Protein AF-0000000085251222 (afdb_homodimer)

Nearest PDB structures (foldseek):
  2it2-assembly1_B  TM=8.410E-01  e=2.986E-10  Pyrococcus horikoshii
  2it3-assembly1_B  TM=8.241E-01  e=2.903E-09  Pyrococcus horikoshii
  2qg3-assembly1_A  TM=7.752E-01  e=3.363E-08  Archaeoglobus fulgidus DSM 4304
  2dvk-assembly1_A-2  TM=7.769E-01  e=1.080E-07  Aeropyrum pernix
  1tlj-assembly1_B  TM=7.924E-01  e=8.812E-07  Saccharolobus solfataricus

Structure (mmCIF, N/CA/C/O backbone):
data_AF-0000000085251222-model_v1
#
loop_
_entity.id
_entity.type
_entity.pdbx_description
1 polymer 'tRNA(Phe) 7-'
#
loop_
_atom_site.group_PDB
_atom_site.id
_atom_site.type_symbol
_atom_site.label_atom_id
_atom_site.label_alt_id
_atom_site.label_comp_id
_atom_site.label_asym_id
_atom_site.label_entity_id
_atom_site.label_seq_id
_atom_site.pdbx_PDB_ins_code
_atom_site.Cartn_x
_atom_site.Cartn_y
_atom_site.Cartn_z
_atom_site.occupancy
_atom_site.B_iso_or_equiv
_atom_site.auth_seq_id
_atom_site.auth_comp_id
_atom_site.auth_asym_id
_atom_site.auth_atom_id
_atom_site.pdbx_PDB_model_num
ATOM 1 N N . MET A 1 1 ? -3.721 101.625 4.102 1 29.08 1 MET A N 1
ATOM 2 C CA . MET A 1 1 ? -3.684 100.5 5.043 1 29.08 1 MET A CA 1
ATOM 3 C C . MET A 1 1 ? -4.078 99.188 4.359 1 29.08 1 MET A C 1
ATOM 5 O O . MET A 1 1 ? -5.223 99.062 3.922 1 29.08 1 MET A O 1
ATOM 9 N N . LYS A 1 2 ? -3.152 98.562 3.652 1 39.41 2 LYS A N 1
ATOM 10 C CA . LYS A 1 2 ? -3.266 97.375 2.779 1 39.41 2 LYS A CA 1
ATOM 11 C C . LYS A 1 2 ? -3.721 96.125 3.559 1 39.41 2 LYS A C 1
ATOM 13 O O . LYS A 1 2 ? -3.23 95.875 4.66 1 39.41 2 LYS A O 1
ATOM 18 N N . PRO A 1 3 ? -4.887 95.625 3.318 1 38.91 3 PRO A N 1
ATOM 19 C CA . PRO A 1 3 ? -5.449 94.5 4.113 1 38.91 3 PRO A CA 1
ATOM 20 C C . PRO A 1 3 ? -4.543 93.312 4.148 1 38.91 3 PRO A C 1
ATOM 22 O O . PRO A 1 3 ? -3.766 93.062 3.219 1 38.91 3 PRO A O 1
ATOM 25 N N . ALA A 1 4 ? -4.18 92.688 5.332 1 38.66 4 ALA A N 1
ATOM 26 C CA . ALA A 1 4 ? -3.334 91.562 5.762 1 38.66 4 ALA A CA 1
ATOM 27 C C . ALA A 1 4 ? -3.836 90.25 5.188 1 38.66 4 ALA A C 1
ATOM 29 O O . ALA A 1 4 ? -5.016 89.938 5.32 1 38.66 4 ALA A O 1
ATOM 30 N N . ARG A 1 5 ? -3.266 89.75 4.09 1 36.66 5 ARG A N 1
ATOM 31 C CA . ARG A 1 5 ? -3.596 88.5 3.43 1 36.66 5 ARG A CA 1
ATOM 32 C C . ARG A 1 5 ? -3.521 87.375 4.41 1 36.66 5 ARG A C 1
ATOM 34 O O . ARG A 1 5 ? -2.508 87.188 5.082 1 36.66 5 ARG A O 1
ATOM 41 N N . LYS A 1 6 ? -4.734 86.75 4.789 1 39.03 6 LYS A N 1
ATOM 42 C CA . LYS A 1 6 ? -4.895 85.625 5.68 1 39.03 6 LYS A CA 1
ATOM 43 C C . LYS A 1 6 ? -4.094 84.438 5.184 1 39.03 6 LYS A C 1
ATOM 45 O O . LYS A 1 6 ? -4.168 84.062 4.008 1 39.03 6 LYS A O 1
ATOM 50 N N . LYS A 1 7 ? -3.006 84.062 5.852 1 39.53 7 LYS A N 1
ATOM 51 C CA . LYS A 1 7 ? -2.141 82.875 5.578 1 39.53 7 LYS A CA 1
ATOM 52 C C . LYS A 1 7 ? -2.941 81.562 5.547 1 39.53 7 LYS A C 1
ATOM 54 O O . LYS A 1 7 ? -3.795 81.375 6.406 1 39.53 7 LYS A O 1
ATOM 59 N N . PRO A 1 8 ? -3.035 80.812 4.449 1 36.66 8 PRO A N 1
ATOM 60 C CA . PRO A 1 8 ? -3.807 79.562 4.324 1 36.66 8 PRO A CA 1
ATOM 61 C C . PRO A 1 8 ? -3.422 78.562 5.375 1 36.66 8 PRO A C 1
ATOM 63 O O . PRO A 1 8 ? -2.281 78.5 5.84 1 36.66 8 PRO A O 1
ATOM 66 N N . SER A 1 9 ? -4.363 78.062 6.199 1 34.41 9 SER A N 1
ATOM 67 C CA . SER A 1 9 ? -4.258 77 7.227 1 34.41 9 SER A CA 1
ATOM 68 C C . SER A 1 9 ? -3.646 75.75 6.668 1 34.41 9 SER A C 1
ATOM 70 O O . SER A 1 9 ? -3.992 75.312 5.566 1 34.41 9 SER A O 1
ATOM 72 N N . ARG A 1 10 ? -2.406 75.312 7.031 1 35.03 10 ARG A N 1
ATOM 73 C CA . ARG A 1 10 ? -1.672 74.062 6.723 1 35.03 10 ARG A CA 1
ATOM 74 C C . ARG A 1 10 ? -2.52 72.875 7 1 35.03 10 ARG A C 1
ATOM 76 O O . ARG A 1 10 ? -2.992 72.625 8.125 1 35.03 10 ARG A O 1
ATOM 83 N N . THR A 1 11 ? -3.271 72.312 6.051 1 37.25 11 THR A N 1
ATOM 84 C CA . THR A 1 11 ? -3.971 71.062 6.102 1 37.25 11 THR A CA 1
ATOM 85 C C . THR A 1 11 ? -3.072 69.938 6.688 1 37.25 11 THR A C 1
ATOM 87 O O . THR A 1 11 ? -1.914 69.812 6.289 1 37.25 11 THR A O 1
ATOM 90 N N . GLY A 1 12 ? -3.227 69.562 7.934 1 36.31 12 GLY A N 1
ATOM 91 C CA . GLY A 1 12 ? -2.57 68.438 8.672 1 36.31 12 GLY A CA 1
ATOM 92 C C . GLY A 1 12 ? -2.396 67.188 7.863 1 36.31 12 GLY A C 1
ATOM 93 O O . GLY A 1 12 ? -3.301 66.812 7.125 1 36.31 12 GLY A O 1
ATOM 94 N N . GLU A 1 13 ? -1.178 66.812 7.449 1 40.38 13 GLU A N 1
ATOM 95 C CA . GLU A 1 13 ? -0.817 65.625 6.777 1 40.38 13 GLU A CA 1
ATOM 96 C C . GLU A 1 13 ? -1.423 64.375 7.492 1 40.38 13 GLU A C 1
ATOM 98 O O . GLU A 1 13 ? -1.372 64.312 8.719 1 40.38 13 GLU A O 1
ATOM 103 N N . PRO A 1 14 ? -2.4 63.688 6.832 1 41.91 14 PRO A N 1
ATOM 104 C CA . PRO A 1 14 ? -2.973 62.5 7.484 1 41.91 14 PRO A CA 1
ATOM 105 C C . PRO A 1 14 ? -1.909 61.594 8.07 1 41.91 14 PRO A C 1
ATOM 107 O O . PRO A 1 14 ? -0.798 61.5 7.539 1 41.91 14 PRO A O 1
ATOM 110 N N . LYS A 1 15 ? -1.839 61.344 9.344 1 45.12 15 LYS A N 1
ATOM 111 C CA . LYS A 1 15 ? -0.999 60.344 10.023 1 45.12 15 LYS A CA 1
ATOM 112 C C . LYS A 1 15 ? -1.014 59 9.297 1 45.12 15 LYS A C 1
ATOM 114 O O . LYS A 1 15 ? -2.074 58.531 8.891 1 45.12 15 LYS A O 1
ATOM 119 N N . PRO A 1 16 ? 0.099 58.531 8.789 1 37 16 PRO A N 1
ATOM 120 C CA . PRO A 1 16 ? 0.116 57.219 8.133 1 37 16 PRO A CA 1
ATOM 121 C C . PRO A 1 16 ? -0.512 56.125 8.992 1 37 16 PRO A C 1
ATOM 123 O O . PRO A 1 16 ? -0.384 56.156 10.219 1 37 16 PRO A O 1
ATOM 126 N N . ARG A 1 17 ? -1.635 55.531 8.594 1 42.12 17 ARG A N 1
ATOM 127 C CA . ARG A 1 17 ? -2.213 54.375 9.266 1 42.12 17 ARG A CA 1
ATOM 128 C C . ARG A 1 17 ? -1.138 53.344 9.602 1 42.12 17 ARG A C 1
ATOM 130 O O . ARG A 1 17 ? -0.255 53.062 8.789 1 42.12 17 ARG A O 1
ATOM 137 N N . PRO A 1 18 ? -0.899 53.125 10.844 1 39.09 18 PRO A N 1
ATOM 138 C CA . PRO A 1 18 ? 0.104 52.094 11.18 1 39.09 18 PRO A CA 1
ATOM 139 C C . PRO A 1 18 ? -0.098 50.812 10.406 1 39.09 18 PRO A C 1
ATOM 141 O O . PRO A 1 18 ? -1.236 50.406 10.148 1 39.09 18 PRO A O 1
ATOM 144 N N . PHE A 1 19 ? 0.845 50.312 9.586 1 39.44 19 PHE A N 1
ATOM 145 C CA . PHE A 1 19 ? 0.854 49 8.945 1 39.44 19 PHE A CA 1
ATOM 146 C C . PHE A 1 19 ? 0.448 47.906 9.93 1 39.44 19 PHE A C 1
ATOM 148 O O . PHE A 1 19 ? 0.905 47.906 11.078 1 39.44 19 PHE A O 1
ATOM 155 N N . PRO A 1 20 ? -0.737 47.312 9.664 1 42.31 20 PRO A N 1
ATOM 156 C CA . PRO A 1 20 ? -1.08 46.25 10.617 1 42.31 20 PRO A CA 1
ATOM 157 C C . PRO A 1 20 ? 0.119 45.375 10.984 1 42.31 20 PRO A C 1
ATOM 159 O O . PRO A 1 20 ? 0.931 45.031 10.125 1 42.31 20 PRO A O 1
ATOM 162 N N . GLN A 1 21 ? 0.501 45.312 12.117 1 42.56 21 GLN A N 1
ATOM 163 C CA . GLN A 1 21 ? 1.598 44.469 12.617 1 42.56 21 GLN A CA 1
ATOM 164 C C . GLN A 1 21 ? 1.381 43 12.273 1 42.56 21 GLN A C 1
ATOM 166 O O . GLN A 1 21 ? 0.241 42.562 12.156 1 42.56 21 GLN A O 1
ATOM 171 N N . PRO A 1 22 ? 2.354 42.25 11.789 1 47.94 22 PRO A N 1
ATOM 172 C CA . PRO A 1 22 ? 2.26 40.844 11.422 1 47.94 22 PRO A CA 1
ATOM 173 C C . PRO A 1 22 ? 1.354 40.062 12.359 1 47.94 22 PRO A C 1
ATOM 175 O O . PRO A 1 22 ? 0.707 39.094 11.938 1 47.94 22 PRO A O 1
ATOM 178 N N . ASP A 1 23 ? 1.214 40.5 13.586 1 48.25 23 ASP A N 1
ATOM 179 C CA . ASP A 1 23 ? 0.356 39.844 14.578 1 48.25 23 ASP A CA 1
ATOM 180 C C . ASP A 1 23 ? -1.12 40.094 14.258 1 48.25 23 ASP A C 1
ATOM 182 O O . ASP A 1 23 ? -1.95 39.188 14.469 1 48.25 23 ASP A O 1
ATOM 186 N N . ASP A 1 24 ? -1.399 41.188 13.836 1 52.59 24 ASP A N 1
ATOM 187 C CA . ASP A 1 24 ? -2.766 41.562 13.461 1 52.59 24 ASP A CA 1
ATOM 188 C C . ASP A 1 24 ? -3.229 40.75 12.25 1 52.59 24 ASP A C 1
ATOM 190 O O . ASP A 1 24 ? -4.395 40.375 12.164 1 52.59 24 ASP A O 1
ATOM 194 N N . VAL A 1 25 ? -2.254 40.438 11.43 1 53.72 25 VAL A N 1
ATOM 195 C CA . VAL A 1 25 ? -2.553 39.688 10.227 1 53.72 25 VAL A CA 1
ATOM 196 C C . VAL A 1 25 ? -2.832 38.219 10.602 1 53.72 25 VAL A C 1
ATOM 198 O O . VAL A 1 25 ? -3.76 37.594 10.07 1 53.72 25 VAL A O 1
ATOM 201 N N . SER A 1 26 ? -2.072 37.781 11.633 1 62.62 26 SER A N 1
ATOM 202 C CA . SER A 1 26 ? -2.279 36.375 12.039 1 62.62 26 SER A CA 1
ATOM 203 C C . SER A 1 26 ? -3.633 36.219 12.719 1 62.62 26 SER A C 1
ATOM 205 O O . SER A 1 26 ? -4.34 35.219 12.461 1 62.62 26 SER A O 1
ATOM 207 N N . ALA A 1 27 ? -3.971 37.219 13.531 1 64.94 27 ALA A N 1
ATOM 208 C CA . ALA A 1 27 ? -5.258 37.156 14.219 1 64.94 27 ALA A CA 1
ATOM 209 C C . ALA A 1 27 ? -6.414 37.312 13.242 1 64.94 27 ALA A C 1
ATOM 211 O O . ALA A 1 27 ? -7.434 36.625 13.344 1 64.94 27 ALA A O 1
ATOM 212 N N . GLN A 1 28 ? -6.23 38.219 12.383 1 68.12 28 GLN A N 1
ATOM 213 C CA . GLN A 1 28 ? -7.258 38.438 11.359 1 68.12 28 GLN A CA 1
ATOM 214 C C . GLN A 1 28 ? -7.391 37.219 10.453 1 68.12 28 GLN A C 1
ATOM 216 O O . GLN A 1 28 ? -8.5 36.844 10.078 1 68.12 28 GLN A O 1
ATOM 221 N N . GLN A 1 29 ? -6.27 36.562 10.156 1 72.19 29 GLN A N 1
ATOM 222 C CA . GLN A 1 29 ? -6.281 35.375 9.328 1 72.19 29 GLN A CA 1
ATOM 223 C C . GLN A 1 29 ? -6.977 34.219 10.039 1 72.19 29 GLN A C 1
ATOM 225 O O . GLN A 1 29 ? -7.742 33.469 9.422 1 72.19 29 GLN A O 1
ATOM 230 N N . GLN A 1 30 ? -6.762 34.219 11.336 1 75.94 30 GLN A N 1
ATOM 231 C CA . GLN A 1 30 ? -7.406 33.156 12.102 1 75.94 30 GLN A CA 1
ATOM 232 C C . GLN A 1 30 ? -8.914 33.375 12.203 1 75.94 30 GLN A C 1
ATOM 234 O O . GLN A 1 30 ? -9.695 32.438 12.117 1 75.94 30 GLN A O 1
ATOM 239 N N . LYS A 1 31 ? -9.258 34.625 12.414 1 77.5 31 LYS A N 1
ATOM 240 C CA . LYS A 1 31 ? -10.68 34.938 12.484 1 77.5 31 LYS A CA 1
ATOM 241 C C . LYS A 1 31 ? -11.383 34.594 11.18 1 77.5 31 LYS A C 1
ATOM 243 O O . LYS A 1 31 ? -12.5 34.062 11.188 1 77.5 31 LYS A O 1
ATOM 248 N N . GLN A 1 32 ? -10.758 34.906 10.125 1 79.56 32 GLN A N 1
ATOM 249 C CA . GLN A 1 32 ? -11.312 34.562 8.82 1 79.56 32 GLN A CA 1
ATOM 250 C C . GLN A 1 32 ? -11.383 33.031 8.633 1 79.56 32 GLN A C 1
ATOM 252 O O . GLN A 1 32 ? -12.375 32.531 8.117 1 79.56 32 GLN A O 1
ATOM 257 N N . ARG A 1 33 ? -10.398 32.375 9.086 1 79.06 33 ARG A N 1
ATOM 258 C CA . ARG A 1 33 ? -10.375 30.906 9 1 79.06 33 ARG A CA 1
ATOM 259 C C . ARG A 1 33 ? -11.484 30.297 9.844 1 79.06 33 ARG A C 1
ATOM 261 O O . ARG A 1 33 ? -12.109 29.312 9.438 1 79.06 33 ARG A O 1
ATOM 268 N N . ASP A 1 34 ? -11.719 30.922 10.922 1 84.81 34 ASP A N 1
ATOM 269 C CA . ASP A 1 34 ? -12.758 30.422 11.82 1 84.81 34 ASP A CA 1
ATOM 270 C C . ASP A 1 34 ? -14.133 30.516 11.172 1 84.81 34 ASP A C 1
ATOM 272 O O . ASP A 1 34 ? -14.93 29.578 11.25 1 84.81 34 ASP A O 1
ATOM 276 N N . LYS A 1 35 ? -14.359 31.594 10.609 1 85.06 35 LYS A N 1
ATOM 277 C CA . LYS A 1 35 ? -15.648 31.797 9.961 1 85.06 35 LYS A CA 1
ATOM 278 C C . LYS A 1 35 ? -15.844 30.844 8.789 1 85.06 35 LYS A C 1
ATOM 280 O O . LYS A 1 35 ? -16.906 30.25 8.633 1 85.06 35 LYS A O 1
ATOM 285 N N . GLU A 1 36 ? -14.82 30.641 8.023 1 86.12 36 GLU A N 1
ATOM 286 C CA . GLU A 1 36 ? -14.875 29.734 6.879 1 86.12 36 GLU A CA 1
ATOM 287 C C . GLU A 1 36 ? -15.07 28.281 7.316 1 86.12 36 GLU A C 1
ATOM 289 O O . GLU A 1 36 ? -15.836 27.547 6.703 1 86.12 36 GLU A O 1
ATOM 294 N N . PHE A 1 37 ? -14.398 27.984 8.344 1 91.62 37 PHE A N 1
ATOM 295 C CA . PHE A 1 37 ? -14.531 26.625 8.875 1 91.62 37 PHE A CA 1
ATOM 296 C C . PHE A 1 37 ? -15.961 26.375 9.336 1 91.62 37 PHE A C 1
ATOM 298 O O . PHE A 1 37 ? -16.531 25.312 9.031 1 91.62 37 PHE A O 1
ATOM 305 N N . ALA A 1 38 ? -16.469 27.312 10.07 1 89.81 38 ALA A N 1
ATOM 306 C CA . ALA A 1 38 ? -17.812 27.141 10.602 1 89.81 38 ALA A CA 1
ATOM 307 C C . ALA A 1 38 ? -18.828 26.984 9.469 1 89.81 38 ALA A C 1
ATOM 309 O O . ALA A 1 38 ? -19.734 26.141 9.547 1 89.81 38 ALA A O 1
ATOM 310 N N . THR A 1 39 ? -18.688 27.734 8.445 1 89.06 39 THR A N 1
ATOM 311 C CA . THR A 1 39 ? -19.578 27.656 7.297 1 89.06 39 THR A CA 1
ATOM 312 C C . THR A 1 39 ? -19.438 26.328 6.582 1 89.06 39 THR A C 1
ATOM 314 O O . THR A 1 39 ? -20.438 25.688 6.246 1 89.06 39 THR A O 1
ATOM 317 N N . HIS A 1 40 ? -18.281 25.984 6.398 1 88.5 40 HIS A N 1
ATOM 318 C CA . HIS A 1 40 ? -18.016 24.719 5.723 1 88.5 40 HIS A CA 1
ATOM 319 C C . HIS A 1 40 ? -18.562 23.531 6.523 1 88.5 40 HIS A C 1
ATOM 321 O O . HIS A 1 40 ? -19.156 22.609 5.957 1 88.5 40 HIS A O 1
ATOM 327 N N . LYS A 1 41 ? -18.297 23.578 7.758 1 91.81 41 LYS A N 1
ATOM 328 C CA . LYS A 1 41 ? -18.766 22.516 8.641 1 91.81 41 LYS A CA 1
ATOM 329 C C . LYS A 1 41 ? -20.297 22.359 8.555 1 91.81 41 LYS A C 1
ATOM 331 O O . LYS A 1 41 ? -20.797 21.25 8.43 1 91.81 41 LYS A O 1
ATOM 336 N N . THR A 1 42 ? -20.969 23.438 8.609 1 89.38 42 THR A N 1
ATOM 337 C CA . THR A 1 42 ? -22.438 23.422 8.523 1 89.38 42 THR A CA 1
ATOM 338 C C . THR A 1 42 ? -22.891 22.797 7.203 1 89.38 42 THR A C 1
ATOM 340 O O . THR A 1 42 ? -23.812 22 7.176 1 89.38 42 THR A O 1
ATOM 343 N N . HIS A 1 43 ? -22.219 23.109 6.191 1 88.25 43 HIS A N 1
ATOM 344 C CA . HIS A 1 43 ? -22.547 22.609 4.867 1 88.25 43 HIS A CA 1
ATOM 345 C C . HIS A 1 43 ? -22.328 21.094 4.781 1 88.25 43 HIS A C 1
ATOM 347 O O . HIS A 1 43 ? -23.172 20.359 4.273 1 88.25 43 HIS A O 1
ATOM 353 N N . ILE A 1 44 ? -21.219 20.656 5.301 1 85.81 44 ILE A N 1
ATOM 354 C CA . ILE A 1 44 ? -20.875 19.25 5.242 1 85.81 44 ILE A CA 1
ATOM 355 C C . ILE A 1 44 ? -21.844 18.438 6.09 1 85.81 44 ILE A C 1
ATOM 357 O O . ILE A 1 44 ? -22.328 17.391 5.652 1 85.81 44 ILE A O 1
ATOM 361 N N . LEU A 1 45 ? -22.125 18.953 7.199 1 86.19 45 LEU A N 1
ATOM 362 C CA . LEU A 1 45 ? -23.016 18.234 8.102 1 86.19 45 LEU A CA 1
ATOM 363 C C . LEU A 1 45 ? -24.422 18.141 7.523 1 86.19 45 LEU A C 1
ATOM 365 O O . LEU A 1 45 ? -25.109 17.125 7.695 1 86.19 45 LEU A O 1
ATOM 369 N N . ALA A 1 46 ? -24.812 19.125 6.793 1 82.25 46 ALA A N 1
ATOM 370 C CA . ALA A 1 46 ? -26.109 19.094 6.133 1 82.25 46 ALA A CA 1
ATOM 371 C C . ALA A 1 46 ? -26.156 18.031 5.043 1 82.25 46 ALA A C 1
ATOM 373 O O . ALA A 1 46 ? -27.172 17.344 4.879 1 82.25 46 ALA A O 1
ATOM 374 N N . ASN A 1 47 ? -25.062 17.828 4.43 1 78.75 47 ASN A N 1
ATOM 375 C CA . ASN A 1 47 ? -24.984 16.859 3.342 1 78.75 47 ASN A CA 1
ATOM 376 C C . ASN A 1 47 ? -24.875 15.43 3.871 1 78.75 47 ASN A C 1
ATOM 378 O O . ASN A 1 47 ? -25.406 14.5 3.262 1 78.75 47 ASN A O 1
ATOM 382 N N . LEU A 1 48 ? -24.094 15.305 4.91 1 73.75 48 LEU A N 1
ATOM 383 C CA . LEU A 1 48 ? -23.953 13.984 5.512 1 73.75 48 LEU A CA 1
ATOM 384 C C . LEU A 1 48 ? -25.297 13.461 6.004 1 73.75 48 LEU A C 1
ATOM 386 O O . LEU A 1 48 ? -25.562 12.258 5.949 1 73.75 48 LEU A O 1
ATOM 390 N N . GLN A 1 49 ? -26.078 14.352 6.457 1 65.12 49 GLN A N 1
ATOM 391 C CA . GLN A 1 49 ? -27.406 13.969 6.934 1 65.12 49 GLN A CA 1
ATOM 392 C C . GLN A 1 49 ? -28.312 13.555 5.777 1 65.12 49 GLN A C 1
ATOM 394 O O . GLN A 1 49 ? -29.188 12.703 5.934 1 65.12 49 GLN A O 1
ATOM 399 N N . THR A 1 50 ? -28.016 14.195 4.652 1 57.31 50 THR A N 1
ATOM 400 C CA . THR A 1 50 ? -28.891 13.875 3.521 1 57.31 50 THR A CA 1
ATOM 401 C C . THR A 1 50 ? -28.297 12.719 2.709 1 57.31 50 THR A C 1
ATOM 403 O O . THR A 1 50 ? -28.828 12.383 1.646 1 57.31 50 THR A O 1
ATOM 406 N N . ASN A 1 51 ? -27.469 11.766 3.354 1 51.12 51 ASN A N 1
ATOM 407 C CA . ASN A 1 51 ? -26.828 10.602 2.736 1 51.12 51 ASN A CA 1
ATOM 408 C C . ASN A 1 51 ? -26.047 10.992 1.48 1 51.12 51 ASN A C 1
ATOM 410 O O . ASN A 1 51 ? -25.641 10.125 0.708 1 51.12 51 ASN A O 1
ATOM 414 N N . ALA A 1 52 ? -26.047 12.297 1.075 1 41.84 52 ALA A N 1
ATOM 415 C CA . ALA A 1 52 ? -25.578 12.734 -0.236 1 41.84 52 ALA A CA 1
ATOM 416 C C . ALA A 1 52 ? -24.047 12.812 -0.272 1 41.84 52 ALA A C 1
ATOM 418 O O . ALA A 1 52 ? -23.453 12.969 -1.342 1 41.84 52 ALA A O 1
ATOM 419 N N . CYS A 1 53 ? -23.328 12.969 0.748 1 41.09 53 CYS A N 1
ATOM 420 C CA . CYS A 1 53 ? -22 13.547 0.649 1 41.09 53 CYS A CA 1
ATOM 421 C C . CYS A 1 53 ? -20.938 12.461 0.542 1 41.09 53 CYS A C 1
ATOM 423 O O . CYS A 1 53 ? -19.75 12.758 0.473 1 41.09 53 CYS A O 1
A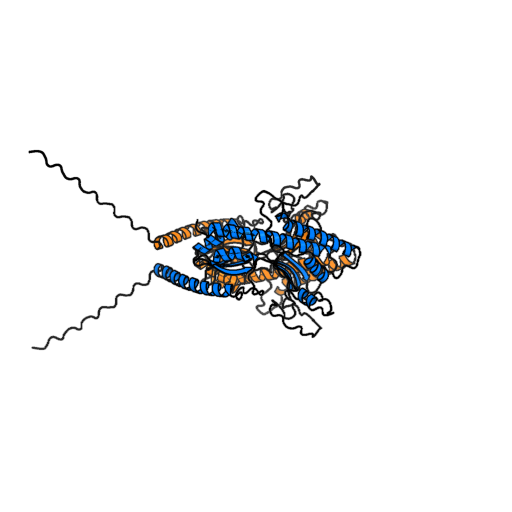TOM 425 N N . ASP A 1 54 ? -21.109 11.203 1.084 1 44 54 ASP A N 1
ATOM 426 C CA . ASP A 1 54 ? -19.797 10.555 1.027 1 44 54 ASP A CA 1
ATOM 427 C C . ASP A 1 54 ? -19.312 10.43 -0.414 1 44 54 ASP A C 1
ATOM 429 O O . ASP A 1 54 ? -20.016 9.867 -1.264 1 44 54 ASP A O 1
ATOM 433 N N . LEU A 1 55 ? -18.719 11.344 -0.89 1 42.12 55 LEU A N 1
ATOM 434 C CA . LEU A 1 55 ? -18.078 11.352 -2.203 1 42.12 55 LEU A CA 1
ATOM 435 C C . LEU A 1 55 ? -17.547 9.969 -2.555 1 42.12 55 LEU A C 1
ATOM 437 O O . LEU A 1 55 ? -16.719 9.828 -3.459 1 42.12 55 LEU A O 1
ATOM 441 N N . SER A 1 56 ? -17.812 8.969 -1.597 1 45.22 56 SER A N 1
ATOM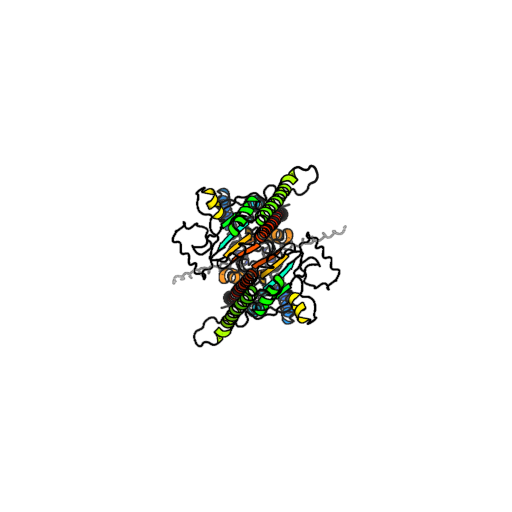 442 C CA . SER A 1 56 ? -17.5 7.613 -2.027 1 45.22 56 SER A CA 1
ATOM 443 C C . SER A 1 56 ? -18.531 7.09 -3.01 1 45.22 56 SER A C 1
ATOM 445 O O . SER A 1 56 ? -19.672 7.566 -3.031 1 45.22 56 SER A O 1
ATOM 447 N N . PRO A 1 57 ? -18.141 6.52 -4.027 1 43.38 57 PRO A N 1
ATOM 448 C CA . PRO A 1 57 ? -19.125 5.965 -4.969 1 43.38 57 PRO A CA 1
ATOM 449 C C . PRO A 1 57 ? -20.375 5.445 -4.273 1 43.38 57 PRO A C 1
ATOM 451 O O . PRO A 1 57 ? -21.453 5.406 -4.879 1 43.38 57 PRO A O 1
ATOM 454 N N . LYS A 1 58 ? -20.344 4.871 -3.119 1 47.03 58 LYS A N 1
ATOM 455 C CA . LYS A 1 58 ? -21.547 4.254 -2.588 1 47.03 58 LYS A CA 1
ATOM 456 C C . LYS A 1 58 ? -22.469 5.293 -1.944 1 47.03 58 LYS A C 1
ATOM 458 O O . LYS A 1 58 ? -23.641 5.031 -1.715 1 47.03 58 LYS A O 1
ATOM 463 N N . GLY A 1 59 ? -22.422 6.383 -2.094 1 50.06 59 GLY A N 1
ATOM 464 C CA . GLY A 1 59 ? -23.297 7.41 -1.545 1 50.06 59 GLY A CA 1
ATOM 465 C C . GLY A 1 59 ? -23.625 7.191 -0.08 1 50.06 59 GLY A C 1
ATOM 466 O O . GLY A 1 59 ? -24.281 8.023 0.547 1 50.06 59 GLY A O 1
ATOM 467 N N . SER A 1 60 ? -23.469 5.938 0.444 1 57.41 60 SER A N 1
ATOM 468 C CA . SER A 1 60 ? -23.922 5.695 1.809 1 57.41 60 SER A CA 1
ATOM 469 C C . SER A 1 60 ? -22.75 5.711 2.791 1 57.41 60 SER A C 1
ATOM 471 O O . SER A 1 60 ? -21.625 5.371 2.43 1 57.41 60 SER A O 1
ATOM 473 N N . VAL A 1 61 ? -22.984 6.371 3.926 1 61.16 61 VAL A N 1
ATOM 474 C CA . VAL A 1 61 ? -22 6.453 5.004 1 61.16 61 VAL A CA 1
ATOM 475 C C . VAL A 1 61 ? -21.609 5.047 5.453 1 61.16 61 VAL A C 1
ATOM 477 O O . VAL A 1 61 ? -22.469 4.191 5.672 1 61.16 61 VAL A O 1
ATOM 480 N N . ASP A 1 62 ? -20.297 4.785 5.473 1 77.12 62 ASP A N 1
ATOM 481 C CA . ASP A 1 62 ? -19.75 3.533 5.98 1 77.12 62 ASP A CA 1
ATOM 482 C C . ASP A 1 62 ? -20.047 3.363 7.469 1 77.12 62 ASP A C 1
ATOM 484 O O . ASP A 1 62 ? -19.531 4.109 8.305 1 77.12 62 ASP A O 1
ATOM 488 N N . VAL A 1 63 ? -20.953 2.492 7.812 1 79.75 63 VAL A N 1
ATOM 489 C CA . VAL A 1 63 ? -21.516 2.297 9.141 1 79.75 63 VAL A CA 1
ATOM 490 C C . VAL A 1 63 ? -20.391 2.105 10.156 1 79.75 63 VAL A C 1
ATOM 492 O O . VAL A 1 63 ? -20.484 2.555 11.305 1 79.75 63 VAL A O 1
ATOM 495 N N . LYS A 1 64 ? -19.328 1.562 9.844 1 86.38 64 LYS A N 1
ATOM 496 C CA . LYS A 1 64 ? -18.234 1.271 10.766 1 86.38 64 LYS A CA 1
ATOM 497 C C . LYS A 1 64 ? -17.484 2.543 11.148 1 86.38 64 LYS A C 1
ATOM 499 O O . LYS A 1 64 ? -16.781 2.578 12.164 1 86.38 64 LYS A O 1
ATOM 504 N N . CYS A 1 65 ? -17.672 3.537 10.344 1 89.12 65 CYS A N 1
ATOM 505 C CA . CYS A 1 65 ? -16.984 4.793 10.625 1 89.12 65 CYS A CA 1
ATOM 506 C C . CYS A 1 65 ? -17.875 5.723 11.453 1 89.12 65 CYS A C 1
ATOM 508 O O . CYS A 1 65 ? -17.391 6.738 11.969 1 89.12 65 CYS A O 1
ATOM 510 N N . THR A 1 66 ? -19.094 5.379 11.633 1 89.12 66 THR A N 1
ATOM 511 C CA . THR A 1 66 ? -20.078 6.285 12.211 1 89.12 66 THR A CA 1
ATOM 512 C C . THR A 1 66 ? -19.672 6.695 13.625 1 89.12 66 THR A C 1
ATOM 514 O O . THR A 1 66 ? -19.75 7.875 13.977 1 89.12 66 THR A O 1
ATOM 517 N N . PRO A 1 67 ? -19.188 5.801 14.406 1 91.69 67 PRO A N 1
ATOM 518 C CA . PRO A 1 67 ? -18.844 6.215 15.773 1 91.69 67 PRO A CA 1
ATOM 519 C C . PRO A 1 67 ? -17.75 7.27 15.812 1 91.69 67 PRO A C 1
ATOM 521 O O . PRO A 1 67 ? -17.875 8.281 16.516 1 91.69 67 PRO A O 1
ATOM 524 N N . VAL A 1 68 ? -16.703 7.094 15.094 1 93.88 68 VAL A N 1
ATOM 525 C CA . VAL A 1 68 ? -15.617 8.055 15.086 1 93.88 68 VAL A CA 1
ATOM 526 C C . VAL A 1 68 ? -16.062 9.352 14.406 1 93.88 68 VAL A C 1
ATOM 528 O O . VAL A 1 68 ? -15.711 10.445 14.844 1 93.88 68 VAL A O 1
ATOM 531 N N . MET A 1 69 ? -16.844 9.234 13.391 1 92.81 69 MET A N 1
ATOM 532 C CA . MET A 1 69 ? -17.359 10.398 12.688 1 92.81 69 MET A CA 1
ATOM 533 C C . MET A 1 69 ? -18.219 11.258 13.617 1 92.81 69 MET A C 1
ATOM 535 O O . MET A 1 69 ? -18.094 12.477 13.633 1 92.81 69 MET A O 1
ATOM 539 N N . ASN A 1 70 ? -19.016 10.547 14.344 1 91.81 70 ASN A N 1
ATOM 540 C CA . ASN A 1 70 ? -19.891 11.266 15.266 1 91.81 70 ASN A CA 1
ATOM 541 C C . ASN A 1 70 ? -19.094 12.016 16.328 1 91.81 70 ASN A C 1
ATOM 543 O O . ASN A 1 70 ? -19.422 13.164 16.656 1 91.81 70 ASN A O 1
ATOM 547 N N . LEU A 1 71 ? -18.094 11.422 16.797 1 94.12 71 LEU A N 1
ATOM 548 C CA . LEU A 1 71 ? -17.234 12.062 17.797 1 94.12 71 LEU A CA 1
ATOM 549 C C . LEU A 1 71 ? -16.609 13.336 17.234 1 94.12 71 LEU A C 1
ATOM 551 O O . LEU A 1 71 ? -16.625 14.383 17.891 1 94.12 71 LEU A O 1
ATOM 555 N N . LEU A 1 72 ? -16.188 13.281 16.047 1 95.19 72 LEU A N 1
ATOM 556 C CA . LEU A 1 72 ? -15.477 14.398 15.43 1 95.19 72 LEU A CA 1
ATOM 557 C C . LEU A 1 72 ? -16.453 15.484 14.984 1 95.19 72 LEU A C 1
ATOM 559 O O . LEU A 1 72 ? -16.234 16.672 15.234 1 95.19 72 LEU A O 1
ATOM 563 N N . ASN A 1 73 ? -17.547 15.07 14.469 1 92.62 73 ASN A N 1
ATOM 564 C CA . ASN A 1 73 ? -18.484 16.016 13.867 1 92.62 73 ASN A CA 1
ATOM 565 C C . ASN A 1 73 ? -19.281 16.766 14.938 1 92.62 73 ASN A C 1
ATOM 567 O O . ASN A 1 73 ? -19.844 17.812 14.664 1 92.62 73 ASN A O 1
ATOM 571 N N . THR A 1 74 ? -19.344 16.203 16.047 1 92.44 74 THR A N 1
ATOM 572 C CA . THR A 1 74 ? -20.031 16.891 17.141 1 92.44 74 THR A CA 1
ATOM 573 C C . THR A 1 74 ? -19.094 17.859 17.844 1 92.44 74 THR A C 1
ATOM 575 O O . THR A 1 74 ? -19.547 18.734 18.594 1 92.44 74 THR A O 1
ATOM 578 N N . HIS A 1 75 ? -17.906 17.719 17.672 1 94 75 HIS A N 1
ATOM 579 C CA . HIS A 1 75 ? -16.922 18.625 18.25 1 94 75 HIS A CA 1
ATOM 580 C C . HIS A 1 75 ? -16.812 19.922 17.438 1 94 75 HIS A C 1
ATOM 582 O O . HIS A 1 75 ? -16.891 19.891 16.219 1 94 75 HIS A O 1
ATOM 588 N N . ARG A 1 76 ? -16.547 21.016 18.062 1 93.19 76 ARG A N 1
ATOM 589 C CA . ARG A 1 76 ? -16.562 22.328 17.422 1 93.19 76 ARG A CA 1
ATOM 590 C C . ARG A 1 76 ? -15.352 22.484 16.5 1 93.19 76 ARG A C 1
ATOM 592 O O . ARG A 1 76 ? -15.398 23.281 15.555 1 93.19 76 ARG A O 1
ATOM 599 N N . ASP A 1 77 ? -14.328 21.688 16.719 1 95.44 77 ASP A N 1
ATOM 600 C CA . ASP A 1 77 ? -13.07 21.969 16.031 1 95.44 77 ASP A CA 1
ATOM 601 C C . ASP A 1 77 ? -12.867 21.016 14.852 1 95.44 77 ASP A C 1
ATOM 603 O O . ASP A 1 77 ? -11.859 21.109 14.141 1 95.44 77 ASP A O 1
ATOM 607 N N . TYR A 1 78 ? -13.805 20.094 14.648 1 95.94 78 TYR A N 1
ATOM 608 C CA . TYR A 1 78 ? -13.562 19.078 13.633 1 95.94 78 TYR A CA 1
ATOM 609 C C . TYR A 1 78 ? -14.797 18.875 12.766 1 95.94 78 TYR A C 1
ATOM 611 O O . TYR A 1 78 ? -15.93 19.062 13.227 1 95.94 78 TYR A O 1
ATOM 619 N N . VAL A 1 79 ? -14.523 18.438 11.5 1 95.31 79 VAL A N 1
ATOM 620 C CA . VAL A 1 79 ? -15.586 17.938 10.641 1 95.31 79 VAL A CA 1
ATOM 621 C C . VAL A 1 79 ? -15.008 16.938 9.641 1 95.31 79 VAL A C 1
ATOM 623 O O . VAL A 1 79 ? -13.984 17.203 9 1 95.31 79 VAL A O 1
ATOM 626 N N . THR A 1 80 ? -15.594 15.773 9.57 1 94.31 80 THR A N 1
ATOM 627 C CA . THR A 1 80 ? -15.133 14.766 8.625 1 94.31 80 THR A CA 1
ATOM 628 C C . THR A 1 80 ? -15.617 15.086 7.215 1 94.31 80 THR A C 1
ATOM 630 O O . THR A 1 80 ? -16.781 15.445 7.016 1 94.31 80 THR A O 1
ATOM 633 N N . THR A 1 81 ? -14.711 15.016 6.219 1 91.06 81 THR A N 1
ATOM 634 C CA . THR A 1 81 ? -15.07 15.344 4.84 1 91.06 81 THR A CA 1
ATOM 635 C C . THR A 1 81 ? -15.164 14.078 3.992 1 91.06 81 THR A C 1
ATOM 637 O O . THR A 1 81 ? -15.844 14.07 2.961 1 91.06 81 THR A O 1
ATOM 640 N N . SER A 1 82 ? -14.445 13.008 4.316 1 90 82 SER A N 1
ATOM 641 C CA . SER A 1 82 ? -14.508 11.711 3.646 1 90 82 SER A CA 1
ATOM 642 C C . SER A 1 82 ? -14.055 10.586 4.574 1 90 82 SER A C 1
ATOM 644 O O . SER A 1 82 ? -13.195 10.789 5.43 1 90 82 SER A O 1
ATOM 646 N N . SER A 1 83 ? -14.703 9.469 4.438 1 91.5 83 SER A N 1
ATOM 647 C CA . SER A 1 83 ? -14.328 8.32 5.246 1 91.5 83 SER A CA 1
ATOM 648 C C . SER A 1 83 ? -14.594 7.012 4.5 1 91.5 83 SER A C 1
ATOM 650 O O . SER A 1 83 ? -15.539 6.918 3.719 1 91.5 83 SER A O 1
ATOM 652 N N . CYS A 1 84 ? -13.75 6.059 4.637 1 91.38 84 CYS A N 1
ATOM 653 C CA . CYS A 1 84 ? -13.891 4.691 4.152 1 91.38 84 CYS A CA 1
ATOM 654 C C . CYS A 1 84 ? -13.406 3.689 5.191 1 91.38 84 CYS A C 1
ATOM 656 O O . CYS A 1 84 ? -12.273 3.781 5.664 1 91.38 84 CYS A O 1
ATOM 658 N N . SER A 1 85 ? -14.211 2.797 5.566 1 93.38 85 SER A N 1
ATOM 659 C CA . SER A 1 85 ? -13.867 1.874 6.645 1 93.38 85 SER A CA 1
ATOM 660 C C . SER A 1 85 ? -12.938 0.773 6.156 1 93.38 85 SER A C 1
ATOM 662 O O . SER A 1 85 ? -12.414 -0.008 6.957 1 93.38 85 SER A O 1
ATOM 664 N N . GLY A 1 86 ? -12.703 0.753 4.895 1 94.25 86 GLY A N 1
ATOM 665 C CA . GLY A 1 86 ? -11.938 -0.319 4.277 1 94.25 86 GLY A CA 1
ATOM 666 C C . GLY A 1 86 ? -12.766 -1.198 3.365 1 94.25 86 GLY A C 1
ATOM 667 O O . GLY A 1 86 ? -13.992 -1.244 3.486 1 94.25 86 GLY A O 1
ATOM 668 N N . ARG A 1 87 ? -12.086 -1.875 2.479 1 94.88 87 ARG A N 1
ATOM 669 C CA . ARG A 1 87 ? -12.82 -2.738 1.56 1 94.88 87 ARG A CA 1
ATOM 670 C C . ARG A 1 87 ? -11.914 -3.83 0.996 1 94.88 87 ARG A C 1
ATOM 672 O O . ARG A 1 87 ? -10.703 -3.65 0.897 1 94.88 87 ARG A O 1
ATOM 679 N N . ILE A 1 88 ? -12.531 -4.98 0.72 1 97.31 88 ILE A N 1
ATOM 680 C CA . ILE A 1 88 ? -11.922 -6.055 -0.061 1 97.31 88 ILE A CA 1
ATOM 681 C C . ILE A 1 88 ? -12.5 -6.051 -1.477 1 97.31 88 ILE A C 1
ATOM 683 O O . ILE A 1 88 ? -13.711 -5.926 -1.661 1 97.31 88 ILE A O 1
ATOM 687 N N . ALA A 1 89 ? -11.586 -6.102 -2.518 1 97.19 89 ALA A N 1
ATOM 688 C CA . ALA A 1 89 ? -12.102 -5.906 -3.867 1 97.19 89 ALA A CA 1
ATOM 689 C C . ALA A 1 89 ? -11.305 -6.711 -4.887 1 97.19 89 ALA A C 1
ATOM 691 O O . ALA A 1 89 ? -10.164 -7.102 -4.621 1 97.19 89 ALA A O 1
ATOM 692 N N . LEU A 1 90 ? -11.945 -7.148 -5.887 1 97.38 90 LEU A N 1
ATOM 693 C CA . LEU A 1 90 ? -11.352 -7.52 -7.168 1 97.38 90 LEU A CA 1
ATOM 694 C C . LEU A 1 90 ? -11.461 -6.375 -8.172 1 97.38 90 LEU A C 1
ATOM 696 O O . LEU A 1 90 ? -12.562 -5.965 -8.539 1 97.38 90 LEU A O 1
ATOM 700 N N . PHE A 1 91 ? -10.297 -5.832 -8.609 1 96.19 91 PHE A N 1
ATOM 701 C CA . PHE A 1 91 ? -10.305 -4.605 -9.406 1 96.19 91 PHE A CA 1
ATOM 702 C C . PHE A 1 91 ? -9.562 -4.805 -10.719 1 96.19 91 PHE A C 1
ATOM 704 O O . PHE A 1 91 ? -8.438 -5.312 -10.734 1 96.19 91 PHE A O 1
ATOM 711 N N . HIS A 1 92 ? -10.203 -4.41 -11.812 1 95.94 92 HIS A N 1
ATOM 712 C CA . HIS A 1 92 ? -9.625 -4.5 -13.148 1 95.94 92 HIS A CA 1
ATOM 713 C C . HIS A 1 92 ? -9.227 -3.125 -13.672 1 95.94 92 HIS A C 1
ATOM 715 O O . HIS A 1 92 ? -10.055 -2.209 -13.711 1 95.94 92 HIS A O 1
ATOM 721 N N . ASN A 1 93 ? -7.969 -2.998 -14.008 1 91.75 93 ASN A N 1
ATOM 722 C CA . ASN A 1 93 ? -7.484 -1.749 -14.586 1 91.75 93 ASN A CA 1
ATOM 723 C C . ASN A 1 93 ? -6.688 -1.993 -15.867 1 91.75 93 ASN A C 1
ATOM 725 O O . ASN A 1 93 ? -6.094 -3.061 -16.031 1 91.75 93 ASN A O 1
ATOM 729 N N . ILE A 1 94 ? -6.762 -1.075 -16.734 1 89.06 94 ILE A N 1
ATOM 730 C CA . ILE A 1 94 ? -6.008 -1.116 -17.984 1 89.06 94 ILE A CA 1
ATOM 731 C C . ILE A 1 94 ? -5.156 0.145 -18.125 1 89.06 94 ILE A C 1
ATOM 733 O O . ILE A 1 94 ? -5.676 1.262 -18.047 1 89.06 94 ILE A O 1
ATOM 737 N N . THR A 1 95 ? -3.875 -0.055 -18.125 1 76.88 95 THR A N 1
ATOM 738 C CA . THR A 1 95 ? -2.998 1.099 -18.297 1 76.88 95 THR A CA 1
ATOM 739 C C . THR A 1 95 ? -3.051 1.604 -19.75 1 76.88 95 THR A C 1
ATOM 741 O O . THR A 1 95 ? -3.289 0.827 -20.672 1 76.88 95 THR A O 1
ATOM 744 N N . ARG A 1 96 ? -2.992 2.838 -19.891 1 63.06 96 ARG A N 1
ATOM 745 C CA . ARG A 1 96 ? -3.154 3.545 -21.156 1 63.06 96 ARG A CA 1
ATOM 746 C C . ARG A 1 96 ? -2.27 2.938 -22.234 1 63.06 96 ARG A C 1
ATOM 748 O O . ARG A 1 96 ? -2.641 2.926 -23.406 1 63.06 96 ARG A O 1
ATOM 755 N N . SER A 1 97 ? -1.18 2.418 -21.891 1 60.69 97 SER A N 1
ATOM 756 C CA . SER A 1 97 ? -0.271 1.946 -22.938 1 60.69 97 SER A CA 1
ATOM 757 C C . SER A 1 97 ? -0.713 0.593 -23.484 1 60.69 97 SER A C 1
ATOM 759 O O . SER A 1 97 ? -0.208 0.139 -24.516 1 60.69 97 SER A O 1
ATOM 761 N N . GLU A 1 98 ? -1.758 0.061 -22.875 1 61.31 98 GLU A N 1
ATOM 762 C CA . GLU A 1 98 ? -2.123 -1.285 -23.312 1 61.31 98 GLU A CA 1
ATOM 763 C C . GLU A 1 98 ? -3.246 -1.25 -24.344 1 61.31 98 GLU A C 1
ATOM 765 O O . GLU A 1 98 ? -4.246 -0.55 -24.156 1 61.31 98 GLU A O 1
ATOM 770 N N . VAL A 1 99 ? -2.984 -1.499 -25.625 1 55.28 99 VAL A N 1
ATOM 771 C CA . VAL A 1 99 ? -3.961 -1.673 -26.688 1 55.28 99 VAL A CA 1
ATOM 772 C C . VAL A 1 99 ? -4.797 -2.922 -26.438 1 55.28 99 VAL A C 1
ATOM 774 O O . VAL A 1 99 ? -4.27 -4.035 -26.391 1 55.28 99 VAL A O 1
ATOM 777 N N . CYS A 1 100 ? -5.984 -2.734 -25.781 1 56.88 100 CYS A N 1
ATOM 778 C CA . CYS A 1 100 ? -6.836 -3.896 -25.562 1 56.88 100 CYS A CA 1
ATOM 779 C C . CYS A 1 100 ? -7.586 -4.27 -26.828 1 56.88 100 CYS A C 1
ATOM 781 O O . CYS A 1 100 ? -8.273 -3.432 -27.422 1 56.88 100 CYS A O 1
ATOM 783 N N . TRP A 1 101 ? -7.16 -5.219 -27.609 1 48.25 101 TRP A N 1
ATOM 784 C CA . TRP A 1 101 ? -7.855 -5.652 -28.812 1 48.25 101 TRP A CA 1
ATOM 785 C C . TRP A 1 101 ? -9.227 -6.23 -28.484 1 48.25 101 TRP A C 1
ATOM 787 O O . TRP A 1 101 ? -9.328 -7.348 -27.969 1 48.25 101 TRP A O 1
ATOM 797 N N . THR A 1 102 ? -9.953 -5.531 -27.734 1 43.44 102 THR A N 1
ATOM 798 C CA . THR A 1 102 ? -11.234 -6.227 -27.609 1 43.44 102 THR A CA 1
ATOM 799 C C . THR A 1 102 ? -11.93 -6.293 -28.969 1 43.44 102 THR A C 1
ATOM 801 O O . THR A 1 102 ? -12.047 -5.281 -29.672 1 43.44 102 THR A O 1
ATOM 804 N N . ASP A 1 103 ? -11.945 -7.449 -29.578 1 38.22 103 ASP A N 1
ATOM 805 C CA . ASP A 1 103 ? -12.836 -7.664 -30.719 1 38.22 103 ASP A CA 1
ATOM 806 C C . ASP A 1 103 ? -14.258 -7.234 -30.406 1 38.22 103 ASP A C 1
ATOM 808 O O . ASP A 1 103 ? -15.117 -7.188 -31.281 1 38.22 103 ASP A O 1
ATOM 812 N N . ASN A 1 104 ? -14.852 -7.684 -29.328 1 33.53 104 ASN A N 1
ATOM 813 C CA . ASN A 1 104 ? -16.312 -7.652 -29.297 1 33.53 104 ASN A CA 1
ATOM 814 C C . ASN A 1 104 ? -16.828 -6.238 -29.094 1 33.53 104 ASN A C 1
ATOM 816 O O . ASN A 1 104 ? -16.516 -5.594 -28.094 1 33.53 104 ASN A O 1
ATOM 820 N N . LYS A 1 105 ? -17.453 -5.637 -30.125 1 35.81 105 LYS A N 1
ATOM 821 C CA . LYS A 1 105 ? -18.328 -4.488 -30.297 1 35.81 105 LYS A CA 1
ATOM 822 C C . LYS A 1 105 ? -19.359 -4.41 -29.188 1 35.81 105 LYS A C 1
ATOM 824 O O . LYS A 1 105 ? -20.359 -3.701 -29.312 1 35.81 105 LYS A O 1
ATOM 829 N N . THR A 1 106 ? -19.625 -5.371 -28.422 1 32.88 106 THR A N 1
ATOM 830 C CA . THR A 1 106 ? -20.812 -5.117 -27.609 1 32.88 106 THR A CA 1
ATOM 831 C C . THR A 1 106 ? -20.547 -4.02 -26.578 1 32.88 106 THR A C 1
ATOM 833 O O . THR A 1 106 ? -19.641 -4.148 -25.75 1 32.88 106 THR A O 1
ATOM 836 N N . ALA A 1 107 ? -20.891 -2.764 -26.859 1 34.03 107 ALA A N 1
ATOM 837 C CA . ALA A 1 107 ? -21.031 -1.512 -26.125 1 34.03 107 ALA A CA 1
ATOM 838 C C . ALA A 1 107 ? -21.562 -1.766 -24.719 1 34.03 107 ALA A C 1
ATOM 840 O O . ALA A 1 107 ? -22.75 -1.999 -24.516 1 34.03 107 ALA A O 1
ATOM 841 N N . THR A 1 108 ? -21.109 -2.732 -23.922 1 34.34 108 THR A N 1
ATOM 842 C CA . THR A 1 108 ? -21.812 -2.656 -22.656 1 34.34 108 THR A CA 1
ATOM 843 C C . THR A 1 108 ? -21.719 -1.253 -22.062 1 34.34 108 THR A C 1
ATOM 845 O O . THR A 1 108 ? -20.734 -0.545 -22.281 1 34.34 108 THR A O 1
ATOM 848 N N . PRO A 1 109 ? -22.875 -0.658 -21.672 1 35 109 PRO A N 1
ATOM 849 C CA . PRO A 1 109 ? -23.031 0.665 -21.062 1 35 109 PRO A CA 1
ATOM 850 C C . PRO A 1 109 ? -21.922 0.978 -20.047 1 35 109 PRO A C 1
ATOM 852 O O . PRO A 1 109 ? -21.359 0.063 -19.453 1 35 109 PRO A O 1
ATOM 855 N N . LYS A 1 110 ? -21.344 2.211 -20.203 1 38.28 110 LYS A N 1
ATOM 856 C CA . LYS A 1 110 ? -20.219 2.898 -19.578 1 38.28 110 LYS A CA 1
ATOM 857 C C . LYS A 1 110 ? -20.391 2.945 -18.062 1 38.28 110 LYS A C 1
ATOM 859 O O . LYS A 1 110 ? -21.281 3.623 -17.547 1 38.28 110 LYS A O 1
ATOM 864 N N . PRO A 1 111 ? -20.344 1.805 -17.328 1 34.44 111 PRO A N 1
ATOM 865 C CA . PRO A 1 111 ? -20.578 2.186 -15.93 1 34.44 111 PRO A CA 1
ATOM 866 C C . PRO A 1 111 ? -19.656 3.316 -15.461 1 34.44 111 PRO A C 1
ATOM 868 O O . PRO A 1 111 ? -18.562 3.477 -15.984 1 34.44 111 PRO A O 1
ATOM 871 N N . ARG A 1 112 ? -20.141 4.363 -14.82 1 34.09 112 ARG A N 1
ATOM 872 C CA . ARG A 1 112 ? -19.609 5.594 -14.242 1 34.09 112 ARG A CA 1
ATOM 873 C C . ARG A 1 112 ? -18.25 5.352 -13.594 1 34.09 112 ARG A C 1
ATOM 875 O O . ARG A 1 112 ? -17.391 6.242 -13.578 1 34.09 112 ARG A O 1
ATOM 882 N N . MET A 1 113 ? -18.109 4.414 -12.727 1 36.31 113 MET A N 1
ATOM 883 C CA . MET A 1 113 ? -17.047 4.57 -11.75 1 36.31 113 MET A CA 1
ATOM 884 C C . MET A 1 113 ? -15.703 4.125 -12.328 1 36.31 113 MET A C 1
ATOM 886 O O . MET A 1 113 ? -14.867 3.562 -11.617 1 36.31 113 MET A O 1
ATOM 890 N N . LYS A 1 114 ? -15.445 3.971 -13.672 1 41.44 114 LYS A N 1
ATOM 891 C CA . LYS A 1 114 ? -14.289 3.25 -14.203 1 41.44 114 LYS A CA 1
ATOM 892 C C . LYS A 1 114 ? -13.016 4.078 -14.07 1 41.44 114 LYS A C 1
ATOM 894 O O . LYS A 1 114 ? -12.953 5.215 -14.539 1 41.44 114 LYS A O 1
ATOM 899 N N . ARG A 1 115 ? -12.305 4.047 -13.062 1 42.16 115 ARG A N 1
ATOM 900 C CA . ARG A 1 115 ? -10.953 4.578 -12.906 1 42.16 115 ARG A CA 1
ATOM 901 C C . ARG A 1 115 ? -10 3.961 -13.93 1 42.16 115 ARG A C 1
ATOM 903 O O . ARG A 1 115 ? -9.539 2.834 -13.742 1 42.16 115 ARG A O 1
ATOM 910 N N . GLY A 1 116 ? -10.258 4.02 -15.258 1 46.41 116 GLY A N 1
ATOM 911 C CA . GLY A 1 116 ? -9.359 3.652 -16.344 1 46.41 116 GLY A CA 1
ATOM 912 C C . GLY A 1 116 ? -10.023 3.705 -17.703 1 46.41 116 GLY A C 1
ATOM 913 O O . GLY A 1 116 ? -11.008 4.414 -17.891 1 46.41 116 GLY A O 1
ATOM 914 N N . ASP A 1 117 ? -9.281 3.01 -18.656 1 56.47 117 ASP A N 1
ATOM 915 C CA . ASP A 1 117 ? -9.742 2.914 -20.031 1 56.47 117 ASP A CA 1
ATOM 916 C C . ASP A 1 117 ? -11.172 2.389 -20.109 1 56.47 117 ASP A C 1
ATOM 918 O O . ASP A 1 117 ? -11.586 1.591 -19.266 1 56.47 117 ASP A O 1
ATOM 922 N N . ASN A 1 118 ? -11.898 2.971 -20.797 1 61.25 118 ASN A N 1
ATOM 923 C CA . ASN A 1 118 ? -13.297 2.629 -21.031 1 61.25 118 ASN A CA 1
ATOM 924 C C . ASN A 1 118 ? -13.5 1.119 -21.109 1 61.25 118 ASN A C 1
ATOM 926 O O . ASN A 1 118 ? -14.578 0.617 -20.766 1 61.25 118 ASN A O 1
ATOM 930 N N . ALA A 1 119 ? -12.406 0.443 -21.359 1 73.56 119 ALA A N 1
ATOM 931 C CA . ALA A 1 119 ? -12.516 -1.005 -21.531 1 73.56 119 ALA A CA 1
ATOM 932 C C . ALA A 1 119 ? -12.289 -1.727 -20.203 1 73.56 119 ALA A C 1
ATOM 934 O O . ALA A 1 119 ? -12.602 -2.914 -20.078 1 73.56 119 ALA A O 1
ATOM 935 N N . ALA A 1 120 ? -11.883 -0.985 -19.172 1 84.69 120 ALA A N 1
ATOM 936 C CA . ALA A 1 120 ? -11.664 -1.607 -17.859 1 84.69 120 ALA A CA 1
ATOM 937 C C . ALA A 1 120 ? -12.984 -1.843 -17.141 1 84.69 120 ALA A C 1
ATOM 939 O O . ALA A 1 120 ? -13.883 -1.002 -17.188 1 84.69 120 ALA A O 1
ATOM 940 N N . LEU A 1 121 ? -13.109 -2.979 -16.453 1 87 121 LEU A N 1
ATOM 941 C CA . LEU A 1 121 ? -14.32 -3.312 -15.727 1 87 121 LEU A CA 1
ATOM 942 C C . LEU A 1 121 ? -14.398 -2.527 -14.414 1 87 121 LEU A C 1
ATOM 944 O O . LEU A 1 121 ? -15.484 -2.355 -13.852 1 87 121 LEU A O 1
ATOM 948 N N . GLY A 1 122 ? -13.211 -2.111 -13.961 1 91.62 122 GLY A N 1
ATOM 949 C CA . GLY A 1 122 ? -13.188 -1.477 -12.656 1 91.62 122 GLY A CA 1
ATOM 950 C C . GLY A 1 122 ? -13.406 -2.453 -11.516 1 91.62 122 GLY A C 1
ATOM 951 O O . GLY A 1 122 ? -12.703 -3.461 -11.414 1 91.62 122 GLY A O 1
ATOM 952 N N . TRP A 1 123 ? -14.445 -2.115 -10.711 1 92.94 123 TRP A N 1
ATOM 953 C CA . TRP A 1 123 ? -14.781 -2.998 -9.602 1 92.94 123 TRP A CA 1
ATOM 954 C C . TRP A 1 123 ? -15.492 -4.254 -10.094 1 92.94 123 TRP A C 1
ATOM 956 O O . TRP A 1 123 ? -16.688 -4.23 -10.352 1 92.94 123 TRP A O 1
ATOM 966 N N . VAL A 1 124 ? -14.797 -5.25 -10.156 1 95.19 124 VAL A N 1
ATOM 967 C CA . VAL A 1 124 ? -15.383 -6.531 -10.523 1 95.19 124 VAL A CA 1
ATOM 968 C C . VAL A 1 124 ? -16.203 -7.078 -9.352 1 95.19 124 VAL A C 1
ATOM 970 O O . VAL A 1 124 ? -17.297 -7.598 -9.539 1 95.19 124 VAL A O 1
ATOM 973 N N . PHE A 1 125 ? -15.734 -6.938 -8.227 1 95.19 125 PHE A N 1
ATOM 974 C CA . PHE A 1 125 ? -16.281 -7.359 -6.941 1 95.19 125 PHE A CA 1
ATOM 975 C C . PHE A 1 125 ? -15.766 -6.477 -5.812 1 95.19 125 PHE A C 1
ATOM 977 O O . PHE A 1 125 ? -14.562 -6.219 -5.727 1 95.19 125 PHE A O 1
ATOM 984 N N . VAL A 1 126 ? -16.625 -5.922 -4.914 1 96.38 126 VAL A N 1
ATOM 985 C CA . VAL A 1 126 ? -16.156 -5.09 -3.812 1 96.38 126 VAL A CA 1
ATOM 986 C C . VAL A 1 126 ? -17.094 -5.23 -2.617 1 96.38 126 VAL A C 1
ATOM 988 O O . VAL A 1 126 ? -18.312 -5.289 -2.783 1 96.38 126 VAL A O 1
ATOM 991 N N . LYS A 1 127 ? -16.516 -5.379 -1.481 1 94.81 127 LYS A N 1
ATOM 992 C CA . LYS A 1 127 ? -17.281 -5.422 -0.232 1 94.81 127 LYS A CA 1
ATOM 993 C C . LYS A 1 127 ? -16.594 -4.59 0.851 1 94.81 127 LYS A C 1
ATOM 995 O O . LYS A 1 127 ? -15.391 -4.73 1.082 1 94.81 127 LYS A O 1
ATOM 1000 N N . HIS A 1 128 ? -17.359 -3.754 1.523 1 93 128 HIS A N 1
ATOM 1001 C CA . HIS A 1 128 ? -16.859 -2.98 2.656 1 93 128 HIS A CA 1
ATOM 1002 C C . HIS A 1 128 ? -16.938 -3.785 3.949 1 93 128 HIS A C 1
ATOM 1004 O O . HIS A 1 128 ? -17.625 -3.387 4.891 1 93 128 HIS A O 1
ATOM 1010 N N . GLY A 1 129 ? -16.25 -4.836 4.039 1 93.44 129 GLY A N 1
ATOM 1011 C CA . GLY A 1 129 ? -16.234 -5.758 5.164 1 93.44 129 GLY A CA 1
ATOM 1012 C C . GLY A 1 129 ? -15.57 -7.082 4.836 1 93.44 129 GLY A C 1
ATOM 1013 O O . GLY A 1 129 ? -15.086 -7.277 3.719 1 93.44 129 GLY A O 1
ATOM 1014 N N . MET A 1 130 ? -15.562 -7.926 5.824 1 96.38 130 MET A N 1
ATOM 1015 C CA . MET A 1 130 ? -15 -9.258 5.621 1 96.38 130 MET A CA 1
ATOM 1016 C C . MET A 1 130 ? -15.867 -10.07 4.668 1 96.38 130 MET A C 1
ATOM 1018 O O . MET A 1 130 ? -17.094 -9.891 4.621 1 96.38 130 MET A O 1
ATOM 1022 N N . LEU A 1 131 ? -15.297 -10.984 4.027 1 97.56 131 LEU A N 1
ATOM 1023 C CA . LEU A 1 131 ? -16.016 -11.812 3.057 1 97.56 131 LEU A CA 1
ATOM 1024 C C . LEU A 1 131 ? -16.625 -13.031 3.729 1 97.56 131 LEU A C 1
ATOM 1026 O O . LEU A 1 131 ? -15.953 -13.711 4.516 1 97.56 131 LEU A O 1
ATOM 1030 N N . HIS A 1 132 ? -17.844 -13.242 3.365 1 96.81 132 HIS A N 1
ATOM 1031 C CA . HIS A 1 132 ? -18.438 -14.531 3.689 1 96.81 132 HIS A CA 1
ATOM 1032 C C . HIS A 1 132 ? -17.891 -15.633 2.787 1 96.81 132 HIS A C 1
ATOM 1034 O O . HIS A 1 132 ? -17.406 -15.352 1.682 1 96.81 132 HIS A O 1
ATOM 1040 N N . PRO A 1 133 ? -18.016 -16.891 3.289 1 97.44 133 PRO A N 1
ATOM 1041 C CA . PRO A 1 133 ? -17.516 -18 2.473 1 97.44 133 PRO A CA 1
ATOM 1042 C C . PRO A 1 133 ? -18.125 -18.016 1.075 1 97.44 133 PRO A C 1
ATOM 1044 O O . PRO A 1 133 ? -17.422 -18.281 0.094 1 97.44 133 PRO A O 1
ATOM 1047 N N . ILE A 1 134 ? -19.391 -17.719 0.967 1 96.06 134 ILE A N 1
ATOM 1048 C CA . ILE A 1 134 ? -20.078 -17.766 -0.32 1 96.06 134 ILE A CA 1
ATOM 1049 C C . ILE A 1 134 ? -19.531 -16.688 -1.241 1 96.06 134 ILE A C 1
ATOM 1051 O O . ILE A 1 134 ? -19.422 -16.891 -2.453 1 96.06 134 ILE A O 1
ATOM 1055 N N . GLU A 1 135 ? -19.188 -15.539 -0.722 1 97 135 GLU A N 1
ATOM 1056 C CA . GLU A 1 135 ? -18.609 -14.445 -1.484 1 97 135 GLU A CA 1
ATOM 1057 C C . GLU A 1 135 ? -17.203 -14.797 -1.963 1 97 135 GLU A C 1
ATOM 1059 O O . GLU A 1 135 ? -16.828 -14.508 -3.104 1 97 135 GLU A O 1
ATOM 1064 N N . MET A 1 136 ? -16.422 -15.453 -1.102 1 98.06 136 MET A N 1
ATOM 1065 C CA . MET A 1 136 ? -15.094 -15.938 -1.479 1 98.06 136 MET A CA 1
ATOM 1066 C C . MET A 1 136 ? -15.188 -16.938 -2.629 1 98.06 136 MET A C 1
ATOM 1068 O O . MET A 1 136 ? -14.422 -16.844 -3.594 1 98.06 136 MET A O 1
ATOM 1072 N N . ALA A 1 137 ? -16.156 -17.812 -2.48 1 97.56 137 ALA A N 1
ATOM 1073 C CA . ALA A 1 137 ? -16.344 -18.844 -3.494 1 97.56 137 ALA A CA 1
ATOM 1074 C C . ALA A 1 137 ? -16.672 -18.234 -4.852 1 97.56 137 ALA A C 1
ATOM 1076 O O . ALA A 1 137 ? -16.281 -18.75 -5.895 1 97.56 137 ALA A O 1
ATOM 1077 N N . GLN A 1 138 ? -17.406 -17.141 -4.84 1 96.12 138 GLN A N 1
ATOM 1078 C CA . GLN A 1 138 ? -17.75 -16.453 -6.078 1 96.12 138 GLN A CA 1
ATOM 1079 C C . GLN A 1 138 ? -16.5 -15.938 -6.785 1 96.12 138 GLN A C 1
ATOM 1081 O O . GLN A 1 138 ? -16.375 -16.062 -8 1 96.12 138 GLN A O 1
ATOM 1086 N N . VAL A 1 139 ? -15.602 -15.398 -6.008 1 97.56 139 VAL A N 1
ATOM 1087 C CA . VAL A 1 139 ? -14.359 -14.875 -6.566 1 97.56 139 VAL A CA 1
ATOM 1088 C C . VAL A 1 139 ? -13.508 -16.016 -7.102 1 97.56 139 VAL A C 1
ATOM 1090 O O . VAL A 1 139 ? -12.945 -15.93 -8.195 1 97.56 139 VAL A O 1
ATOM 1093 N N . VAL A 1 140 ? -13.453 -17.125 -6.34 1 98.19 140 VAL A N 1
ATOM 1094 C CA . VAL A 1 140 ? -12.68 -18.297 -6.758 1 98.19 140 VAL A CA 1
ATOM 1095 C C . VAL A 1 140 ? -13.234 -18.844 -8.07 1 98.19 140 VAL A C 1
ATOM 1097 O O . VAL A 1 140 ? -12.477 -19.141 -8.992 1 98.19 140 VAL A O 1
ATOM 1100 N N . ARG A 1 141 ? -14.562 -18.906 -8.172 1 96.56 141 ARG A N 1
ATOM 1101 C CA . ARG A 1 141 ? -15.203 -19.422 -9.375 1 96.56 141 ARG A CA 1
ATOM 1102 C C . ARG A 1 141 ? -14.938 -18.5 -10.57 1 96.56 141 ARG A C 1
ATOM 1104 O O . ARG A 1 141 ? -14.734 -18.969 -11.688 1 96.56 141 ARG A O 1
ATOM 1111 N N . PHE A 1 142 ? -14.969 -17.266 -10.336 1 97.06 142 PHE A N 1
ATOM 1112 C CA . PHE A 1 142 ? -14.727 -16.297 -11.398 1 97.06 142 PHE A CA 1
ATOM 1113 C C . PHE A 1 142 ? -13.312 -16.453 -11.961 1 97.06 142 PHE A C 1
ATOM 1115 O O . PHE A 1 142 ? -13.133 -16.516 -13.18 1 97.06 142 PHE A O 1
ATOM 1122 N N . LEU A 1 143 ? -12.305 -16.625 -11.086 1 97.75 143 LEU A N 1
ATOM 1123 C CA . LEU A 1 143 ? -10.906 -16.609 -11.492 1 97.75 143 LEU A CA 1
ATOM 1124 C C . LEU A 1 143 ? -10.453 -17.984 -11.945 1 97.75 143 LEU A C 1
ATOM 1126 O O . LEU A 1 143 ? -9.648 -18.109 -12.875 1 97.75 143 LEU A O 1
ATOM 1130 N N . CYS A 1 144 ? -11.047 -19.062 -11.32 1 97.56 144 CYS A N 1
ATOM 1131 C CA . CYS A 1 144 ? -10.5 -20.391 -11.523 1 97.56 144 CYS A CA 1
ATOM 1132 C C . CYS A 1 144 ? -11.516 -21.297 -12.219 1 97.56 144 CYS A C 1
ATOM 1134 O O . CYS A 1 144 ? -11.203 -22.438 -12.578 1 97.56 144 CYS A O 1
ATOM 1136 N N . GLY A 1 145 ? -12.742 -20.781 -12.406 1 95.75 145 GLY A N 1
ATOM 1137 C CA . GLY A 1 145 ? -13.789 -21.625 -12.961 1 95.75 145 GLY A CA 1
ATOM 1138 C C . GLY A 1 145 ? -14.438 -22.531 -11.938 1 95.75 145 GLY A C 1
ATOM 1139 O O . GLY A 1 145 ? -14.062 -22.516 -10.766 1 95.75 145 GLY A O 1
ATOM 1140 N N . ALA A 1 146 ? -15.414 -23.328 -12.398 1 94.94 146 ALA A N 1
ATOM 1141 C CA . ALA A 1 146 ? -16.094 -24.281 -11.523 1 94.94 146 ALA A CA 1
ATOM 1142 C C . ALA A 1 146 ? -15.156 -25.406 -11.117 1 94.94 146 ALA A C 1
ATOM 1144 O O . ALA A 1 146 ? -14.266 -25.797 -11.875 1 94.94 146 ALA A O 1
ATOM 1145 N N . ALA A 1 147 ? -15.406 -25.859 -9.891 1 95.75 147 ALA A N 1
ATOM 1146 C CA . ALA A 1 147 ? -14.664 -27.047 -9.461 1 95.75 147 ALA A CA 1
ATOM 1147 C C . ALA A 1 147 ? -15.133 -28.281 -10.203 1 95.75 147 ALA A C 1
ATOM 1149 O O . ALA A 1 147 ? -16.266 -28.734 -10.016 1 95.75 147 ALA A O 1
ATOM 1150 N N . THR A 1 148 ? -14.289 -28.812 -10.984 1 94.44 148 THR A N 1
ATOM 1151 C CA . THR A 1 148 ? -14.719 -29.938 -11.805 1 94.44 148 THR A CA 1
ATOM 1152 C C . THR A 1 148 ? -13.992 -31.203 -11.398 1 94.44 148 THR A C 1
ATOM 1154 O O . THR A 1 148 ? -14.531 -32.312 -11.547 1 94.44 148 THR A O 1
ATOM 1157 N N . THR A 1 149 ? -12.797 -31.188 -10.891 1 96.25 149 THR A N 1
ATOM 1158 C CA . THR A 1 149 ? -12.062 -32.375 -10.43 1 96.25 149 THR A CA 1
ATOM 1159 C C . THR A 1 149 ? -12.406 -32.688 -8.977 1 96.25 149 THR A C 1
ATOM 1161 O O . THR A 1 149 ? -12.758 -31.781 -8.211 1 96.25 149 THR A O 1
ATOM 1164 N N . PRO A 1 150 ? -12.336 -33.938 -8.648 1 97.06 150 PRO A N 1
ATOM 1165 C CA . PRO A 1 150 ? -12.602 -34.281 -7.254 1 97.06 150 PRO A CA 1
ATOM 1166 C C . PRO A 1 150 ? -11.719 -33.5 -6.273 1 97.06 150 PRO A C 1
ATOM 1168 O O . PRO A 1 150 ? -12.164 -33.156 -5.18 1 97.06 150 PRO A O 1
ATOM 1171 N N . GLU A 1 151 ? -10.516 -33.219 -6.668 1 96.5 151 GLU A N 1
ATOM 1172 C CA . GLU A 1 151 ? -9.586 -32.469 -5.824 1 96.5 151 GLU A CA 1
ATOM 1173 C C . GLU A 1 151 ? -10.047 -31.031 -5.609 1 96.5 151 GLU A C 1
ATOM 1175 O O . GLU A 1 151 ? -10.016 -30.531 -4.488 1 96.5 151 GLU A O 1
ATOM 1180 N N . ASP A 1 152 ? -10.531 -30.469 -6.695 1 96.81 152 ASP A N 1
ATOM 1181 C CA . ASP A 1 152 ? -11.016 -29.094 -6.625 1 96.81 152 ASP A CA 1
ATOM 1182 C C . ASP A 1 152 ? -12.273 -29 -5.766 1 96.81 152 ASP A C 1
ATOM 1184 O O . ASP A 1 152 ? -12.43 -28.062 -4.98 1 96.81 152 ASP A O 1
ATOM 1188 N N . VAL A 1 153 ? -13.117 -29.938 -5.949 1 97.75 153 VAL A N 1
ATOM 1189 C CA . VAL A 1 153 ? -14.367 -29.953 -5.195 1 97.75 153 VAL A CA 1
ATOM 1190 C C . VAL A 1 153 ? -14.07 -30.125 -3.705 1 97.75 153 VAL A C 1
ATOM 1192 O O . VAL A 1 153 ? -14.648 -29.406 -2.871 1 97.75 153 VAL A O 1
ATOM 1195 N N . ALA A 1 154 ? -13.195 -31.031 -3.463 1 98 154 ALA A N 1
ATOM 1196 C CA . ALA A 1 154 ? -12.82 -31.266 -2.07 1 98 154 ALA A CA 1
ATOM 1197 C C . ALA A 1 154 ? -12.172 -30.031 -1.458 1 98 154 ALA A C 1
ATOM 1199 O O . ALA A 1 154 ? -12.438 -29.688 -0.306 1 98 154 ALA A O 1
ATOM 1200 N N . LEU A 1 155 ? -11.32 -29.391 -2.203 1 97.69 155 LEU A N 1
ATOM 1201 C CA . LEU A 1 155 ? -10.641 -28.188 -1.733 1 97.69 155 LEU A CA 1
ATOM 1202 C C . LEU A 1 155 ? -11.648 -27.094 -1.423 1 97.69 155 LEU A C 1
ATOM 1204 O O . LEU A 1 155 ? -11.602 -26.484 -0.347 1 97.69 155 LEU A O 1
ATOM 1208 N N . ASP A 1 156 ? -12.523 -26.797 -2.312 1 98.06 156 ASP A N 1
ATOM 1209 C CA . ASP A 1 156 ? -13.531 -25.766 -2.111 1 98.06 156 ASP A CA 1
ATOM 1210 C C . ASP A 1 156 ? -14.391 -26.062 -0.881 1 98.06 156 ASP A C 1
ATOM 1212 O O . ASP A 1 156 ? -14.68 -25.156 -0.092 1 98.06 156 ASP A O 1
ATOM 1216 N N . ALA A 1 157 ? -14.75 -27.312 -0.753 1 97.94 157 ALA A N 1
ATOM 1217 C CA . ALA A 1 157 ? -15.578 -27.703 0.388 1 97.94 157 ALA A CA 1
ATOM 1218 C C . ALA A 1 157 ? -14.828 -27.484 1.702 1 97.94 157 ALA A C 1
ATOM 1220 O O . ALA A 1 157 ? -15.406 -26.984 2.67 1 97.94 157 ALA A O 1
ATOM 1221 N N . ALA A 1 158 ? -13.594 -27.906 1.69 1 98 158 ALA A N 1
ATOM 1222 C CA . ALA A 1 158 ? -12.781 -27.75 2.896 1 98 158 ALA A CA 1
ATOM 1223 C C . ALA A 1 158 ? -12.633 -26.281 3.27 1 98 158 ALA A C 1
ATOM 1225 O O . ALA A 1 158 ? -12.719 -25.906 4.445 1 98 158 ALA A O 1
ATOM 1226 N N . GLN A 1 159 ? -12.391 -25.438 2.264 1 97.62 159 GLN A N 1
ATOM 1227 C CA . GLN A 1 159 ? -12.227 -24.016 2.502 1 97.62 159 GLN A CA 1
ATOM 1228 C C . GLN A 1 159 ? -13.531 -23.375 2.953 1 97.62 159 GLN A C 1
ATOM 1230 O O . GLN A 1 159 ? -13.539 -22.531 3.852 1 97.62 159 GLN A O 1
ATOM 1235 N N . MET A 1 160 ? -14.633 -23.75 2.355 1 97.75 160 MET A N 1
ATOM 1236 C CA . MET A 1 160 ? -15.953 -23.266 2.766 1 97.75 160 MET A CA 1
ATOM 1237 C C . MET A 1 160 ? -16.203 -23.578 4.238 1 97.75 160 MET A C 1
ATOM 1239 O O . MET A 1 160 ? -16.688 -22.703 4.98 1 97.75 160 MET A O 1
ATOM 1243 N N . GLU A 1 161 ? -15.867 -24.766 4.621 1 97.12 161 GLU A N 1
ATOM 1244 C CA . GLU A 1 161 ? -16.062 -25.188 6.008 1 97.12 161 GLU A CA 1
ATOM 1245 C C . GLU A 1 161 ? -15.172 -24.391 6.957 1 97.12 161 GLU A C 1
ATOM 1247 O O . GLU A 1 161 ? -15.625 -23.938 8.016 1 97.12 161 GLU A O 1
ATOM 1252 N N . LYS A 1 162 ? -13.953 -24.25 6.582 1 96.38 162 LYS A N 1
ATOM 1253 C CA . LYS A 1 162 ? -12.984 -23.531 7.406 1 96.38 162 LYS A CA 1
ATOM 1254 C C . LYS A 1 162 ? -13.438 -22.094 7.656 1 96.38 162 LYS A C 1
ATOM 1256 O O . LYS A 1 162 ? -13.438 -21.625 8.797 1 96.38 162 LYS A O 1
ATOM 1261 N N . HIS A 1 163 ? -13.844 -21.422 6.641 1 95.81 163 HIS A N 1
ATOM 1262 C CA . HIS A 1 163 ? -14.211 -20.016 6.762 1 95.81 163 HIS A CA 1
ATOM 1263 C C . HIS A 1 163 ? -15.594 -19.859 7.398 1 95.81 163 HIS A C 1
ATOM 1265 O O . HIS A 1 163 ? -15.859 -18.859 8.07 1 95.81 163 HIS A O 1
ATOM 1271 N N . ALA A 1 164 ? -16.453 -20.859 7.219 1 95.25 164 ALA A N 1
ATOM 1272 C CA . ALA A 1 164 ? -17.719 -20.859 7.926 1 95.25 164 ALA A CA 1
ATOM 1273 C C . ALA A 1 164 ? -17.516 -20.969 9.438 1 95.25 164 ALA A C 1
ATOM 1275 O O . ALA A 1 164 ? -18.219 -20.328 10.211 1 95.25 164 ALA A O 1
ATOM 1276 N N . ALA A 1 165 ? -16.609 -21.766 9.781 1 93.81 165 ALA A N 1
ATOM 1277 C CA . ALA A 1 165 ? -16.281 -21.906 11.195 1 93.81 165 ALA A CA 1
ATOM 1278 C C . ALA A 1 165 ? -15.789 -20.594 11.781 1 93.81 165 ALA A C 1
ATOM 1280 O O . ALA A 1 165 ? -16.109 -20.25 12.93 1 93.81 165 ALA A O 1
ATOM 1281 N N . HIS A 1 166 ? -15 -19.891 10.953 1 91.62 166 HIS A N 1
ATOM 1282 C CA . HIS A 1 166 ? -14.5 -18.609 11.406 1 91.62 166 HIS A CA 1
ATOM 1283 C C . HIS A 1 166 ? -15.633 -17.609 11.586 1 91.62 166 HIS A C 1
ATOM 1285 O O . HIS A 1 166 ? -15.656 -16.844 12.562 1 91.62 166 HIS A O 1
ATOM 1291 N N . VAL A 1 167 ? -16.578 -17.594 10.695 1 91.25 167 VAL A N 1
ATOM 1292 C CA . VAL A 1 167 ? -17.734 -16.734 10.805 1 91.25 167 VAL A CA 1
ATOM 1293 C C . VAL A 1 167 ? -18.484 -17.016 12.109 1 91.25 167 VAL A C 1
ATOM 1295 O O . VAL A 1 167 ? -18.844 -16.094 12.836 1 91.25 167 VAL A O 1
ATOM 1298 N N . ALA A 1 168 ? -18.656 -18.266 12.438 1 89.62 168 ALA A N 1
ATOM 1299 C CA . ALA A 1 168 ? -19.375 -18.688 13.641 1 89.62 168 ALA A CA 1
ATOM 1300 C C . ALA A 1 168 ? -18.625 -18.25 14.898 1 89.62 168 ALA A C 1
ATOM 1302 O O . ALA A 1 168 ? -19.25 -17.859 15.891 1 89.62 168 ALA A O 1
ATOM 1303 N N . SER A 1 169 ? -17.344 -18.359 14.797 1 86.94 169 SER A N 1
ATOM 1304 C CA . SER A 1 169 ? -16.531 -18.031 15.961 1 86.94 169 SER A CA 1
ATOM 1305 C C . SER A 1 169 ? -16.562 -16.531 16.25 1 86.94 169 SER A C 1
ATOM 1307 O O . SER A 1 169 ? -16.516 -16.125 17.406 1 86.94 169 SER A O 1
ATOM 1309 N N . VAL A 1 170 ? -16.672 -15.797 15.203 1 82.5 170 VAL A N 1
ATOM 1310 C CA . VAL A 1 170 ? -16.672 -14.344 15.352 1 82.5 170 VAL A CA 1
ATOM 1311 C C . VAL A 1 170 ? -18.062 -13.852 15.711 1 82.5 170 VAL A C 1
ATOM 1313 O O . VAL A 1 170 ? -18.219 -12.883 16.453 1 82.5 170 VAL A O 1
ATOM 1316 N N . SER A 1 171 ? -19.094 -14.648 15.258 1 72.44 171 SER A N 1
ATOM 1317 C CA . SER A 1 171 ? -20.484 -14.266 15.516 1 72.44 171 SER A CA 1
ATOM 1318 C C . SER A 1 171 ? -20.938 -14.758 16.891 1 72.44 171 SER A C 1
ATOM 1320 O O . SER A 1 171 ? -21.812 -14.141 17.516 1 72.44 171 SER A O 1
ATOM 1322 N N . GLY A 1 172 ? -20.719 -16.156 17.328 1 60.56 172 GLY A N 1
ATOM 1323 C CA . GLY A 1 172 ? -21.156 -16.797 18.562 1 60.56 172 GLY A CA 1
ATOM 1324 C C . GLY A 1 172 ? -20.484 -16.234 19.797 1 60.56 172 GLY A C 1
ATOM 1325 O O . GLY A 1 172 ? -20.859 -16.578 20.922 1 60.56 172 GLY A O 1
ATOM 1326 N N . GLY A 1 173 ? -19.328 -15.797 19.719 1 49.28 173 GLY A N 1
ATOM 1327 C CA . GLY A 1 173 ? -18.734 -15.344 20.969 1 49.28 173 GLY A CA 1
ATOM 1328 C C . GLY A 1 173 ? -19.625 -14.398 21.75 1 49.28 173 GLY A C 1
ATOM 1329 O O . GLY A 1 173 ? -19.203 -13.859 22.781 1 49.28 173 GLY A O 1
ATOM 1330 N N . ALA A 1 174 ? -20.859 -14.023 21.141 1 40.12 174 ALA A N 1
ATOM 1331 C CA . ALA A 1 174 ? -21.703 -13.18 22 1 40.12 174 ALA A CA 1
ATOM 1332 C C . ALA A 1 174 ? -22.281 -13.984 23.156 1 40.12 174 ALA A C 1
ATOM 1334 O O . ALA A 1 174 ? -22.75 -13.406 24.141 1 40.12 174 ALA A O 1
ATOM 1335 N N . ASN A 1 175 ? -22.703 -15.266 22.922 1 36.03 175 ASN A N 1
ATOM 1336 C CA . ASN A 1 175 ? -23.547 -15.828 23.984 1 36.03 175 ASN A CA 1
ATOM 1337 C C . ASN A 1 175 ? -22.703 -16.328 25.141 1 36.03 175 ASN A C 1
ATOM 1339 O O . ASN A 1 175 ? -23.188 -17.047 26.016 1 36.03 175 ASN A O 1
ATOM 1343 N N . SER A 1 176 ? -21.453 -16.797 25.141 1 36.84 176 SER A N 1
ATOM 1344 C CA . SER A 1 176 ? -21.062 -17.266 26.453 1 36.84 176 SER A CA 1
ATOM 1345 C C . SER A 1 176 ? -21.125 -16.156 27.484 1 36.84 176 SER A C 1
ATOM 1347 O O . SER A 1 176 ? -21 -14.977 27.156 1 36.84 176 SER A O 1
ATOM 1349 N N . HIS A 1 177 ? -21.375 -16.531 28.875 1 33.09 177 HIS A N 1
ATOM 1350 C CA . HIS A 1 177 ? -21.688 -15.734 30.062 1 33.09 177 HIS A CA 1
ATOM 1351 C C . HIS A 1 177 ? -20.781 -14.508 30.156 1 33.09 177 HIS A C 1
ATOM 1353 O O . HIS A 1 177 ? -21.266 -13.383 30.312 1 33.09 177 HIS A O 1
ATOM 1359 N N . GLY A 1 178 ? -19.672 -14.648 31.297 1 31.98 178 GLY A N 1
ATOM 1360 C CA . GLY A 1 178 ? -19.219 -13.641 32.25 1 31.98 178 GLY A CA 1
ATOM 1361 C C . GLY A 1 178 ? -18.547 -12.461 31.578 1 31.98 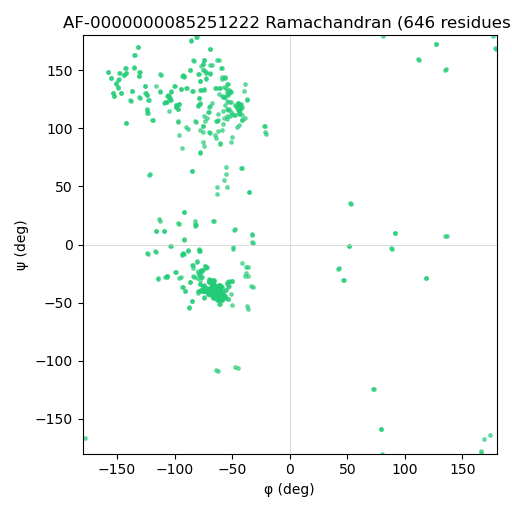178 GLY A C 1
ATOM 1362 O O . GLY A 1 178 ? -18.984 -11.32 31.734 1 31.98 178 GLY A O 1
ATOM 1363 N N . THR A 1 179 ? -17.062 -12.484 31.812 1 32.22 179 THR A N 1
ATOM 1364 C CA . THR A 1 179 ? -16.156 -11.344 31.859 1 32.22 179 THR A CA 1
ATOM 1365 C C . THR A 1 179 ? -16.141 -10.602 30.531 1 32.22 179 THR A C 1
ATOM 1367 O O . THR A 1 179 ? -16.484 -11.18 29.484 1 32.22 179 THR A O 1
ATOM 1370 N N . THR A 1 180 ? -15.711 -9.289 30.578 1 34.34 180 THR A N 1
ATOM 1371 C CA . THR A 1 180 ? -15.594 -8.109 29.719 1 34.34 180 THR A CA 1
ATOM 1372 C C . THR A 1 180 ? -14.945 -8.477 28.391 1 34.34 180 THR A C 1
ATOM 1374 O O . THR A 1 180 ? -13.758 -8.211 28.172 1 34.34 180 THR A O 1
ATOM 1377 N N . SER A 1 181 ? -14.852 -9.781 28.141 1 34.25 181 SER A N 1
ATOM 1378 C CA . SER A 1 181 ? -14.062 -10 26.938 1 34.25 181 SER A CA 1
ATOM 1379 C C . SER A 1 181 ? -14.57 -9.156 25.781 1 34.25 181 SER A C 1
ATOM 1381 O O . SER A 1 181 ? -15.773 -8.953 25.625 1 34.25 181 SER A O 1
ATOM 1383 N N . SER A 1 182 ? -13.734 -8.344 25.234 1 36.59 182 SER A N 1
ATOM 1384 C CA . SER A 1 182 ? -13.844 -7.504 24.047 1 36.59 182 SER A CA 1
ATOM 1385 C C . SER A 1 182 ? -14.539 -8.234 22.906 1 36.59 182 SER A C 1
ATOM 1387 O O . SER A 1 182 ? -14.023 -9.234 22.391 1 36.59 182 SER A O 1
ATOM 1389 N N . SER A 1 183 ? -15.875 -8.609 22.969 1 38 183 SER A N 1
ATOM 1390 C CA . SER A 1 183 ? -16.797 -9.117 21.953 1 38 183 SER A CA 1
ATOM 1391 C C . SER A 1 183 ? -16.344 -8.734 20.547 1 38 183 SER A C 1
ATOM 1393 O O . SER A 1 183 ? -15.992 -7.582 20.297 1 38 183 SER A O 1
ATOM 1395 N N . PRO A 1 184 ? -15.773 -9.648 19.859 1 46.62 184 PRO A N 1
ATOM 1396 C CA . PRO A 1 184 ? -15.617 -9.258 18.453 1 46.62 184 PRO A CA 1
ATOM 1397 C C . PRO A 1 184 ? -16.844 -8.555 17.891 1 46.62 184 PRO A C 1
ATOM 1399 O O . PRO A 1 184 ? -17.984 -8.977 18.156 1 46.62 184 PRO A O 1
ATOM 1402 N N . PRO A 1 185 ? -16.875 -7.18 17.625 1 48.06 185 PRO A N 1
ATOM 1403 C CA . PRO A 1 185 ? -18.062 -6.41 17.281 1 48.06 185 PRO A CA 1
ATOM 1404 C C . PRO A 1 185 ? -18.938 -7.113 16.234 1 48.06 185 PRO A C 1
ATOM 1406 O O . PRO A 1 185 ? -18.422 -7.766 15.328 1 48.06 185 PRO A O 1
ATOM 1409 N N . ALA A 1 186 ? -20.141 -7.48 16.469 1 50.53 186 ALA A N 1
ATOM 1410 C CA . ALA A 1 186 ? -21.328 -7.574 15.625 1 50.53 186 ALA A CA 1
ATOM 1411 C C . ALA A 1 186 ? -21.188 -6.695 14.391 1 50.53 186 ALA A C 1
ATOM 1413 O O . ALA A 1 186 ? -20.938 -5.492 14.5 1 50.53 186 ALA A O 1
ATOM 1414 N N . GLY A 1 187 ? -20.688 -7.344 13.125 1 78.25 187 GLY A N 1
ATOM 1415 C CA . GLY A 1 187 ? -20.875 -6.516 11.945 1 78.25 187 GLY A CA 1
ATOM 1416 C C . GLY A 1 187 ? -19.656 -6.508 11.031 1 78.25 187 GLY A C 1
ATOM 1417 O O . GLY A 1 187 ? -19.625 -5.766 10.047 1 78.25 187 GLY A O 1
ATOM 1418 N N . MET A 1 188 ? -18.688 -7.422 11.453 1 85.12 188 MET A N 1
ATOM 1419 C CA . MET A 1 188 ? -17.5 -7.395 10.625 1 85.12 188 MET A CA 1
ATOM 1420 C C . MET A 1 188 ? -17.781 -7.941 9.227 1 85.12 188 MET A C 1
ATOM 1422 O O . MET A 1 188 ? -17.125 -7.555 8.258 1 85.12 188 MET A O 1
ATOM 1426 N N . TYR A 1 189 ? -18.734 -8.859 9.234 1 91.31 189 TYR A N 1
ATOM 1427 C CA . TYR A 1 189 ? -19.094 -9.453 7.953 1 91.31 189 TYR A CA 1
ATOM 1428 C C . TYR A 1 189 ? -20.234 -8.695 7.297 1 91.31 189 TYR A C 1
ATOM 1430 O O . TYR A 1 189 ? -20.703 -9.07 6.219 1 91.31 189 TYR A O 1
ATOM 1438 N N . ASP A 1 190 ? -20.562 -7.613 8.008 1 83.81 190 ASP A N 1
ATOM 1439 C CA . ASP A 1 190 ? -21.641 -6.809 7.449 1 83.81 190 ASP A CA 1
ATOM 1440 C C . ASP A 1 190 ? -21.156 -5.996 6.25 1 83.81 190 ASP A C 1
ATOM 1442 O O . ASP A 1 190 ? -19.953 -5.73 6.117 1 83.81 190 ASP A O 1
ATOM 1446 N N . GLY A 1 191 ? -22 -5.715 5.309 1 82.25 191 GLY A N 1
ATOM 1447 C CA . GLY A 1 191 ? -21.688 -4.941 4.117 1 82.25 191 GLY A CA 1
ATOM 144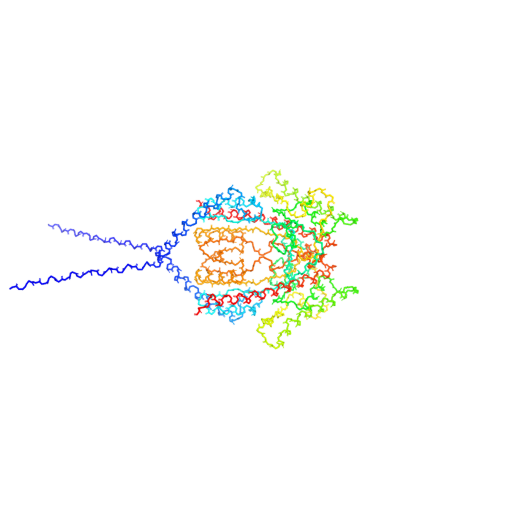8 C C . GLY A 1 191 ? -22.25 -5.559 2.846 1 82.25 191 GLY A C 1
ATOM 1449 O O . GLY A 1 191 ? -22.328 -6.781 2.725 1 82.25 191 GLY A O 1
ATOM 1450 N N . GLU A 1 192 ? -22.5 -4.742 2.018 1 82.5 192 GLU A N 1
ATOM 1451 C CA . GLU A 1 192 ? -23.031 -5.215 0.743 1 82.5 192 GLU A CA 1
ATOM 1452 C C . GLU A 1 192 ? -21.922 -5.434 -0.273 1 82.5 192 GLU A C 1
ATOM 1454 O O . GLU A 1 192 ? -20.891 -4.75 -0.233 1 82.5 192 GLU A O 1
ATOM 1459 N N . VAL A 1 193 ? -22.188 -6.438 -1.045 1 90.81 193 VAL A N 1
ATOM 1460 C CA . VAL A 1 193 ? -21.266 -6.73 -2.143 1 90.81 193 VAL A CA 1
ATOM 1461 C C . VAL A 1 193 ? -21.766 -6.062 -3.424 1 90.81 193 VAL A C 1
ATOM 1463 O O . VAL A 1 193 ? -22.969 -6.074 -3.709 1 90.81 193 VAL A O 1
ATOM 1466 N N . GLU A 1 194 ? -20.859 -5.438 -4.094 1 90.88 194 GLU A N 1
ATOM 1467 C CA . GLU A 1 194 ? -21.156 -4.789 -5.371 1 90.88 194 GLU A CA 1
ATOM 1468 C C . GLU A 1 194 ? -20.125 -5.156 -6.43 1 90.88 194 GLU A C 1
ATOM 1470 O O . GLU A 1 194 ? -19.156 -5.863 -6.141 1 90.88 194 GLU A O 1
ATOM 1475 N N . GLY A 1 195 ? -20.484 -4.758 -7.699 1 91.38 195 GLY A N 1
ATOM 1476 C CA . GLY A 1 195 ? -19.578 -4.988 -8.805 1 91.38 195 GLY A CA 1
ATOM 1477 C C . GLY A 1 195 ? -20.219 -5.723 -9.969 1 91.38 195 GLY A C 1
ATOM 1478 O O . GLY A 1 195 ? -21.328 -6.258 -9.836 1 91.38 195 GLY A O 1
ATOM 1479 N N . VAL A 1 196 ? -19.5 -5.805 -11.016 1 91.19 196 VAL A N 1
ATOM 1480 C CA . VAL A 1 196 ? -20.016 -6.352 -12.266 1 91.19 196 VAL A CA 1
ATOM 1481 C C . VAL A 1 196 ? -20.297 -7.844 -12.102 1 91.19 196 VAL A C 1
ATOM 1483 O O . VAL A 1 196 ? -21.234 -8.383 -12.695 1 91.19 196 VAL A O 1
ATOM 1486 N N . LEU A 1 197 ? -19.5 -8.453 -11.328 1 90.94 197 LEU A N 1
ATOM 1487 C CA . LEU A 1 197 ? -19.656 -9.891 -11.109 1 90.94 197 LEU A CA 1
ATOM 1488 C C . LEU A 1 197 ? -20.953 -10.195 -10.383 1 90.94 197 LEU A C 1
ATOM 1490 O O . LEU A 1 197 ? -21.625 -11.18 -10.688 1 90.94 197 LEU A O 1
ATOM 1494 N N . VAL A 1 198 ? -21.281 -9.344 -9.453 1 88.25 198 VAL A N 1
ATOM 1495 C CA . VAL A 1 198 ? -22.5 -9.531 -8.648 1 88.25 198 VAL A CA 1
ATOM 1496 C C . VAL A 1 198 ? -23.719 -9.172 -9.484 1 88.25 198 VAL A C 1
ATOM 1498 O O . VAL A 1 198 ? -24.75 -9.859 -9.422 1 88.25 198 VAL A O 1
ATOM 1501 N N . GLU A 1 199 ? -23.609 -8.172 -10.234 1 84.44 199 GLU A N 1
ATOM 1502 C CA . GLU A 1 199 ? -24.703 -7.73 -11.094 1 84.44 199 GLU A CA 1
ATOM 1503 C C . GLU A 1 199 ? -25.031 -8.773 -12.156 1 84.44 199 GLU A C 1
ATOM 1505 O O . GLU A 1 199 ? -26.203 -8.977 -12.5 1 84.44 199 GLU A O 1
ATOM 1510 N N . ALA A 1 200 ? -24.047 -9.398 -12.609 1 80.88 200 ALA A N 1
ATOM 1511 C CA . ALA A 1 200 ? -24.234 -10.422 -13.625 1 80.88 200 ALA A CA 1
ATOM 1512 C C . ALA A 1 200 ? -25 -11.617 -13.078 1 80.88 200 ALA A C 1
ATOM 1514 O O . ALA A 1 200 ? -25.781 -12.258 -13.797 1 80.88 200 ALA A O 1
ATOM 1515 N N . GLN A 1 201 ? -24.828 -11.93 -11.867 1 75.56 201 GLN A N 1
ATOM 1516 C CA . GLN A 1 201 ? -25.469 -13.078 -11.25 1 75.56 201 GLN A CA 1
ATOM 1517 C C . GLN A 1 201 ? -26.922 -12.773 -10.914 1 75.56 201 GLN A C 1
ATOM 1519 O O . GLN A 1 201 ? -27.766 -13.68 -10.891 1 75.56 201 GLN A O 1
ATOM 1524 N N . ALA A 1 202 ? -27.25 -11.57 -10.555 1 71.06 202 ALA A N 1
ATOM 1525 C CA . ALA A 1 202 ? -28.609 -11.18 -10.164 1 71.06 202 ALA A CA 1
ATOM 1526 C C . ALA A 1 202 ? -29.531 -11.141 -11.367 1 71.06 202 ALA A C 1
ATOM 1528 O O . ALA A 1 202 ? -30.75 -11.328 -11.227 1 71.06 202 ALA A O 1
ATOM 1529 N N . SER A 1 203 ? -29.047 -10.68 -12.406 1 63.06 203 SER A N 1
ATOM 1530 C CA . SER A 1 203 ? -29.922 -10.516 -13.555 1 63.06 203 SER A CA 1
ATOM 1531 C C . SER A 1 203 ? -30.406 -11.867 -14.078 1 63.06 203 SER A C 1
ATOM 1533 O O . SER A 1 203 ? -31.312 -11.93 -14.922 1 63.06 203 SER A O 1
ATOM 1535 N N . GLY A 1 204 ? -30.359 -12.93 -13.258 1 57.62 204 GLY A N 1
ATOM 1536 C CA . GLY A 1 204 ? -30.953 -14.203 -13.594 1 57.62 204 GLY A CA 1
ATOM 1537 C C . GLY A 1 204 ? -30.641 -14.664 -15.008 1 57.62 204 GLY A C 1
ATOM 1538 O O . GLY A 1 204 ? -31.156 -15.688 -15.461 1 57.62 204 GLY A O 1
ATOM 1539 N N . ASP A 1 205 ? -30.469 -13.695 -15.906 1 49.28 205 ASP A N 1
ATOM 1540 C CA . ASP A 1 205 ? -30.422 -14.062 -17.312 1 49.28 205 ASP A CA 1
ATOM 1541 C C . ASP A 1 205 ? -29.297 -15.07 -17.578 1 49.28 205 ASP A C 1
ATOM 1543 O O . ASP A 1 205 ? -28.281 -15.062 -16.891 1 49.28 205 ASP A O 1
ATOM 1547 N N . GLU A 1 206 ? -29.734 -16.156 -18.203 1 49.09 206 GLU A N 1
ATOM 1548 C CA . GLU A 1 206 ? -28.875 -17.203 -18.75 1 49.09 206 GLU A CA 1
ATOM 1549 C C . GLU A 1 206 ? -27.547 -16.609 -19.25 1 49.09 206 GLU A C 1
ATOM 1551 O O . GLU A 1 206 ? -26.891 -17.219 -20.094 1 49.09 206 GLU A O 1
ATOM 1556 N N . ALA A 1 207 ? -27.406 -15.43 -18.922 1 48.59 207 ALA A N 1
ATOM 1557 C CA . ALA A 1 207 ? -26.25 -14.758 -19.531 1 48.59 207 ALA A CA 1
ATOM 1558 C C . ALA A 1 207 ? -24.953 -15.438 -19.141 1 48.59 207 ALA A C 1
ATOM 1560 O O . ALA A 1 207 ? -24.844 -15.992 -18.047 1 48.59 207 ALA A O 1
ATOM 1561 N N . ALA A 1 208 ? -24.125 -15.648 -20.062 1 59.66 208 ALA A N 1
ATOM 1562 C CA . ALA A 1 208 ? -22.781 -16.234 -20.047 1 59.66 208 ALA A CA 1
ATOM 1563 C C . ALA A 1 208 ? -21.953 -15.688 -18.891 1 59.66 208 ALA A C 1
ATOM 1565 O O . ALA A 1 208 ? -22.094 -14.523 -18.5 1 59.66 208 ALA A O 1
ATOM 1566 N N . PRO A 1 209 ? -21.484 -16.562 -18.016 1 77.38 209 PRO A N 1
ATOM 1567 C CA . PRO A 1 209 ? -20.578 -16.156 -16.938 1 77.38 209 PRO A CA 1
ATOM 1568 C C . PRO A 1 209 ? -19.594 -15.078 -17.359 1 77.38 209 PRO A C 1
ATOM 1570 O O . PRO A 1 209 ? -19.172 -15.047 -18.516 1 77.38 209 PRO A O 1
ATOM 1573 N N . LEU A 1 210 ? -19.547 -13.992 -16.672 1 87.19 210 LEU A N 1
ATOM 1574 C CA . LEU A 1 210 ? -18.578 -12.93 -16.922 1 87.19 210 LEU A CA 1
ATOM 1575 C C . LEU A 1 210 ? -17.188 -13.508 -17.141 1 87.19 210 LEU A C 1
ATOM 1577 O O . LEU A 1 210 ? -16.641 -14.172 -16.266 1 87.19 210 LEU A O 1
ATOM 1581 N N . PRO A 1 211 ? -16.672 -13.32 -18.328 1 91.94 211 PRO A N 1
ATOM 1582 C CA . PRO A 1 211 ? -15.328 -13.859 -18.562 1 91.94 211 PRO A CA 1
ATOM 1583 C C . PRO A 1 211 ? -14.234 -13.07 -17.859 1 91.94 211 PRO A C 1
ATOM 1585 O O . PRO A 1 211 ? -14.367 -11.859 -17.672 1 91.94 211 PRO A O 1
ATOM 1588 N N . VAL A 1 212 ? -13.172 -13.766 -17.469 1 94.81 212 VAL A N 1
ATOM 1589 C CA . VAL A 1 212 ? -12 -13.086 -16.906 1 94.81 212 VAL A CA 1
ATOM 1590 C C . VAL A 1 212 ? -11.367 -12.203 -17.969 1 94.81 212 VAL A C 1
ATOM 1592 O O . VAL A 1 212 ? -11.188 -12.625 -19.109 1 94.81 212 VAL A O 1
ATOM 1595 N N . PRO A 1 213 ? -11.016 -10.977 -17.625 1 93.69 213 PRO A N 1
ATOM 1596 C CA . PRO A 1 213 ? -10.438 -10.047 -18.594 1 93.69 213 PRO A CA 1
ATOM 1597 C C . PRO A 1 213 ? -9.18 -10.594 -19.266 1 93.69 213 PRO A C 1
ATOM 1599 O O . PRO A 1 213 ? -8.359 -11.234 -18.609 1 93.69 213 PRO A O 1
ATOM 1602 N N . THR A 1 214 ? -9 -10.289 -20.547 1 93.31 214 THR A N 1
ATOM 1603 C CA . THR A 1 214 ? -7.844 -10.742 -21.312 1 93.31 214 THR A CA 1
ATOM 1604 C C . THR A 1 214 ? -6.906 -9.578 -21.625 1 93.31 214 THR A C 1
ATOM 1606 O O . THR A 1 214 ? -6.051 -9.68 -22.5 1 93.31 214 THR A O 1
ATOM 1609 N N . CYS A 1 215 ? -7.168 -8.5 -20.984 1 91.88 215 CYS A N 1
ATOM 1610 C CA . CYS A 1 215 ? -6.301 -7.328 -21.047 1 91.88 215 CYS A CA 1
ATOM 1611 C C . CYS A 1 215 ? -6.223 -6.625 -19.703 1 91.88 215 CYS A C 1
ATOM 1613 O O . CYS A 1 215 ? -7.117 -6.77 -18.875 1 91.88 215 CYS A O 1
ATOM 1615 N N . GLY A 1 216 ? -5.121 -5.996 -19.516 1 93.5 216 GLY A N 1
ATOM 1616 C CA . GLY A 1 216 ? -4.957 -5.23 -18.281 1 93.5 216 GLY A CA 1
ATOM 1617 C C . GLY A 1 216 ? -4.609 -6.094 -17.094 1 93.5 216 GLY A C 1
ATOM 1618 O O . GLY A 1 216 ? -3.969 -7.137 -17.234 1 93.5 216 GLY A O 1
ATOM 1619 N N . THR A 1 217 ? -4.895 -5.523 -15.922 1 95.31 217 THR A N 1
ATOM 1620 C CA . THR A 1 217 ? -4.535 -6.168 -14.664 1 95.31 217 THR A CA 1
ATOM 1621 C C . THR A 1 217 ? -5.766 -6.344 -13.781 1 95.31 217 THR A C 1
ATOM 1623 O O . THR A 1 217 ? -6.594 -5.438 -13.672 1 95.31 217 THR A O 1
ATOM 1626 N N . VAL A 1 218 ? -5.996 -7.543 -13.297 1 97.25 218 VAL A N 1
ATOM 1627 C CA . VAL A 1 218 ? -6.969 -7.789 -12.234 1 97.25 218 VAL A CA 1
ATOM 1628 C C . VAL A 1 218 ? -6.242 -8.07 -10.922 1 97.25 218 VAL A C 1
ATOM 1630 O O . VAL A 1 218 ? -5.371 -8.945 -10.859 1 97.25 218 VAL A O 1
ATOM 1633 N N . SER A 1 219 ? -6.633 -7.324 -9.875 1 97.81 219 SER A N 1
ATOM 1634 C CA . SER A 1 219 ? -5.945 -7.484 -8.602 1 97.81 219 SER A CA 1
ATOM 1635 C C . SER A 1 219 ? -6.934 -7.797 -7.477 1 97.81 219 SER A C 1
ATOM 1637 O O . SER A 1 219 ? -8.023 -7.23 -7.43 1 97.81 219 SER A O 1
ATOM 1639 N N . ILE A 1 220 ? -6.551 -8.766 -6.621 1 98.25 220 ILE A N 1
ATOM 1640 C CA . ILE A 1 220 ? -7.207 -8.922 -5.324 1 98.25 220 ILE A CA 1
ATOM 1641 C C . ILE A 1 220 ? -6.668 -7.879 -4.348 1 98.25 220 ILE A C 1
ATOM 1643 O O . ILE A 1 220 ? -5.457 -7.801 -4.117 1 98.25 220 ILE A O 1
ATOM 1647 N N . LYS A 1 221 ? -7.582 -7.121 -3.742 1 96.94 221 LYS A N 1
ATOM 1648 C CA . LYS A 1 221 ? -7.148 -6 -2.912 1 96.94 221 LYS A CA 1
ATOM 1649 C C . LYS A 1 221 ? -7.852 -6.016 -1.558 1 96.94 221 LYS A C 1
ATOM 1651 O O . LYS A 1 221 ? -8.992 -6.469 -1.449 1 96.94 221 LYS A O 1
ATOM 1656 N N . MET A 1 222 ? -7.148 -5.617 -0.589 1 96.75 222 MET A N 1
ATOM 1657 C CA . MET A 1 222 ? -7.695 -5.133 0.675 1 96.75 222 MET A CA 1
ATOM 1658 C C . MET A 1 222 ? -7.199 -3.725 0.981 1 96.75 222 MET A C 1
ATOM 1660 O O . MET A 1 222 ? -5.996 -3.504 1.124 1 96.75 222 MET A O 1
ATOM 1664 N N . GLU A 1 223 ? -8.055 -2.799 0.963 1 94.94 223 GLU A N 1
ATOM 1665 C CA . GLU A 1 223 ? -7.73 -1.408 1.26 1 94.94 223 GLU A CA 1
ATOM 1666 C C . GLU A 1 223 ? -8.211 -1.013 2.652 1 94.94 223 GLU A C 1
ATOM 1668 O O . GLU A 1 223 ? -9.398 -1.132 2.959 1 94.94 223 GLU A O 1
ATOM 1673 N N . PRO A 1 224 ? -7.281 -0.487 3.441 1 95.62 224 PRO A N 1
ATOM 1674 C CA . PRO A 1 224 ? -7.641 -0.193 4.832 1 95.62 224 PRO A CA 1
ATOM 1675 C C . PRO A 1 224 ? -8.391 1.127 4.98 1 95.62 224 PRO A C 1
ATOM 1677 O O . PRO A 1 224 ? -8.625 1.825 3.988 1 95.62 224 PRO A O 1
ATOM 1680 N N . PHE A 1 225 ? -8.734 1.364 6.211 1 95 225 PHE A N 1
ATOM 1681 C CA . PHE A 1 225 ? -9.445 2.551 6.66 1 95 225 PHE A CA 1
ATOM 1682 C C . PHE A 1 225 ? -8.727 3.818 6.223 1 95 225 PHE A C 1
ATOM 1684 O O . PHE A 1 225 ? -7.496 3.893 6.285 1 95 225 PHE A O 1
ATOM 1691 N N . VAL A 1 226 ? -9.523 4.793 5.766 1 94.44 226 VAL A N 1
ATOM 1692 C CA . VAL A 1 226 ? -9.008 6.137 5.508 1 94.44 226 VAL A CA 1
ATOM 1693 C C . VAL A 1 226 ? -10.055 7.172 5.91 1 94.44 226 VAL A C 1
ATOM 1695 O O . VAL A 1 226 ? -11.258 6.938 5.773 1 94.44 226 VAL A O 1
ATOM 1698 N N . MET A 1 227 ? -9.586 8.328 6.371 1 94.44 227 MET A N 1
ATOM 1699 C CA . MET A 1 227 ? -10.492 9.406 6.746 1 94.44 227 MET A CA 1
ATOM 1700 C C . MET A 1 227 ? -9.828 10.766 6.559 1 94.44 227 MET A C 1
ATOM 1702 O O . MET A 1 227 ? -8.641 10.93 6.855 1 94.44 227 MET A O 1
ATOM 1706 N N . HIS A 1 228 ? -10.586 11.664 6.055 1 93.69 228 HIS A N 1
ATOM 1707 C CA . HIS A 1 228 ? -10.156 13.055 5.957 1 93.69 228 HIS A CA 1
ATOM 1708 C C . HIS A 1 228 ? -10.977 13.945 6.879 1 93.69 228 HIS A C 1
ATOM 1710 O O . HIS A 1 228 ? -12.211 13.875 6.887 1 93.69 228 HIS A O 1
ATOM 1716 N N . VAL A 1 229 ? -10.273 14.766 7.613 1 95.12 229 VAL A N 1
ATOM 1717 C CA . VAL A 1 229 ? -10.906 15.625 8.602 1 95.12 229 VAL A CA 1
ATOM 1718 C C . VAL A 1 229 ? -10.406 17.062 8.43 1 95.12 229 VAL A C 1
ATOM 1720 O O . VAL A 1 229 ? -9.195 17.297 8.391 1 95.12 229 VAL A O 1
ATOM 1723 N N . GLU A 1 230 ? -11.344 17.922 8.305 1 94.56 230 GLU A N 1
ATOM 1724 C CA . GLU A 1 230 ? -10.984 19.344 8.383 1 94.56 230 GLU A CA 1
ATOM 1725 C C . GLU A 1 230 ? -10.93 19.828 9.828 1 94.56 230 GLU A C 1
ATOM 1727 O O . GLU A 1 230 ? -11.828 19.531 10.617 1 94.56 230 GLU A O 1
ATOM 1732 N N . CYS A 1 231 ? -9.867 20.5 10.141 1 93.56 231 CYS A N 1
ATOM 1733 C CA . CYS A 1 231 ? -9.664 21.016 11.5 1 93.56 231 CYS A CA 1
ATOM 1734 C C . CYS A 1 231 ? -9.727 22.531 11.531 1 93.56 231 CYS A C 1
ATOM 1736 O O . CYS A 1 231 ? -9.211 23.188 10.625 1 93.56 231 CYS A O 1
ATOM 1738 N N . ARG A 1 232 ? -10.227 23.078 12.578 1 92.94 232 ARG A N 1
ATOM 1739 C CA . ARG A 1 232 ? -10.367 24.516 12.742 1 92.94 232 ARG A CA 1
ATOM 1740 C C . ARG A 1 232 ? -9.008 25.172 12.969 1 92.94 232 ARG A C 1
ATOM 1742 O O . ARG A 1 232 ? -8.766 26.281 12.484 1 92.94 232 ARG A O 1
ATOM 1749 N N . THR A 1 233 ? -8.172 24.5 13.742 1 87.5 233 THR A N 1
ATOM 1750 C CA . THR A 1 233 ? -6.863 25.047 14.078 1 87.5 233 THR A CA 1
ATOM 1751 C C . THR A 1 233 ? -5.777 23.984 13.945 1 87.5 233 THR A C 1
ATOM 1753 O O . THR A 1 233 ? -6.074 22.781 13.914 1 87.5 233 THR A O 1
ATOM 1756 N N . MET A 1 234 ? -4.555 24.438 13.891 1 84.62 234 MET A N 1
ATOM 1757 C CA . MET A 1 234 ? -3.418 23.516 13.852 1 84.62 234 MET A CA 1
ATOM 1758 C C . MET A 1 234 ? -3.293 22.75 15.164 1 84.62 234 MET A C 1
ATOM 1760 O O . MET A 1 234 ? -2.883 21.594 15.172 1 84.62 234 MET A O 1
ATOM 1764 N N . GLU A 1 235 ? -3.678 23.406 16.203 1 87.12 235 GLU A N 1
ATOM 1765 C CA . GLU A 1 235 ? -3.654 22.734 17.5 1 87.12 235 GLU A CA 1
ATOM 1766 C C . GLU A 1 235 ? -4.617 21.547 17.531 1 87.12 235 GLU A C 1
ATOM 1768 O O . GLU A 1 235 ? -4.285 20.484 18.047 1 87.12 235 GLU A O 1
ATOM 1773 N N . ALA A 1 236 ? -5.793 21.781 17.016 1 91.19 236 ALA A N 1
ATOM 1774 C CA . ALA A 1 236 ? -6.766 20.703 16.906 1 91.19 236 ALA A CA 1
ATOM 1775 C C . ALA A 1 236 ? -6.238 19.562 16.031 1 91.19 236 ALA A C 1
ATOM 1777 O O . ALA A 1 236 ? -6.414 18.391 16.359 1 91.19 236 ALA A O 1
ATOM 1778 N N . ALA A 1 237 ? -5.617 19.922 14.93 1 91.94 237 ALA A N 1
ATOM 1779 C CA . ALA A 1 237 ? -5.035 18.922 14.031 1 91.94 237 ALA A CA 1
ATOM 1780 C C . ALA A 1 237 ? -3.982 18.094 14.75 1 91.94 237 ALA A C 1
ATOM 1782 O O . ALA A 1 237 ? -3.947 16.859 14.602 1 91.94 237 ALA A O 1
ATOM 1783 N N . LYS A 1 238 ? -3.182 18.734 15.523 1 88.88 238 LYS A N 1
ATOM 1784 C CA . LYS A 1 238 ? -2.137 18.047 16.266 1 88.88 238 LYS A CA 1
ATOM 1785 C C . LYS A 1 238 ? -2.734 17.047 17.266 1 88.88 238 LYS A C 1
ATOM 1787 O O . LYS A 1 238 ? -2.225 15.938 17.422 1 88.88 238 LYS A O 1
ATOM 1792 N N . LEU A 1 239 ? -3.727 17.484 17.891 1 92.12 239 LEU A N 1
ATOM 1793 C CA . LEU A 1 239 ? -4.387 16.609 18.859 1 92.12 239 LEU A CA 1
ATOM 1794 C C . LEU A 1 239 ? -4.969 15.383 18.172 1 92.12 239 LEU A C 1
ATOM 1796 O O . LEU A 1 239 ? -4.797 14.258 18.656 1 92.12 239 LEU A O 1
ATOM 1800 N N . LEU A 1 240 ? -5.613 15.609 17.094 1 94.88 240 LEU A N 1
ATOM 1801 C CA . LEU A 1 240 ? -6.203 14.516 16.328 1 94.88 240 LEU A CA 1
ATOM 1802 C C . LEU A 1 240 ? -5.121 13.555 15.828 1 94.88 240 LEU A C 1
ATOM 1804 O O . LEU A 1 240 ? -5.266 12.336 15.938 1 94.88 240 LEU A O 1
ATOM 1808 N N . LEU A 1 241 ? -4.055 14.078 15.352 1 93.5 241 LEU A N 1
ATOM 1809 C CA . LEU A 1 241 ? -2.977 13.266 14.805 1 93.5 241 LEU A CA 1
ATOM 1810 C C . LEU A 1 241 ? -2.256 12.5 15.914 1 93.5 241 LEU A C 1
ATOM 1812 O O . LEU A 1 241 ? -1.777 11.383 15.695 1 93.5 241 LEU A O 1
ATOM 1816 N N . SER A 1 242 ? -2.203 13.109 17.078 1 93.06 242 SER A N 1
ATOM 1817 C CA . SER A 1 242 ? -1.658 12.375 18.203 1 93.06 242 SER A CA 1
ATOM 1818 C C . SER A 1 242 ? -2.496 11.133 18.516 1 93.06 242 SER A C 1
ATOM 1820 O O . SER A 1 242 ? -1.951 10.055 18.75 1 93.06 242 SER A O 1
ATOM 1822 N N . ALA A 1 243 ? -3.754 11.312 18.469 1 94.69 243 ALA A N 1
ATOM 1823 C CA . ALA A 1 243 ? -4.652 10.18 18.672 1 94.69 243 ALA A CA 1
ATOM 1824 C C . ALA A 1 243 ? -4.477 9.125 17.578 1 94.69 243 ALA A C 1
ATOM 1826 O O . ALA A 1 243 ? -4.414 7.93 17.875 1 94.69 243 ALA A O 1
ATOM 1827 N N . ALA A 1 244 ? -4.359 9.547 16.344 1 95.19 244 ALA A N 1
ATOM 1828 C CA . ALA A 1 244 ? -4.301 8.641 15.188 1 95.19 244 ALA A CA 1
ATOM 1829 C C . ALA A 1 244 ? -2.939 7.957 15.102 1 95.19 244 ALA A C 1
ATOM 1831 O O . ALA A 1 244 ? -2.861 6.73 14.977 1 95.19 244 ALA A O 1
ATOM 1832 N N . VAL A 1 245 ? -1.865 8.703 15.258 1 92.75 245 VAL A N 1
ATOM 1833 C CA . VAL A 1 245 ? -0.52 8.203 15.008 1 92.75 245 VAL A CA 1
ATOM 1834 C C . VAL A 1 245 ? 0.03 7.543 16.266 1 92.75 245 VAL A C 1
ATOM 1836 O O . VAL A 1 245 ? 0.376 6.359 16.266 1 92.75 245 VAL A O 1
ATOM 1839 N N . SER A 1 246 ? 0.025 8.266 17.375 1 90.75 246 SER A N 1
ATOM 1840 C CA . SER A 1 246 ? 0.67 7.809 18.609 1 90.75 246 SER A CA 1
ATOM 1841 C C . SER A 1 246 ? -0.174 6.758 19.312 1 90.75 246 SER A C 1
ATOM 1843 O O . SER A 1 246 ? 0.359 5.773 19.844 1 90.75 246 SER A O 1
ATOM 1845 N N . ASP A 1 247 ? -1.437 6.98 19.281 1 93.06 247 ASP A N 1
ATOM 1846 C CA . ASP A 1 247 ? -2.26 6.152 20.156 1 93.06 247 ASP A CA 1
ATOM 1847 C C . ASP A 1 247 ? -2.9 5.004 19.375 1 93.06 247 ASP A C 1
ATOM 1849 O O . ASP A 1 247 ? -3.299 3.996 19.969 1 93.06 247 ASP A O 1
ATOM 1853 N N . SER A 1 248 ? -3.047 5.164 18.047 1 94.12 248 SER A N 1
ATOM 1854 C CA . SER A 1 248 ? -3.805 4.148 17.328 1 94.12 248 SER A CA 1
ATOM 1855 C C . SER A 1 248 ? -2.979 3.541 16.188 1 94.12 248 SER A C 1
ATOM 1857 O O . SER A 1 248 ? -3.449 2.654 15.477 1 94.12 248 SER A O 1
ATOM 1859 N N . GLY A 1 249 ? -1.834 4.027 15.867 1 92.62 249 GLY A N 1
ATOM 1860 C CA . GLY A 1 249 ? -0.905 3.373 14.961 1 92.62 249 GLY A CA 1
ATOM 1861 C C . GLY A 1 249 ? -1.091 3.785 13.516 1 92.62 249 GLY A C 1
ATOM 1862 O O . GLY A 1 249 ? -0.574 3.133 12.609 1 92.62 249 GLY A O 1
ATOM 1863 N N . TYR A 1 250 ? -1.874 4.777 13.211 1 94.44 250 TYR A N 1
ATOM 1864 C CA . TYR A 1 250 ? -2.006 5.285 11.852 1 94.44 250 TYR A CA 1
ATOM 1865 C C . TYR A 1 250 ? -0.818 6.164 11.484 1 94.44 250 TYR A C 1
ATOM 1867 O O . TYR A 1 250 ? -0.975 7.367 11.25 1 94.44 250 TYR A O 1
ATOM 1875 N N . ARG A 1 251 ? 0.275 5.562 11.148 1 90.5 251 ARG A N 1
ATOM 1876 C CA . ARG A 1 251 ? 1.575 6.223 11.086 1 90.5 251 ARG A CA 1
ATOM 1877 C C . ARG A 1 251 ? 1.731 7.004 9.789 1 90.5 251 ARG A C 1
ATOM 1879 O O . ARG A 1 251 ? 2.646 7.816 9.656 1 90.5 251 ARG A O 1
ATOM 1886 N N . ASN A 1 252 ? 0.869 6.75 8.805 1 90.44 252 ASN A N 1
ATOM 1887 C CA . ASN A 1 252 ? 0.948 7.488 7.547 1 90.44 252 ASN A CA 1
ATOM 1888 C C . ASN A 1 252 ? -0.019 8.672 7.531 1 90.44 252 ASN A C 1
ATOM 1890 O O . ASN A 1 252 ? -0.3 9.234 6.473 1 90.44 252 ASN A O 1
ATOM 1894 N N . SER A 1 253 ? -0.452 9.031 8.75 1 93 253 SER A N 1
ATOM 1895 C CA . SER A 1 253 ? -1.356 10.164 8.867 1 93 253 SER A CA 1
ATOM 1896 C C . SER A 1 253 ? -0.588 11.484 8.891 1 93 253 SER A C 1
ATOM 1898 O O . SER A 1 253 ? 0.605 11.508 9.203 1 93 253 SER A O 1
ATOM 1900 N N . GLY A 1 254 ? -1.263 12.602 8.547 1 90.94 254 GLY A N 1
ATOM 1901 C CA . GLY A 1 254 ? -0.637 13.914 8.555 1 90.94 254 GLY A CA 1
ATOM 1902 C C . GLY A 1 254 ? -1.574 15.023 8.125 1 90.94 254 GLY A C 1
ATOM 1903 O O . GLY A 1 254 ? -2.695 14.758 7.68 1 90.94 254 GLY A O 1
ATOM 1904 N N . VAL A 1 255 ? -1.098 16.203 8.367 1 89.62 255 VAL A N 1
ATOM 1905 C CA . VAL A 1 255 ? -1.79 17.359 7.82 1 89.62 255 VAL A CA 1
ATOM 1906 C C . VAL A 1 255 ? -1.453 17.516 6.34 1 89.62 255 VAL A C 1
ATOM 1908 O O . VAL A 1 255 ? -0.279 17.547 5.961 1 89.62 255 VAL A O 1
ATOM 1911 N N . VAL A 1 256 ? -2.457 17.469 5.551 1 77.62 256 VAL A N 1
ATOM 1912 C CA . VAL A 1 256 ? -2.242 17.484 4.105 1 77.62 256 VAL A CA 1
ATOM 1913 C C . VAL A 1 256 ? -2.336 18.922 3.59 1 77.62 256 VAL A C 1
ATOM 1915 O O . VAL A 1 256 ? -3.424 19.391 3.25 1 77.62 256 VAL A O 1
ATOM 1918 N N . PRO A 1 257 ? -1.189 19.734 3.682 1 68.19 257 PRO A N 1
ATOM 1919 C CA . PRO A 1 257 ? -1.276 21.141 3.309 1 68.19 257 PRO A CA 1
ATOM 1920 C C . PRO A 1 257 ? -1.361 21.344 1.799 1 68.19 257 PRO A C 1
ATOM 1922 O O . PRO A 1 257 ? -1.009 20.453 1.027 1 68.19 257 PRO A O 1
ATOM 1925 N N . PRO A 1 258 ? -1.74 21.609 0.377 1 61.03 258 PRO A N 1
ATOM 1926 C CA . PRO A 1 258 ? -1.604 23.047 0.114 1 61.03 258 PRO A CA 1
ATOM 1927 C C . PRO A 1 258 ? -2.949 23.766 0.05 1 61.03 258 PRO A C 1
ATOM 1929 O O . PRO A 1 258 ? -3.92 23.219 -0.481 1 61.03 258 PRO A O 1
ATOM 1932 N N . GLY A 1 259 ? -3.344 24.594 0.793 1 67.62 259 GLY A N 1
ATOM 1933 C CA . GLY A 1 259 ? -4.531 25.422 0.717 1 67.62 259 GLY A CA 1
ATOM 1934 C C . GLY A 1 259 ? -4.82 26.172 2.006 1 67.62 259 GLY A C 1
ATOM 1935 O O . GLY A 1 259 ? -3.955 26.266 2.881 1 67.62 259 GLY A O 1
ATOM 1936 N N . LYS A 1 260 ? -5.992 26.688 2.012 1 76 260 LYS A N 1
ATOM 1937 C CA . LYS A 1 260 ? -6.398 27.547 3.131 1 76 260 LYS A CA 1
ATOM 1938 C C . LYS A 1 260 ? -6.918 26.703 4.293 1 76 260 LYS A C 1
ATOM 1940 O O . LYS A 1 260 ? -6.777 27.078 5.457 1 76 260 LYS A O 1
ATOM 1945 N N . LYS A 1 261 ? -7.336 25.406 3.967 1 86.56 261 LYS A N 1
ATOM 1946 C CA . LYS A 1 261 ? -7.922 24.562 4.996 1 86.56 261 LYS A CA 1
ATOM 1947 C C . LYS A 1 261 ? -6.867 23.672 5.648 1 86.56 261 LYS A C 1
ATOM 1949 O O . LYS A 1 261 ? -5.887 23.281 5.004 1 86.56 261 LYS A O 1
ATOM 1954 N N . ILE A 1 262 ? -7.078 23.453 6.949 1 89.62 262 ILE A N 1
ATOM 1955 C CA . ILE A 1 262 ? -6.242 22.484 7.656 1 89.62 262 ILE A CA 1
ATOM 1956 C C . ILE A 1 262 ? -6.875 21.094 7.582 1 89.62 262 ILE A C 1
ATOM 1958 O O . ILE A 1 262 ? -7.801 20.797 8.336 1 89.62 262 ILE A O 1
ATOM 1962 N N . MET A 1 263 ? -6.34 20.297 6.68 1 92 263 MET A N 1
ATOM 1963 C CA . MET A 1 263 ? -6.891 18.969 6.441 1 92 263 MET A CA 1
ATOM 1964 C C . MET A 1 263 ? -5.988 17.891 7.031 1 92 263 MET A C 1
ATOM 1966 O O . MET A 1 263 ? -4.777 17.891 6.789 1 92 263 MET A O 1
ATOM 1970 N N . CYS A 1 264 ? -6.602 17.031 7.793 1 93.75 264 CYS A N 1
ATOM 1971 C CA . CYS A 1 264 ? -5.887 15.859 8.289 1 93.75 264 CYS A CA 1
ATOM 1972 C C . CYS A 1 264 ? -6.297 14.602 7.523 1 93.75 264 CYS A C 1
ATOM 1974 O O . CYS A 1 264 ? -7.488 14.32 7.383 1 93.75 264 CYS A O 1
ATOM 1976 N N . GLY A 1 265 ? -5.336 13.938 6.969 1 93.62 265 GLY A N 1
ATOM 1977 C CA . GLY A 1 265 ? -5.566 12.602 6.441 1 93.62 265 GLY A CA 1
ATOM 1978 C C . GLY A 1 265 ? -5.133 11.5 7.387 1 93.62 265 GLY A C 1
ATOM 1979 O O . GLY A 1 265 ? -3.965 11.438 7.781 1 93.62 265 GLY A O 1
ATOM 1980 N N . ILE A 1 266 ? -6.055 10.656 7.793 1 95.19 266 ILE A N 1
ATOM 1981 C CA . ILE A 1 266 ? -5.754 9.508 8.648 1 95.19 266 ILE A CA 1
ATOM 1982 C C . ILE A 1 266 ? -5.633 8.25 7.797 1 95.19 266 ILE A C 1
ATOM 1984 O O . ILE A 1 266 ? -6.594 7.836 7.145 1 95.19 266 ILE A O 1
ATOM 1988 N N . ARG A 1 267 ? -4.43 7.684 7.855 1 93.69 267 ARG A N 1
ATOM 1989 C CA . ARG A 1 267 ? -4.125 6.555 6.98 1 93.69 267 ARG A CA 1
ATOM 1990 C C . ARG A 1 267 ? -3.23 5.543 7.684 1 93.69 267 ARG A C 1
ATOM 1992 O O . ARG A 1 267 ? -2.359 5.918 8.477 1 93.69 267 ARG A O 1
ATOM 1999 N N . SER A 1 268 ? -3.439 4.312 7.367 1 91.81 268 SER A N 1
ATOM 2000 C CA . SER A 1 268 ? -2.604 3.254 7.922 1 91.81 268 SER A CA 1
ATOM 2001 C C . SER A 1 268 ? -1.236 3.217 7.25 1 91.81 268 SER A C 1
ATOM 2003 O O . SER A 1 268 ? -1.079 3.695 6.125 1 91.81 268 SER A O 1
ATOM 2005 N N . ALA A 1 269 ? -0.275 2.672 8.008 1 84.25 269 ALA A N 1
ATOM 2006 C CA . ALA A 1 269 ? 1.031 2.404 7.406 1 84.25 269 ALA A CA 1
ATOM 2007 C C . ALA A 1 269 ? 0.946 1.266 6.395 1 84.25 269 ALA A C 1
ATOM 2009 O O . ALA A 1 269 ? -0.063 0.561 6.324 1 84.25 269 ALA A O 1
ATOM 2010 N N . ALA A 1 270 ? 2.023 1.141 5.652 1 75.94 270 ALA A N 1
ATOM 2011 C CA . ALA A 1 270 ? 2.109 0.027 4.711 1 75.94 270 ALA A CA 1
ATOM 2012 C C . ALA A 1 270 ? 1.987 -1.312 5.434 1 75.94 270 ALA A C 1
ATOM 2014 O O . ALA A 1 270 ? 2.373 -1.434 6.598 1 75.94 270 ALA A O 1
ATOM 2015 N N . GLY A 1 271 ? 1.374 -2.266 4.867 1 79.81 271 GLY A N 1
ATOM 2016 C CA . GLY A 1 271 ? 1.336 -3.609 5.422 1 79.81 271 GLY A CA 1
ATOM 2017 C C . GLY A 1 271 ? -0.068 -4.082 5.754 1 79.81 271 GLY A C 1
ATOM 2018 O O . GLY A 1 271 ? -0.323 -5.285 5.828 1 79.81 271 GLY A O 1
ATOM 2019 N N . LEU A 1 272 ? -0.868 -3.107 6.066 1 88.31 272 LEU A N 1
ATOM 2020 C CA . LEU A 1 272 ? -2.23 -3.52 6.383 1 88.31 272 LEU A CA 1
ATOM 2021 C C . LEU A 1 272 ? -3.023 -3.797 5.113 1 88.31 272 LEU A C 1
ATOM 2023 O O . LEU A 1 272 ? -3.949 -4.613 5.117 1 88.31 272 LEU A O 1
ATOM 2027 N N . GLY A 1 273 ? -2.725 -3.252 4.066 1 91.75 273 GLY A N 1
ATOM 2028 C CA . GLY A 1 273 ? -3.418 -3.473 2.807 1 91.75 273 GLY A CA 1
ATOM 2029 C C . GLY A 1 273 ? -2.895 -4.672 2.041 1 91.75 273 GLY A C 1
ATOM 2030 O O . GLY A 1 273 ? -2.039 -5.406 2.539 1 91.75 273 GLY A O 1
ATOM 2031 N N . LEU A 1 274 ? -3.518 -4.953 1.006 1 94.75 274 LEU A N 1
ATOM 2032 C CA . LEU A 1 274 ? -3.162 -6.055 0.116 1 94.75 274 LEU A CA 1
ATOM 2033 C C . LEU A 1 274 ? -3.482 -5.707 -1.334 1 94.75 274 LEU A C 1
ATOM 2035 O O . LEU A 1 274 ? -4.547 -5.156 -1.623 1 94.75 274 LEU A O 1
ATOM 2039 N N . GLU A 1 275 ? -2.596 -5.879 -2.209 1 95.12 275 GLU A N 1
ATOM 2040 C CA . GLU A 1 275 ? -2.83 -5.742 -3.643 1 95.12 275 GLU A CA 1
ATOM 2041 C C . GLU A 1 275 ? -2.043 -6.785 -4.434 1 95.12 275 GLU A C 1
ATOM 2043 O O . GLU A 1 275 ? -0.829 -6.656 -4.602 1 95.12 275 GLU A O 1
ATOM 2048 N N . VAL A 1 276 ? -2.742 -7.746 -4.883 1 97.81 276 VAL A N 1
ATOM 2049 C CA . VAL A 1 276 ? -2.104 -8.875 -5.551 1 97.81 276 VAL A CA 1
ATOM 2050 C C . VAL A 1 276 ? -2.611 -8.977 -6.988 1 97.81 276 VAL A C 1
ATOM 2052 O O . VAL A 1 276 ? -3.742 -9.414 -7.223 1 97.81 276 VAL A O 1
ATOM 2055 N N . PRO A 1 277 ? -1.777 -8.625 -7.926 1 97.81 277 PRO A N 1
ATOM 2056 C CA . PRO A 1 277 ? -2.189 -8.844 -9.312 1 97.81 277 PRO A CA 1
ATOM 2057 C C . PRO A 1 277 ? -2.236 -10.32 -9.688 1 97.81 277 PRO A C 1
ATOM 2059 O O . PRO A 1 277 ? -1.219 -11.016 -9.602 1 97.81 277 PRO A O 1
ATOM 2062 N N . VAL A 1 278 ? -3.406 -10.781 -10.047 1 98.25 278 VAL A N 1
ATOM 2063 C CA . VAL A 1 278 ? -3.568 -12.195 -10.375 1 98.25 278 VAL A CA 1
ATOM 2064 C C . VAL A 1 278 ? -3.727 -12.367 -11.883 1 98.25 278 VAL A C 1
ATOM 2066 O O . VAL A 1 278 ? -3.461 -13.438 -12.422 1 98.25 278 VAL A O 1
ATOM 2069 N N . VAL A 1 279 ? -4.246 -11.359 -12.578 1 97.56 279 VAL A N 1
ATOM 2070 C CA . VAL A 1 279 ? -4.184 -11.227 -14.023 1 97.56 279 VAL A CA 1
ATOM 2071 C C . VAL A 1 279 ? -3.227 -10.102 -14.406 1 97.56 279 VAL A C 1
ATOM 2073 O O . VAL A 1 279 ? -3.344 -8.984 -13.898 1 97.56 279 VAL A O 1
ATOM 2076 N N . LEU A 1 280 ? -2.238 -10.414 -15.164 1 96.19 280 LEU A N 1
ATOM 2077 C CA . LEU A 1 280 ? -1.264 -9.43 -15.617 1 96.19 280 LEU A CA 1
ATOM 2078 C C . LEU A 1 280 ? -1.192 -9.391 -17.141 1 96.19 280 LEU A C 1
ATOM 2080 O O . LEU A 1 280 ? -0.952 -10.414 -17.781 1 96.19 280 LEU A O 1
ATOM 2084 N N . HIS A 1 281 ? -1.403 -8.203 -17.672 1 92.19 281 HIS A N 1
ATOM 2085 C CA . HIS A 1 281 ? -1.395 -8.031 -19.125 1 92.19 281 HIS A CA 1
ATOM 2086 C C . HIS A 1 281 ? -2.344 -9.016 -19.797 1 92.19 281 HIS A C 1
ATOM 2088 O O . HIS A 1 281 ? -1.986 -9.641 -20.797 1 92.19 281 HIS A O 1
ATOM 2094 N N . GLY A 1 282 ? -3.398 -9.273 -19.141 1 94.06 282 GLY A N 1
ATOM 2095 C CA . GLY A 1 282 ? -4.457 -10.086 -19.719 1 94.06 282 GLY A CA 1
ATOM 2096 C C . GLY A 1 282 ? -4.262 -11.57 -19.469 1 94.06 282 GLY A C 1
ATOM 2097 O O . GLY A 1 282 ? -5.102 -12.391 -19.844 1 94.06 282 GLY A O 1
ATOM 2098 N N . VAL A 1 283 ? -3.166 -11.992 -18.844 1 96.44 283 VAL A N 1
ATOM 2099 C CA . VAL A 1 283 ? -2.91 -13.398 -18.562 1 96.44 283 VAL A CA 1
ATOM 2100 C C . VAL A 1 283 ? -3.348 -13.734 -17.125 1 96.44 283 VAL A C 1
ATOM 2102 O O . VAL A 1 283 ? -2.869 -13.125 -16.172 1 96.44 283 VAL A O 1
ATOM 2105 N N . ASN A 1 284 ? -4.254 -14.672 -17 1 97.88 284 ASN A N 1
ATOM 2106 C CA . ASN A 1 284 ? -4.723 -15.133 -15.695 1 97.88 284 ASN A CA 1
ATOM 2107 C C . ASN A 1 284 ? -3.768 -16.156 -15.086 1 97.88 284 ASN A C 1
ATOM 2109 O O . ASN A 1 284 ? -3.814 -17.344 -15.43 1 97.88 284 ASN A O 1
ATOM 2113 N N . HIS A 1 285 ? -3.014 -15.758 -14.094 1 97.69 285 HIS A N 1
ATOM 2114 C CA . HIS A 1 285 ? -1.944 -16.594 -13.555 1 97.69 285 HIS A CA 1
ATOM 2115 C C . HIS A 1 285 ? -2.467 -17.516 -12.461 1 97.69 285 HIS A C 1
ATOM 2117 O O . HIS A 1 285 ? -1.752 -18.406 -12 1 97.69 285 HIS A O 1
ATOM 2123 N N . VAL A 1 286 ? -3.777 -17.328 -12.102 1 97.5 286 VAL A N 1
ATOM 2124 C CA . VAL A 1 286 ? -4.285 -18.125 -10.992 1 97.5 286 VAL A CA 1
ATOM 2125 C C . VAL A 1 286 ? -5.387 -19.062 -11.492 1 97.5 286 VAL A C 1
ATOM 2127 O O . VAL A 1 286 ? -6.105 -19.672 -10.695 1 97.5 286 VAL A O 1
ATOM 2130 N N . ALA A 1 287 ? -5.551 -19.203 -12.758 1 96.69 287 ALA A N 1
ATOM 2131 C CA . ALA A 1 287 ? -6.609 -20.016 -13.344 1 96.69 287 ALA A CA 1
ATOM 2132 C C . ALA A 1 287 ? -6.586 -21.438 -12.766 1 96.69 287 ALA A C 1
ATOM 2134 O O . ALA A 1 287 ? -7.641 -22.047 -12.547 1 96.69 287 ALA A O 1
ATOM 2135 N N . SER A 1 288 ? -5.395 -21.922 -12.516 1 95.19 288 SER A N 1
ATOM 2136 C CA . SER A 1 288 ? -5.266 -23.281 -12 1 95.19 288 SER A CA 1
ATOM 2137 C C . SER A 1 288 ? -4.73 -23.281 -10.57 1 95.19 288 SER A C 1
ATOM 2139 O O . SER A 1 288 ? -4.125 -24.266 -10.133 1 95.19 288 SER A O 1
ATOM 2141 N N . GLN A 1 289 ? -4.887 -22.188 -9.891 1 95.75 289 GLN A N 1
ATOM 2142 C CA . GLN A 1 289 ? -4.34 -22.047 -8.547 1 95.75 289 GLN A CA 1
ATOM 2143 C C . GLN A 1 289 ? -5.438 -21.719 -7.543 1 95.75 289 GLN A C 1
ATOM 2145 O O . GLN A 1 289 ? -5.324 -20.734 -6.801 1 95.75 289 GLN A O 1
ATOM 2150 N N . ARG A 1 290 ? -6.363 -22.656 -7.496 1 96.5 290 ARG A N 1
ATOM 2151 C CA . ARG A 1 290 ? -7.551 -22.484 -6.668 1 96.5 290 ARG A CA 1
ATOM 2152 C C . ARG A 1 290 ? -7.172 -22.297 -5.203 1 96.5 290 ARG A C 1
ATOM 2154 O O . ARG A 1 290 ? -7.711 -21.406 -4.527 1 96.5 290 ARG A O 1
ATOM 2161 N N . GLY A 1 291 ? -6.238 -23.125 -4.742 1 97.06 291 GLY A N 1
ATOM 2162 C CA . GLY A 1 291 ? -5.789 -23.031 -3.363 1 97.06 291 GLY A CA 1
ATOM 2163 C C . GLY A 1 291 ? -5.172 -21.688 -3.027 1 97.06 291 GLY A C 1
ATOM 2164 O O . GLY A 1 291 ? -5.379 -21.156 -1.934 1 97.06 291 GLY A O 1
ATOM 2165 N N . TYR A 1 292 ? -4.438 -21.156 -3.943 1 98.19 292 TYR A N 1
ATOM 2166 C CA . TYR A 1 292 ? -3.793 -19.859 -3.746 1 98.19 292 TYR A CA 1
ATOM 2167 C C . TYR A 1 292 ? -4.828 -18.75 -3.631 1 98.19 292 TYR A C 1
ATOM 2169 O O . TYR A 1 292 ? -4.715 -17.875 -2.771 1 98.19 292 TYR A O 1
ATOM 2177 N N . VAL A 1 293 ? -5.859 -18.766 -4.426 1 98.56 293 VAL A N 1
ATOM 2178 C CA . VAL A 1 293 ? -6.898 -17.734 -4.395 1 98.56 293 VAL A CA 1
ATOM 2179 C C . VAL A 1 293 ? -7.637 -17.781 -3.059 1 98.56 293 VAL A C 1
ATOM 2181 O O . VAL A 1 293 ? -7.867 -16.75 -2.43 1 98.56 293 VAL A O 1
ATOM 2184 N N . TRP A 1 294 ? -7.961 -18.984 -2.605 1 98.56 294 TRP A N 1
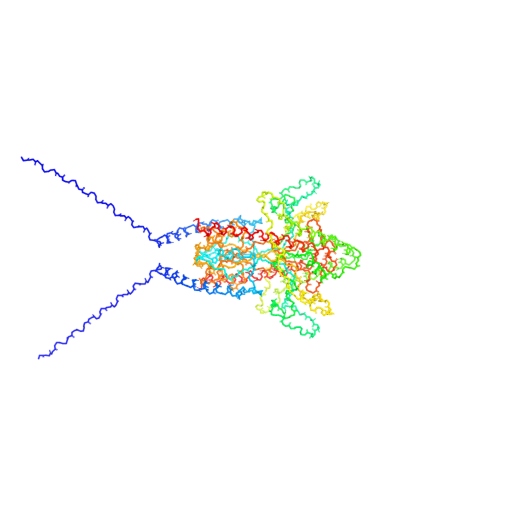ATOM 2185 C CA . TRP A 1 294 ? -8.578 -19.141 -1.291 1 98.56 294 TRP A CA 1
ATOM 2186 C C . TRP A 1 294 ? -7.691 -18.547 -0.201 1 98.56 294 TRP A C 1
ATOM 2188 O O . TRP A 1 294 ? -8.172 -17.859 0.693 1 98.56 294 TRP A O 1
ATOM 2198 N N . ALA A 1 295 ? -6.391 -18.812 -0.297 1 98.12 295 ALA A N 1
ATOM 2199 C CA . ALA A 1 295 ? -5.449 -18.328 0.709 1 98.12 295 ALA A CA 1
ATOM 2200 C C . ALA A 1 295 ? -5.383 -16.797 0.705 1 98.12 295 ALA A C 1
ATOM 2202 O O . ALA A 1 295 ? -5.336 -16.172 1.765 1 98.12 295 ALA A O 1
ATOM 2203 N N . LEU A 1 296 ? -5.359 -16.219 -0.469 1 98.38 296 LEU A N 1
ATOM 2204 C CA . LEU A 1 296 ? -5.305 -14.758 -0.595 1 98.38 296 LEU A CA 1
ATOM 2205 C C . LEU A 1 296 ? -6.562 -14.117 -0.014 1 98.38 296 LEU A C 1
ATOM 2207 O O . LEU A 1 296 ? -6.48 -13.102 0.676 1 98.38 296 LEU A O 1
ATOM 2211 N N . LEU A 1 297 ? -7.719 -14.68 -0.31 1 98.56 297 LEU A N 1
ATOM 2212 C CA . LEU A 1 297 ? -8.969 -14.141 0.225 1 98.56 297 LEU A CA 1
ATOM 2213 C C . LEU A 1 297 ? -9.023 -14.305 1.74 1 98.56 297 LEU A C 1
ATOM 2215 O O . LEU A 1 297 ? -9.555 -13.438 2.439 1 98.56 297 LEU A O 1
ATOM 2219 N N . GLY A 1 298 ? -8.492 -15.43 2.17 1 97.69 298 GLY A N 1
ATOM 2220 C CA . GLY A 1 298 ? -8.359 -15.594 3.607 1 97.69 298 GLY A CA 1
ATOM 2221 C C . GLY A 1 298 ? -7.488 -14.531 4.254 1 97.69 298 GLY A C 1
ATOM 2222 O O . GLY A 1 298 ? -7.832 -14 5.312 1 97.69 298 GLY A O 1
ATOM 2223 N N . LEU A 1 299 ? -6.395 -14.25 3.643 1 97 299 LEU A N 1
ATOM 2224 C CA . LEU A 1 299 ? -5.508 -13.195 4.125 1 97 299 LEU A CA 1
ATOM 2225 C C . LEU A 1 299 ? -6.211 -11.844 4.105 1 97 299 LEU A C 1
ATOM 2227 O O . LEU A 1 299 ? -6.059 -11.047 5.031 1 97 299 LEU A O 1
ATOM 2231 N N . ALA A 1 300 ? -6.926 -11.578 3.061 1 97.69 300 ALA A N 1
ATOM 2232 C CA . ALA A 1 300 ? -7.691 -10.336 2.977 1 97.69 300 ALA A CA 1
ATOM 2233 C C . ALA A 1 300 ? -8.648 -10.203 4.16 1 97.69 300 ALA A C 1
ATOM 2235 O O . ALA A 1 300 ? -8.766 -9.125 4.75 1 97.69 300 ALA A O 1
ATOM 2236 N N . ASN A 1 301 ? -9.336 -11.266 4.496 1 97.25 301 ASN A N 1
ATOM 2237 C CA . ASN A 1 301 ? -10.219 -11.266 5.652 1 97.25 301 ASN A CA 1
ATOM 2238 C C . ASN A 1 301 ? -9.453 -11.016 6.949 1 97.25 301 ASN A C 1
ATOM 2240 O O . ASN A 1 301 ? -9.914 -10.266 7.812 1 97.25 301 ASN A O 1
ATOM 2244 N N . GLU A 1 302 ? -8.312 -11.656 7.047 1 95.44 302 GLU A N 1
ATOM 2245 C CA . GLU A 1 302 ? -7.488 -11.438 8.227 1 95.44 302 GLU A CA 1
ATOM 2246 C C . GLU A 1 302 ? -7.102 -9.969 8.367 1 95.44 302 GLU A C 1
ATOM 2248 O O . GLU A 1 302 ? -7.184 -9.398 9.461 1 95.44 302 GLU A O 1
ATOM 2253 N N . LYS A 1 303 ? -6.715 -9.406 7.316 1 96.12 303 LYS A N 1
ATOM 2254 C CA . LYS A 1 303 ? -6.305 -8.008 7.316 1 96.12 303 LYS A CA 1
ATOM 2255 C C . LYS A 1 303 ? -7.496 -7.086 7.57 1 96.12 303 LYS A C 1
ATOM 2257 O O . LYS A 1 303 ? -7.363 -6.066 8.25 1 96.12 303 LYS A O 1
ATOM 2262 N N . MET A 1 304 ? -8.648 -7.438 7.012 1 95.94 304 MET A N 1
ATOM 2263 C CA . MET A 1 304 ? -9.859 -6.66 7.262 1 95.94 304 MET A CA 1
ATOM 2264 C C . MET A 1 304 ? -10.242 -6.715 8.734 1 95.94 304 MET A C 1
ATOM 2266 O O . MET A 1 304 ? -10.695 -5.715 9.305 1 95.94 304 MET A O 1
ATOM 2270 N N . GLU A 1 305 ? -10.07 -7.848 9.32 1 94.88 305 GLU A N 1
ATOM 2271 C CA . GLU A 1 305 ? -10.328 -7.984 10.75 1 94.88 305 GLU A CA 1
ATOM 2272 C C . GLU A 1 305 ? -9.414 -7.078 11.57 1 94.88 305 GLU A C 1
ATOM 2274 O O . GLU A 1 305 ? -9.867 -6.383 12.477 1 94.88 305 GLU A O 1
ATOM 2279 N N . ALA A 1 306 ? -8.141 -7.098 11.273 1 94.56 306 ALA A N 1
ATOM 2280 C CA . ALA A 1 306 ? -7.188 -6.215 11.93 1 94.56 306 ALA A CA 1
ATOM 2281 C C . ALA A 1 306 ? -7.559 -4.75 11.727 1 94.56 306 ALA A C 1
ATOM 2283 O O . ALA A 1 306 ? -7.441 -3.934 12.641 1 94.56 306 ALA A O 1
ATOM 2284 N N . ASN A 1 307 ? -7.984 -4.422 10.562 1 95.38 307 ASN A N 1
ATOM 2285 C CA . ASN A 1 307 ? -8.445 -3.082 10.219 1 95.38 307 ASN A CA 1
ATOM 2286 C C . ASN A 1 307 ? -9.602 -2.639 11.109 1 95.38 307 ASN A C 1
ATOM 2288 O O . ASN A 1 307 ? -9.586 -1.528 11.641 1 95.38 307 ASN A O 1
ATOM 2292 N N . ASP A 1 308 ? -10.547 -3.502 11.289 1 93.62 308 ASP A N 1
ATOM 2293 C CA . ASP A 1 308 ? -11.711 -3.189 12.109 1 93.62 308 ASP A CA 1
ATOM 2294 C C . ASP A 1 308 ? -11.305 -2.924 13.562 1 93.62 308 ASP A C 1
ATOM 2296 O O . ASP A 1 308 ? -11.812 -1.991 14.188 1 93.62 308 ASP A O 1
ATOM 2300 N N . LYS A 1 309 ? -10.469 -3.725 14.016 1 93.5 309 LYS A N 1
ATOM 2301 C CA . LYS A 1 309 ? -9.977 -3.545 15.383 1 93.5 309 LYS A CA 1
ATOM 2302 C C . LYS A 1 309 ? -9.258 -2.209 15.531 1 93.5 309 LYS A C 1
ATOM 2304 O O . LYS A 1 309 ? -9.406 -1.528 16.547 1 93.5 309 LYS A O 1
ATOM 2309 N N . LYS A 1 310 ? -8.547 -1.85 14.586 1 95.44 310 LYS A N 1
ATOM 2310 C CA . LYS A 1 310 ? -7.801 -0.595 14.609 1 95.44 310 LYS A CA 1
ATOM 2311 C C . LYS A 1 310 ? -8.742 0.606 14.578 1 95.44 310 LYS A C 1
ATOM 2313 O O . LYS A 1 310 ? -8.461 1.636 15.195 1 95.44 310 LYS A O 1
ATOM 2318 N N . ILE A 1 311 ? -9.812 0.493 13.828 1 94.94 311 ILE A N 1
ATOM 2319 C CA . ILE A 1 311 ? -10.797 1.564 13.766 1 94.94 311 ILE A CA 1
ATOM 2320 C C . ILE A 1 311 ? -11.391 1.794 15.156 1 94.94 311 ILE A C 1
ATOM 2322 O O . ILE A 1 311 ? -11.562 2.938 15.586 1 94.94 311 ILE A O 1
ATOM 2326 N N . ARG A 1 312 ? -11.664 0.726 15.828 1 94.44 312 ARG A N 1
ATOM 2327 C CA . ARG A 1 312 ? -12.203 0.833 17.188 1 94.44 312 ARG A CA 1
ATOM 2328 C C . ARG A 1 312 ? -11.203 1.482 18.125 1 94.44 312 ARG A C 1
ATOM 2330 O O . ARG A 1 312 ? -11.57 2.287 18.984 1 94.44 312 ARG A O 1
ATOM 2337 N N . LEU A 1 313 ? -9.992 1.105 17.953 1 96.62 313 LEU A N 1
ATOM 2338 C CA . LEU A 1 313 ? -8.945 1.729 18.75 1 96.62 313 LEU A CA 1
ATOM 2339 C C . LEU A 1 313 ? -8.852 3.223 18.469 1 96.62 313 LEU A C 1
ATOM 2341 O O . LEU A 1 313 ? -8.664 4.027 19.375 1 96.62 313 LEU A O 1
ATOM 2345 N N . LEU A 1 314 ? -8.984 3.588 17.234 1 96.69 314 LEU A N 1
ATOM 2346 C CA . LEU A 1 314 ? -8.969 4.996 16.859 1 96.69 314 LEU A CA 1
ATOM 2347 C C . LEU A 1 314 ? -10.102 5.754 17.531 1 96.69 314 LEU A C 1
ATOM 2349 O O . LEU A 1 314 ? -9.898 6.859 18.047 1 96.69 314 LEU A O 1
ATOM 2353 N N . GLU A 1 315 ? -11.273 5.188 17.5 1 95.88 315 GLU A N 1
ATOM 2354 C CA . GLU A 1 315 ? -12.43 5.793 18.156 1 95.88 315 GLU A CA 1
ATOM 2355 C C . GLU A 1 315 ? -12.141 6.09 19.625 1 95.88 315 GLU A C 1
ATOM 2357 O O . GLU A 1 315 ? -12.391 7.199 20.094 1 95.88 315 GLU A O 1
ATOM 2362 N N . LYS A 1 316 ? -11.586 5.109 20.266 1 96.31 316 LYS A N 1
ATOM 2363 C CA . LYS A 1 316 ? -11.273 5.258 21.688 1 96.31 316 LYS A CA 1
ATOM 2364 C C . LYS A 1 316 ? -10.203 6.32 21.891 1 96.31 316 LYS A C 1
ATOM 2366 O O . LYS A 1 316 ? -10.297 7.129 22.828 1 96.31 316 LYS A O 1
ATOM 2371 N N . SER A 1 317 ? -9.258 6.305 21.062 1 96.62 317 SER A N 1
ATOM 2372 C CA . SER A 1 317 ? -8.148 7.246 21.172 1 96.62 317 SER A CA 1
ATOM 2373 C C . SER A 1 317 ? -8.609 8.68 20.922 1 96.62 317 SER A C 1
ATOM 2375 O O . SER A 1 317 ? -8.188 9.602 21.609 1 96.62 317 SER A O 1
ATOM 2377 N N . VAL A 1 318 ? -9.445 8.836 19.969 1 96.25 318 VAL A N 1
ATOM 2378 C CA . VAL A 1 318 ? -9.977 10.156 19.656 1 96.25 318 VAL A CA 1
ATOM 2379 C C . VAL A 1 318 ? -10.844 10.648 20.797 1 96.25 318 VAL A C 1
ATOM 2381 O O . VAL A 1 318 ? -10.75 11.812 21.203 1 96.25 318 VAL A O 1
ATOM 2384 N N . ALA A 1 319 ? -11.656 9.797 21.344 1 95.44 319 ALA A N 1
ATOM 2385 C CA . ALA A 1 319 ? -12.5 10.164 22.484 1 95.44 319 ALA A CA 1
ATOM 2386 C C . ALA A 1 319 ? -11.648 10.617 23.672 1 95.44 319 ALA A C 1
ATOM 2388 O O . ALA A 1 319 ? -11.984 11.586 24.344 1 95.44 319 ALA A O 1
ATOM 2389 N N . ALA A 1 320 ? -10.57 10.016 23.828 1 94.75 320 ALA A N 1
ATOM 2390 C CA . ALA A 1 320 ? -9.711 10.297 24.984 1 94.75 320 ALA A CA 1
ATOM 2391 C C . ALA A 1 320 ? -8.977 11.625 24.797 1 94.75 320 ALA A C 1
ATOM 2393 O O . ALA A 1 320 ? -8.789 12.375 25.75 1 94.75 320 ALA A O 1
ATOM 2394 N N . ARG A 1 321 ? -8.586 11.891 23.562 1 90.94 321 ARG A N 1
ATOM 2395 C CA . ARG A 1 321 ? -7.758 13.07 23.328 1 90.94 321 ARG A CA 1
ATOM 2396 C C . ARG A 1 321 ? -8.617 14.289 23.016 1 90.94 321 ARG A C 1
ATOM 2398 O O . ARG A 1 321 ? -8.289 15.406 23.406 1 90.94 321 ARG A O 1
ATOM 2405 N N . VAL A 1 322 ? -9.633 14.133 22.281 1 87.31 322 VAL A N 1
ATOM 2406 C CA . VAL A 1 322 ? -10.375 15.25 21.688 1 87.31 322 VAL A CA 1
ATOM 2407 C C . VAL A 1 322 ? -11.523 15.648 22.609 1 87.31 322 VAL A C 1
ATOM 2409 O O . VAL A 1 322 ? -11.859 16.828 22.719 1 87.31 322 VAL A O 1
ATOM 2412 N N . LEU A 1 323 ? -12.141 14.672 23.25 1 78.19 323 LEU A N 1
ATOM 2413 C CA . LEU A 1 323 ? -13.227 15.031 24.141 1 78.19 323 LEU A CA 1
ATOM 2414 C C . LEU A 1 323 ? -12.695 15.539 25.469 1 78.19 323 LEU A C 1
ATOM 2416 O O . LEU A 1 323 ? -11.664 15.062 25.969 1 78.19 323 LEU A O 1
ATOM 2420 N N . PRO A 1 324 ? -13.062 16.859 25.812 1 62.59 324 PRO A N 1
ATOM 2421 C CA . PRO A 1 324 ? -12.703 17.422 27.125 1 62.59 324 PRO A CA 1
ATOM 2422 C C . PRO A 1 324 ? -12.969 16.453 28.266 1 62.59 324 PRO A C 1
ATOM 2424 O O . PRO A 1 324 ? -13.906 15.656 28.2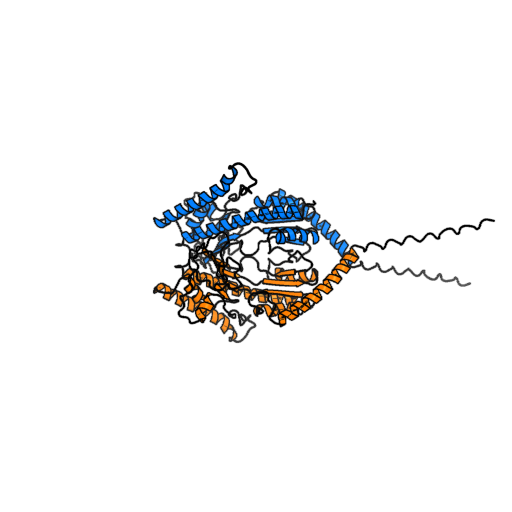03 1 62.59 324 PRO A O 1
ATOM 2427 N N . ALA A 1 325 ? -11.828 16.141 29.047 1 43.91 325 ALA A N 1
ATOM 2428 C CA . ALA A 1 325 ? -12.156 15.5 30.328 1 43.91 325 ALA A CA 1
ATOM 2429 C C . ALA A 1 325 ? -13.352 16.188 30.984 1 43.91 325 ALA A C 1
ATOM 2431 O O . ALA A 1 325 ? -13.523 17.391 30.875 1 43.91 325 ALA A O 1
ATOM 2432 N N . MET B 1 1 ? 7.375 64.812 76.688 1 29.03 1 MET B N 1
ATOM 2433 C CA . MET B 1 1 ? 7.141 65 75.25 1 29.03 1 MET B CA 1
ATOM 2434 C C . MET B 1 1 ? 7.562 63.781 74.5 1 29.03 1 MET B C 1
ATOM 2436 O O . MET B 1 1 ? 8.75 63.438 74.438 1 29.03 1 MET B O 1
ATOM 2440 N N . LYS B 1 2 ? 6.738 62.75 74.375 1 39.62 2 LYS B N 1
ATOM 2441 C CA . LYS B 1 2 ? 6.992 61.406 73.875 1 39.62 2 LYS B CA 1
ATOM 2442 C C . LYS B 1 2 ? 7.289 61.438 72.375 1 39.62 2 LYS B C 1
ATOM 2444 O O . LYS B 1 2 ? 6.668 62.219 71.625 1 39.62 2 LYS B O 1
ATOM 2449 N N . PRO B 1 3 ? 8.43 60.969 71.875 1 38.88 3 PRO B N 1
ATOM 2450 C CA . PRO B 1 3 ? 8.891 61.125 70.5 1 38.88 3 PRO B CA 1
ATOM 2451 C C . PRO B 1 3 ? 7.938 60.469 69.5 1 38.88 3 PRO B C 1
ATOM 2453 O O . PRO B 1 3 ? 7.207 59.531 69.875 1 38.88 3 PRO B O 1
ATOM 2456 N N . ALA B 1 4 ? 7.504 61.188 68.438 1 39.34 4 ALA B N 1
ATOM 2457 C CA . ALA B 1 4 ? 6.578 60.938 67.312 1 39.34 4 ALA B CA 1
ATOM 2458 C C . ALA B 1 4 ? 7.039 59.75 66.5 1 39.34 4 ALA B C 1
ATOM 2460 O O . ALA B 1 4 ? 8.188 59.719 66.062 1 39.34 4 ALA B O 1
ATOM 2461 N N . ARG B 1 5 ? 6.504 58.562 66.688 1 35.94 5 ARG B N 1
ATOM 2462 C CA . ARG B 1 5 ? 6.805 57.344 65.938 1 35.94 5 ARG B CA 1
ATOM 2463 C C . ARG B 1 5 ? 6.629 57.562 64.438 1 35.94 5 ARG B C 1
ATOM 2465 O O . ARG B 1 5 ? 5.578 58 64 1 35.94 5 ARG B O 1
ATOM 2472 N N . LYS B 1 6 ? 7.789 57.625 63.688 1 37.09 6 LYS B N 1
ATOM 2473 C CA . LYS B 1 6 ? 7.867 57.781 62.219 1 37.09 6 LYS B CA 1
ATOM 2474 C C . LYS B 1 6 ? 7.016 56.719 61.531 1 37.09 6 LYS B C 1
ATOM 2476 O O . LYS B 1 6 ? 7.031 55.562 61.906 1 37.09 6 LYS B O 1
ATOM 2481 N N . LYS B 1 7 ? 5.953 57.094 60.781 1 37.84 7 LYS B N 1
ATOM 2482 C CA . LYS B 1 7 ? 5.02 56.312 60 1 37.84 7 LYS B CA 1
ATOM 2483 C C . LYS B 1 7 ? 5.754 55.5 58.938 1 37.84 7 LYS B C 1
ATOM 2485 O O . LYS B 1 7 ? 6.633 56.031 58.25 1 37.84 7 LYS B O 1
ATOM 2490 N N . PRO B 1 8 ? 5.785 54.156 58.938 1 36.25 8 PRO B N 1
ATOM 2491 C CA . PRO B 1 8 ? 6.504 53.312 58 1 36.25 8 PRO B CA 1
ATOM 2492 C C . PRO B 1 8 ? 6.109 53.594 56.531 1 36.25 8 PRO B C 1
ATOM 2494 O O . PRO B 1 8 ? 4.969 53.969 56.281 1 36.25 8 PRO B O 1
ATOM 2497 N N . SER B 1 9 ? 7.039 54 55.656 1 35.34 9 SER B N 1
ATOM 2498 C CA . SER B 1 9 ? 6.91 54.25 54.25 1 35.34 9 SER B CA 1
ATOM 2499 C C . SER B 1 9 ? 6.25 53.094 53.531 1 35.34 9 SER B C 1
ATOM 2501 O O . SER B 1 9 ? 6.582 51.938 53.781 1 35.34 9 SER B O 1
ATOM 2503 N N . ARG B 1 10 ? 5.027 53.188 52.969 1 35.31 10 ARG B N 1
ATOM 2504 C CA . ARG B 1 10 ? 4.246 52.281 52.156 1 35.31 10 ARG B CA 1
ATOM 2505 C C . ARG B 1 10 ? 5.066 51.75 50.969 1 35.31 10 ARG B C 1
ATOM 2507 O O . ARG B 1 10 ? 5.555 52.531 50.156 1 35.31 10 ARG B O 1
ATOM 2514 N N . THR B 1 11 ? 5.812 50.656 51.094 1 37.44 11 THR B N 1
ATOM 2515 C CA . THR B 1 11 ? 6.484 49.938 50.031 1 37.44 11 THR B CA 1
ATOM 2516 C C . THR B 1 11 ? 5.57 49.781 48.812 1 37.44 11 THR B C 1
ATOM 2518 O O . THR B 1 11 ? 4.406 49.406 48.969 1 37.44 11 THR B O 1
ATOM 2521 N N . GLY B 1 12 ? 5.742 50.562 47.75 1 36.84 12 GLY B N 1
ATOM 2522 C CA . GLY B 1 12 ? 5.066 50.531 46.469 1 36.84 12 GLY B CA 1
ATOM 2523 C C . GLY B 1 12 ? 4.863 49.125 45.938 1 36.84 12 GLY B C 1
ATOM 2524 O O . GLY B 1 12 ? 5.742 48.281 46.062 1 36.84 12 GLY B O 1
ATOM 2525 N N . GLU B 1 13 ? 3.623 48.625 45.875 1 40.5 13 GLU B N 1
ATOM 2526 C CA . GLU B 1 13 ? 3.227 47.344 45.281 1 40.5 13 GLU B CA 1
ATOM 2527 C C . GLU B 1 13 ? 3.84 47.156 43.906 1 40.5 13 GLU B C 1
ATOM 2529 O O . GLU B 1 13 ? 3.826 48.062 43.094 1 40.5 13 GLU B O 1
ATOM 2534 N N . PRO B 1 14 ? 4.793 46.188 43.75 1 42.47 14 PRO B N 1
ATOM 2535 C CA . PRO B 1 14 ? 5.371 45.938 42.406 1 42.47 14 PRO B CA 1
ATOM 2536 C C . PRO B 1 14 ? 4.312 45.875 41.312 1 42.47 14 PRO B C 1
ATOM 2538 O O . PRO B 1 14 ? 3.188 45.438 41.562 1 42.47 14 PRO B O 1
ATOM 2541 N N . LYS B 1 15 ? 4.281 46.75 40.375 1 45.31 15 LYS B N 1
ATOM 2542 C CA . LYS B 1 15 ? 3.445 46.688 39.156 1 45.31 15 LYS B CA 1
ATOM 2543 C C . LYS B 1 15 ? 3.432 45.312 38.562 1 45.31 15 LYS B C 1
ATOM 2545 O O . LYS B 1 15 ? 4.48 44.656 38.438 1 45.31 15 LYS B O 1
ATOM 2550 N N . PRO B 1 16 ? 2.299 44.625 38.469 1 37 16 PRO B N 1
ATOM 2551 C CA . PRO B 1 16 ? 2.254 43.281 37.875 1 37 16 PRO B CA 1
ATOM 2552 C C . PRO B 1 16 ? 2.885 43.281 36.469 1 37 16 PRO B C 1
ATOM 2554 O O . PRO B 1 16 ? 2.768 44.25 35.719 1 37 16 PRO B O 1
ATOM 2557 N N . ARG B 1 17 ? 4.004 42.562 36.25 1 42.56 17 ARG B N 1
ATOM 2558 C CA . ARG B 1 17 ? 4.574 42.344 34.938 1 42.56 17 ARG B CA 1
ATOM 2559 C C . ARG B 1 17 ? 3.488 42 33.906 1 42.56 17 ARG B C 1
ATOM 2561 O O . ARG B 1 17 ? 2.59 41.219 34.219 1 42.56 17 ARG B O 1
ATOM 2568 N N . PRO B 1 18 ? 3.271 42.844 32.969 1 39.16 18 PRO B N 1
ATOM 2569 C CA . PRO B 1 18 ? 2.258 42.469 31.969 1 39.16 18 PRO B CA 1
ATOM 2570 C C . PRO B 1 18 ? 2.426 41.031 31.453 1 39.16 18 PRO B C 1
ATOM 2572 O O . PRO B 1 18 ? 3.553 40.562 31.328 1 39.16 18 PRO B O 1
ATOM 2575 N N . PHE B 1 19 ? 1.452 40.094 31.609 1 39.62 19 PHE B N 1
ATOM 2576 C CA . PHE B 1 19 ? 1.408 38.781 31 1 39.62 19 PHE B CA 1
ATOM 2577 C C . PHE B 1 19 ? 1.805 38.844 29.531 1 39.62 19 PHE B C 1
ATOM 2579 O O . PHE B 1 19 ? 1.36 39.719 28.797 1 39.62 19 PHE B O 1
ATOM 2586 N N . PRO B 1 20 ? 2.982 38.219 29.234 1 42.69 20 PRO B N 1
ATOM 2587 C CA . PRO B 1 20 ? 3.314 38.281 27.797 1 42.69 20 PRO B CA 1
ATOM 2588 C C . PRO B 1 20 ? 2.104 38.031 26.906 1 42.69 20 PRO B C 1
ATOM 2590 O O . PRO B 1 20 ? 1.28 37.156 27.203 1 42.69 20 PRO B O 1
ATOM 2593 N N . GLN B 1 21 ? 1.735 38.844 26.109 1 42.47 21 GLN B N 1
ATOM 2594 C CA . GLN B 1 21 ? 0.626 38.719 25.172 1 42.47 21 GLN B CA 1
ATOM 2595 C C . GLN B 1 21 ? 0.797 37.5 24.281 1 42.47 21 GLN B C 1
ATOM 2597 O O . GLN B 1 21 ? 1.923 37.094 24 1 42.47 21 GLN B O 1
ATOM 2602 N N . PRO B 1 22 ? -0.2 36.688 24.031 1 47.88 22 PRO B N 1
ATOM 2603 C CA . PRO B 1 22 ? -0.155 35.469 23.203 1 47.88 22 PRO B CA 1
ATOM 2604 C C . PRO B 1 22 ? 0.732 35.656 21.969 1 47.88 22 PRO B C 1
ATOM 2606 O O . PRO B 1 22 ? 1.343 34.688 21.5 1 47.88 22 PRO B O 1
ATOM 2609 N N . ASP B 1 23 ? 0.888 36.844 21.484 1 48.34 23 ASP B N 1
ATOM 2610 C CA . ASP B 1 23 ? 1.729 37.156 20.344 1 48.34 23 ASP B CA 1
ATOM 2611 C C . ASP B 1 23 ? 3.209 37.031 20.688 1 48.34 23 ASP B C 1
ATOM 2613 O O . ASP B 1 23 ? 4.008 36.594 19.859 1 48.34 23 ASP B O 1
ATOM 2617 N N . ASP B 1 24 ? 3.539 37.438 21.797 1 53.06 24 ASP B N 1
ATOM 2618 C CA . ASP B 1 24 ? 4.91 37.375 22.297 1 53.06 24 ASP B CA 1
ATOM 2619 C C . ASP B 1 24 ? 5.34 35.906 22.484 1 53.06 24 ASP B C 1
ATOM 2621 O O . ASP B 1 24 ? 6.488 35.562 22.219 1 53.06 24 ASP B O 1
ATOM 2625 N N . VAL B 1 25 ? 4.328 35.125 22.781 1 54.12 25 VAL B N 1
ATOM 2626 C CA . VAL B 1 25 ? 4.594 33.688 22.984 1 54.12 25 VAL B CA 1
ATOM 2627 C C . VAL B 1 25 ? 4.836 33 21.641 1 54.12 25 VAL B C 1
ATOM 2629 O O . VAL B 1 25 ? 5.738 32.188 21.516 1 54.12 25 VAL B O 1
ATOM 2632 N N . SER B 1 26 ? 4.078 33.5 20.641 1 62.78 26 SER B N 1
ATOM 2633 C CA . SER B 1 26 ? 4.25 32.906 19.328 1 62.78 26 SER B CA 1
ATOM 2634 C C . SER B 1 26 ? 5.605 33.281 18.719 1 62.78 26 SER B C 1
ATOM 2636 O O . SER B 1 26 ? 6.281 32.406 18.141 1 62.78 26 SER B O 1
ATOM 2638 N N . ALA B 1 27 ? 5.98 34.531 18.953 1 65.5 27 ALA B N 1
ATOM 2639 C CA . ALA B 1 27 ? 7.27 34.969 18.422 1 65.5 27 ALA B CA 1
ATOM 2640 C C . ALA B 1 27 ? 8.422 34.312 19.172 1 65.5 27 ALA B C 1
ATOM 2642 O O . ALA B 1 27 ? 9.422 33.906 18.578 1 65.5 27 ALA B O 1
ATOM 2643 N N . GLN B 1 28 ? 8.258 34.281 20.422 1 68.56 28 GLN B N 1
ATOM 2644 C CA . GLN B 1 28 ? 9.281 33.625 21.234 1 68.56 28 GLN B CA 1
ATOM 2645 C C . GLN B 1 28 ? 9.375 32.125 20.906 1 68.56 28 GLN B C 1
ATOM 2647 O O . GLN B 1 28 ? 10.477 31.578 20.844 1 68.56 28 GLN B O 1
ATOM 2652 N N . GLN B 1 29 ? 8.234 31.531 20.641 1 72.44 29 GLN B N 1
ATOM 2653 C CA . GLN B 1 29 ? 8.203 30.109 20.281 1 72.44 29 GLN B CA 1
ATOM 2654 C C . GLN B 1 29 ? 8.867 29.875 18.922 1 72.44 29 GLN B C 1
ATOM 2656 O O . GLN B 1 29 ? 9.602 28.906 18.75 1 72.44 29 GLN B O 1
ATOM 2661 N N . GLN B 1 30 ? 8.656 30.844 18.078 1 76.25 30 GLN B N 1
ATOM 2662 C CA . GLN B 1 30 ? 9.273 30.719 16.766 1 76.25 30 GLN B CA 1
ATOM 2663 C C . GLN B 1 30 ? 10.789 30.891 16.844 1 76.25 30 GLN B C 1
ATOM 2665 O O . GLN B 1 30 ? 11.539 30.188 16.172 1 76.25 30 GLN B O 1
ATOM 2670 N N . LYS B 1 31 ? 11.172 31.875 17.641 1 78.06 31 LYS B N 1
ATOM 2671 C CA . LYS B 1 31 ? 12.609 32.094 17.812 1 78.06 31 LYS B CA 1
ATOM 2672 C C . LYS B 1 31 ? 13.289 30.859 18.391 1 78.06 31 LYS B C 1
ATOM 2674 O O . LYS B 1 31 ? 14.391 30.5 17.969 1 78.06 31 LYS B O 1
ATOM 2679 N N . GLN B 1 32 ? 12.656 30.281 19.312 1 80 32 GLN B N 1
ATOM 2680 C CA . GLN B 1 32 ? 13.195 29.047 19.906 1 80 32 GLN B CA 1
ATOM 2681 C C . GLN B 1 32 ? 13.227 27.922 18.875 1 80 32 GLN B C 1
ATOM 2683 O O . GLN B 1 32 ? 14.195 27.156 18.812 1 80 32 GLN B O 1
ATOM 2688 N N . ARG B 1 33 ? 12.227 27.844 18.109 1 79.38 33 ARG B N 1
ATOM 2689 C CA . ARG B 1 33 ? 12.156 26.828 17.062 1 79.38 33 ARG B CA 1
ATOM 2690 C C . ARG B 1 33 ? 13.258 27.031 16.016 1 79.38 33 ARG B C 1
ATOM 2692 O O . ARG B 1 33 ? 13.844 26.062 15.539 1 79.38 33 ARG B O 1
ATOM 2699 N N . ASP B 1 34 ? 13.523 28.25 15.773 1 85.31 34 ASP B N 1
ATOM 2700 C CA . ASP B 1 34 ? 14.555 28.562 14.789 1 85.31 34 ASP B CA 1
ATOM 2701 C C . ASP B 1 34 ? 15.93 28.109 15.266 1 85.31 34 ASP B C 1
ATOM 2703 O O . ASP B 1 34 ? 16.703 27.531 14.5 1 85.31 34 ASP B O 1
ATOM 2707 N N . LYS B 1 35 ? 16.188 28.391 16.438 1 85.38 35 LYS B N 1
ATOM 2708 C CA . LYS B 1 35 ? 17.469 28 17 1 85.38 35 LYS B CA 1
ATOM 2709 C C . LYS B 1 35 ? 17.625 26.484 17.047 1 85.38 35 LYS B C 1
ATOM 2711 O O . LYS B 1 35 ? 18.688 25.953 16.688 1 85.38 35 LYS B O 1
ATOM 2716 N N . GLU B 1 36 ? 16.594 25.797 17.406 1 86.44 36 GLU B N 1
ATOM 2717 C CA . GLU B 1 36 ? 16.609 24.344 17.484 1 86.44 36 GLU B CA 1
ATOM 2718 C C . GLU B 1 36 ? 16.766 23.719 16.109 1 86.44 36 GLU B C 1
ATOM 2720 O O . GLU B 1 36 ? 17.5 22.75 15.938 1 86.44 36 GLU B O 1
ATOM 2725 N N . PHE B 1 37 ? 16.094 24.297 15.203 1 91.69 37 PHE B N 1
ATOM 2726 C CA . PHE B 1 37 ? 16.188 23.812 13.836 1 91.69 37 PHE B CA 1
ATOM 2727 C C . PHE B 1 37 ? 17.609 23.938 13.312 1 91.69 37 PHE B C 1
ATOM 2729 O O . PHE B 1 37 ? 18.156 23.016 12.711 1 91.69 37 PHE B O 1
ATOM 2736 N N . ALA B 1 38 ? 18.156 25.109 13.539 1 89.81 38 ALA B N 1
ATOM 2737 C CA . ALA B 1 38 ? 19.5 25.359 13.047 1 89.81 38 ALA B CA 1
ATOM 2738 C C . ALA B 1 38 ? 20.5 24.375 13.656 1 89.81 38 ALA B C 1
ATOM 2740 O O . ALA B 1 38 ? 21.375 23.875 12.961 1 89.81 38 ALA B O 1
ATOM 2741 N N . THR B 1 39 ? 20.359 24.094 14.891 1 89 39 THR B N 1
ATOM 2742 C CA . THR B 1 39 ? 21.25 23.156 15.578 1 89 39 THR B CA 1
ATOM 2743 C C . THR B 1 39 ? 21.062 21.75 15.039 1 89 39 THR B C 1
ATOM 2745 O O . THR B 1 39 ? 22.031 21.047 14.766 1 89 39 THR B O 1
ATOM 2748 N N . HIS B 1 40 ? 19.891 21.422 14.922 1 88.5 40 HIS B N 1
ATOM 2749 C CA . HIS B 1 40 ? 19.578 20.094 14.414 1 88.5 40 HIS B CA 1
ATOM 2750 C C . HIS B 1 40 ? 20.094 19.906 12.992 1 88.5 40 HIS B C 1
ATOM 2752 O O . HIS B 1 40 ? 20.656 18.859 12.664 1 88.5 40 HIS B O 1
ATOM 2758 N N . LYS B 1 41 ? 19.859 20.859 12.211 1 91.69 41 LYS B N 1
ATOM 2759 C CA . LYS B 1 41 ? 20.297 20.812 10.828 1 91.69 41 LYS B CA 1
ATOM 2760 C C . LYS B 1 41 ? 21.812 20.625 10.742 1 91.69 41 LYS B C 1
ATOM 2762 O O . LYS B 1 41 ? 22.297 19.781 9.984 1 91.69 41 LYS B O 1
ATOM 2767 N N . THR B 1 42 ? 22.531 21.344 11.5 1 89.31 42 THR B N 1
ATOM 2768 C CA . THR B 1 42 ? 23.984 21.234 11.516 1 89.31 42 THR B CA 1
ATOM 2769 C C . THR B 1 42 ? 24.406 19.812 11.914 1 89.31 42 THR B C 1
ATOM 2771 O O . THR B 1 42 ? 25.312 19.234 11.312 1 89.31 42 THR B O 1
ATOM 2774 N N . HIS B 1 43 ? 23.734 19.281 12.828 1 88 43 HIS B N 1
ATOM 2775 C CA . HIS B 1 43 ? 24.031 17.938 13.305 1 88 43 HIS B CA 1
ATOM 2776 C C . HIS B 1 43 ? 23.766 16.891 12.234 1 88 43 HIS B C 1
ATOM 2778 O O . HIS B 1 43 ? 24.594 16 12 1 88 43 HIS B O 1
ATOM 2784 N N . ILE B 1 44 ? 22.656 17.016 11.586 1 85.56 44 ILE B N 1
ATOM 2785 C CA . ILE B 1 44 ? 22.266 16.062 10.562 1 85.56 44 ILE B CA 1
ATOM 2786 C C . ILE B 1 44 ? 23.234 16.141 9.383 1 85.56 44 ILE B C 1
ATOM 2788 O O . ILE B 1 44 ? 23.688 15.109 8.867 1 85.56 44 ILE B O 1
ATOM 2792 N N . LEU B 1 45 ? 23.547 17.312 9.039 1 86.12 45 LEU B N 1
ATOM 2793 C CA . LEU B 1 45 ? 24.422 17.5 7.883 1 86.12 45 LEU B CA 1
ATOM 2794 C C . LEU B 1 45 ? 25.812 16.953 8.172 1 86.12 45 LEU B C 1
ATOM 2796 O O . LEU B 1 45 ? 26.469 16.406 7.281 1 86.12 45 LEU B O 1
ATOM 2800 N N . ALA B 1 46 ? 26.219 17.031 9.375 1 82.12 46 ALA B N 1
ATOM 2801 C CA . ALA B 1 46 ? 27.516 16.484 9.773 1 82.12 46 ALA B CA 1
ATOM 2802 C C . ALA B 1 46 ? 27.516 14.961 9.688 1 82.12 46 ALA B C 1
ATOM 2804 O O . ALA B 1 46 ? 28.5 14.359 9.258 1 82.12 46 ALA B O 1
ATOM 2805 N N . ASN B 1 47 ? 26.406 14.398 9.953 1 78.5 47 ASN B N 1
ATOM 2806 C CA . ASN B 1 47 ? 26.281 12.945 9.945 1 78.5 47 ASN B CA 1
ATOM 2807 C C . ASN B 1 47 ? 26.141 12.406 8.523 1 78.5 47 ASN B C 1
ATOM 2809 O O . ASN B 1 47 ? 26.641 11.32 8.211 1 78.5 47 ASN B O 1
ATOM 2813 N N . LEU B 1 48 ? 25.359 13.117 7.762 1 73.56 48 LEU B N 1
ATOM 2814 C CA . LEU B 1 48 ? 25.188 12.711 6.371 1 73.56 48 LEU B CA 1
ATOM 2815 C C . LEU B 1 48 ? 26.531 12.703 5.633 1 73.56 48 LEU B C 1
ATOM 2817 O O . LEU B 1 48 ? 26.75 11.859 4.758 1 73.56 48 LEU B O 1
ATOM 2821 N N . GLN B 1 49 ? 27.328 13.609 5.977 1 64.75 49 GLN B N 1
ATOM 2822 C CA . GLN B 1 49 ? 28.641 13.688 5.352 1 64.75 49 GLN B CA 1
ATOM 2823 C C . GLN B 1 49 ? 29.531 12.523 5.793 1 64.75 49 GLN B C 1
ATOM 2825 O O . GLN B 1 49 ? 30.375 12.055 5.027 1 64.75 49 GLN B O 1
ATOM 2830 N N . THR B 1 50 ? 29.234 12.094 7.027 1 56.78 50 THR B N 1
ATOM 2831 C CA . THR B 1 50 ? 30.078 11.016 7.52 1 56.78 50 THR B CA 1
ATOM 2832 C C . THR B 1 50 ? 29.453 9.656 7.195 1 56.78 50 THR B C 1
ATOM 2834 O O . THR B 1 50 ? 29.969 8.617 7.633 1 56.78 50 THR B O 1
ATOM 2837 N N . ASN B 1 51 ? 28.594 9.531 6.047 1 50.94 51 ASN B N 1
ATOM 2838 C CA . ASN B 1 51 ? 27.938 8.32 5.59 1 50.94 51 ASN B CA 1
ATOM 2839 C C . ASN B 1 51 ? 27.172 7.637 6.719 1 50.94 51 ASN B C 1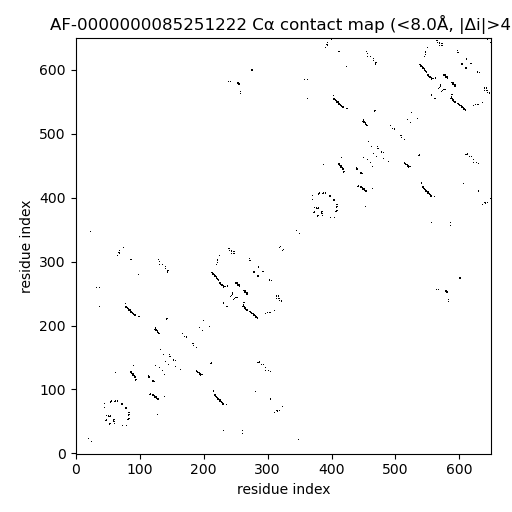
ATOM 2841 O O . ASN B 1 51 ? 26.766 6.477 6.598 1 50.94 51 ASN B O 1
ATOM 2845 N N . ALA B 1 52 ? 27.188 8.18 7.973 1 41.56 52 ALA B N 1
ATOM 2846 C CA . ALA B 1 52 ? 26.719 7.492 9.172 1 41.56 52 ALA B CA 1
ATOM 2847 C C . ALA B 1 52 ? 25.188 7.551 9.281 1 41.56 52 ALA B C 1
ATOM 2849 O O . ALA B 1 52 ? 24.594 6.875 10.125 1 41.56 52 ALA B O 1
ATOM 2850 N N . CYS B 1 53 ? 24.484 8.43 8.719 1 40.62 53 CYS B N 1
ATOM 2851 C CA . CYS B 1 53 ? 23.172 8.773 9.25 1 40.62 53 CYS B CA 1
ATOM 2852 C C . CYS B 1 53 ? 22.062 8.016 8.531 1 40.62 53 CYS B C 1
ATOM 2854 O O . CYS B 1 53 ? 20.891 8.195 8.82 1 40.62 53 CYS B O 1
ATOM 2856 N N . ASP B 1 54 ? 22.188 7.605 7.223 1 43.81 54 ASP B N 1
ATOM 2857 C CA . ASP B 1 54 ? 20.844 7.191 6.812 1 43.81 54 ASP B CA 1
ATOM 2858 C C . ASP B 1 54 ? 20.328 6.047 7.684 1 43.81 54 ASP B C 1
ATOM 2860 O O . ASP B 1 54 ? 21 5.02 7.824 1 43.81 54 ASP B O 1
ATOM 2864 N N . LEU B 1 55 ? 19.766 6.32 8.695 1 42.06 55 LEU B N 1
ATOM 2865 C CA . LEU B 1 55 ? 19.109 5.363 9.578 1 42.06 55 LEU B CA 1
ATOM 2866 C C . LEU B 1 55 ? 18.531 4.199 8.781 1 42.06 55 LEU B C 1
ATOM 2868 O O . LEU B 1 55 ? 17.688 3.457 9.289 1 42.06 55 LEU B O 1
ATOM 2872 N N . SER B 1 56 ? 18.766 4.258 7.387 1 44.97 56 SER B N 1
ATOM 2873 C CA . SER B 1 56 ? 18.406 3.045 6.656 1 44.97 56 SER B CA 1
ATOM 2874 C C . SER B 1 56 ? 19.422 1.936 6.898 1 44.97 56 SER B C 1
ATOM 2876 O O . SER B 1 56 ? 20.578 2.207 7.25 1 44.97 56 SER B O 1
ATOM 2878 N N . PRO B 1 57 ? 19.016 0.814 7.168 1 43.19 57 PRO B N 1
ATOM 2879 C CA . PRO B 1 57 ? 19.969 -0.279 7.363 1 43.19 57 PRO B CA 1
ATOM 2880 C C . PRO B 1 57 ? 21.219 -0.135 6.5 1 43.19 57 PRO B C 1
ATOM 2882 O O . PRO B 1 57 ? 22.281 -0.634 6.863 1 43.19 57 PRO B O 1
ATOM 2885 N N . LYS B 1 58 ? 21.172 0.34 5.293 1 46.97 58 LYS B N 1
ATOM 2886 C CA . LYS B 1 58 ? 22.375 0.288 4.469 1 46.97 58 LYS B CA 1
ATOM 2887 C C . LYS B 1 58 ? 23.312 1.454 4.781 1 46.97 58 LYS B C 1
ATOM 2889 O O . LYS B 1 58 ? 24.484 1.443 4.395 1 46.97 58 LYS B O 1
ATOM 2894 N N . GLY B 1 59 ? 23.328 2.072 5.703 1 49.72 59 GLY B N 1
ATOM 2895 C CA . GLY B 1 59 ? 24.234 3.145 6.09 1 49.72 59 GLY B CA 1
ATOM 2896 C C . GLY B 1 59 ? 24.562 4.09 4.949 1 49.72 59 GLY B C 1
ATOM 2897 O O . GLY B 1 59 ? 25.234 5.098 5.145 1 49.72 59 GLY B O 1
ATOM 2898 N N . SER B 1 60 ? 24.391 3.645 3.67 1 57.19 60 SER B N 1
ATOM 2899 C CA . SER B 1 60 ? 24.844 4.504 2.58 1 57.19 60 SER B CA 1
ATOM 2900 C C . SER B 1 60 ? 23.688 5.277 1.964 1 57.19 60 SER B C 1
ATOM 2902 O O . SER B 1 60 ? 22.547 4.809 1.969 1 57.19 60 SER B O 1
ATOM 2904 N N . VAL B 1 61 ? 23.938 6.57 1.717 1 60.91 61 VAL B N 1
ATOM 2905 C CA . VAL B 1 61 ? 22.969 7.457 1.078 1 60.91 61 VAL B CA 1
ATOM 2906 C C . VAL B 1 61 ? 22.547 6.875 -0.271 1 60.91 61 VAL B C 1
ATOM 2908 O O . VAL B 1 61 ? 23.391 6.465 -1.068 1 60.91 61 VAL B O 1
ATOM 2911 N N . ASP B 1 62 ? 21.234 6.746 -0.469 1 77 62 ASP B N 1
ATOM 2912 C CA . ASP B 1 62 ? 20.656 6.316 -1.74 1 77 62 ASP B CA 1
ATOM 2913 C C . ASP B 1 62 ? 20.984 7.312 -2.852 1 77 62 ASP B C 1
ATOM 2915 O O . ASP B 1 62 ? 20.5 8.445 -2.828 1 77 62 ASP B O 1
ATOM 2919 N N . VAL B 1 63 ? 21.859 6.98 -3.744 1 79.62 63 VAL B N 1
ATOM 2920 C CA . VAL B 1 63 ? 22.422 7.836 -4.777 1 79.62 63 VAL B CA 1
ATOM 2921 C C . VAL B 1 63 ? 21.312 8.508 -5.57 1 79.62 63 VAL B C 1
ATOM 2923 O O . VAL B 1 63 ? 21.438 9.664 -5.988 1 79.62 63 VAL B O 1
ATOM 2926 N N . LYS B 1 64 ? 20.219 7.941 -5.754 1 86.25 64 LYS B N 1
ATOM 2927 C CA . LYS B 1 64 ? 19.125 8.477 -6.559 1 86.25 64 LYS B CA 1
ATOM 2928 C C . LYS B 1 64 ? 18.422 9.617 -5.84 1 86.25 64 LYS B C 1
ATOM 2930 O O . LYS B 1 64 ? 17.75 10.43 -6.469 1 86.25 64 LYS B O 1
ATOM 2935 N N . CYS B 1 65 ? 18.641 9.664 -4.57 1 88.94 65 CYS B N 1
ATOM 2936 C CA . CYS B 1 65 ? 18 10.719 -3.791 1 88.94 65 CYS B CA 1
ATOM 2937 C C . CYS B 1 65 ? 18.922 11.93 -3.65 1 88.94 65 CYS B C 1
ATOM 2939 O O . CYS B 1 65 ? 18.484 12.992 -3.215 1 88.94 65 CYS B O 1
ATOM 2941 N N . THR B 1 66 ? 20.141 11.805 -4.047 1 89 66 THR B N 1
ATOM 2942 C CA . THR B 1 66 ? 21.156 12.812 -3.762 1 89 66 THR B CA 1
ATOM 2943 C C . THR B 1 66 ? 20.781 14.156 -4.375 1 89 66 THR B C 1
ATOM 2945 O O . THR B 1 66 ? 20.891 15.195 -3.723 1 89 66 THR B O 1
ATOM 2948 N N . PRO B 1 67 ? 20.25 14.172 -5.555 1 91.56 67 PRO B N 1
ATOM 2949 C CA . PRO B 1 67 ? 19.953 15.477 -6.141 1 91.56 67 PRO B CA 1
ATOM 2950 C C . PRO B 1 67 ? 18.875 16.234 -5.352 1 91.56 67 PRO B C 1
ATOM 2952 O O . PRO B 1 67 ? 19.047 17.422 -5.055 1 91.56 67 PRO B O 1
ATOM 2955 N N . VAL B 1 68 ? 17.844 15.602 -4.992 1 93.81 68 VAL B N 1
ATOM 2956 C CA . VAL B 1 68 ? 16.781 16.266 -4.246 1 93.81 68 VAL B CA 1
ATOM 2957 C C . VAL B 1 68 ? 17.25 16.578 -2.834 1 93.81 68 VAL B C 1
ATOM 2959 O O . VAL B 1 68 ? 16.938 17.656 -2.295 1 93.81 68 VAL B O 1
ATOM 2962 N N . MET B 1 69 ? 18 15.719 -2.264 1 92.75 69 MET B N 1
ATOM 2963 C CA . MET B 1 69 ? 18.547 15.953 -0.929 1 92.75 69 MET B CA 1
ATOM 2964 C C . MET B 1 69 ? 19.438 17.188 -0.912 1 92.75 69 MET B C 1
ATOM 2966 O O . MET B 1 69 ? 19.359 18 0.003 1 92.75 69 MET B O 1
ATOM 2970 N N . ASN B 1 70 ? 20.234 17.25 -1.926 1 91.75 70 ASN B N 1
ATOM 2971 C CA . ASN B 1 70 ? 21.141 18.391 -2.004 1 91.75 70 ASN B CA 1
ATOM 2972 C C . ASN B 1 70 ? 20.375 19.703 -2.127 1 91.75 70 ASN B C 1
ATOM 2974 O O . ASN B 1 70 ? 20.734 20.688 -1.482 1 91.75 70 ASN B O 1
ATOM 2978 N N . LEU B 1 71 ? 19.359 19.688 -2.871 1 94.06 71 LEU B N 1
ATOM 2979 C CA . LEU B 1 71 ? 18.531 20.875 -3.031 1 94.06 71 LEU B CA 1
ATOM 2980 C C . LEU B 1 71 ? 17.953 21.312 -1.692 1 94.06 71 LEU B C 1
ATOM 2982 O O . LEU B 1 71 ? 18 22.5 -1.343 1 94.06 71 LEU B O 1
ATOM 2986 N N . LEU B 1 72 ? 17.5 20.391 -0.954 1 95.12 72 LEU B N 1
ATOM 2987 C CA . LEU B 1 72 ? 16.812 20.688 0.302 1 95.12 72 LEU B CA 1
ATOM 2988 C C . LEU B 1 72 ? 17.828 21.047 1.395 1 95.12 72 LEU B C 1
ATOM 2990 O O . LEU B 1 72 ? 17.641 22.016 2.125 1 95.12 72 LEU B O 1
ATOM 2994 N N . ASN B 1 73 ? 18.891 20.359 1.412 1 92.5 73 ASN B N 1
ATOM 2995 C CA . ASN B 1 73 ? 19.859 20.516 2.498 1 92.5 73 ASN B CA 1
ATOM 2996 C C . ASN B 1 73 ? 20.688 21.781 2.342 1 92.5 73 ASN B C 1
ATOM 2998 O O . ASN B 1 73 ? 21.281 22.266 3.307 1 92.5 73 ASN B O 1
ATOM 3002 N N . THR B 1 74 ? 20.75 22.25 1.197 1 92.31 74 THR B N 1
ATOM 3003 C CA . THR B 1 74 ? 21.469 23.5 0.972 1 92.31 74 THR B CA 1
ATOM 3004 C C . THR B 1 74 ? 20.562 24.688 1.26 1 92.31 74 THR B C 1
ATOM 3006 O O . THR B 1 74 ? 21.047 25.812 1.421 1 92.31 74 THR B O 1
ATOM 3009 N N . HIS B 1 75 ? 19.359 24.484 1.294 1 93.94 75 HIS B N 1
ATOM 3010 C CA . HIS B 1 75 ? 18.406 25.547 1.611 1 93.94 75 HIS B CA 1
ATOM 3011 C C . HIS B 1 75 ? 18.328 25.797 3.115 1 93.94 75 HIS B C 1
ATOM 3013 O O . HIS B 1 75 ? 18.391 24.844 3.904 1 93.94 75 HIS B O 1
ATOM 3019 N N . ARG B 1 76 ? 18.109 27 3.52 1 93.19 76 ARG B N 1
ATOM 3020 C CA . ARG B 1 76 ? 18.156 27.375 4.926 1 93.19 76 ARG B CA 1
ATOM 3021 C C . ARG B 1 76 ? 16.953 26.828 5.684 1 93.19 76 ARG B C 1
ATOM 3023 O O . ARG B 1 76 ? 17.016 26.625 6.898 1 93.19 76 ARG B O 1
ATOM 3030 N N . ASP B 1 77 ? 15.906 26.484 4.965 1 95.44 77 ASP B N 1
ATOM 3031 C CA . ASP B 1 77 ? 14.656 26.188 5.656 1 95.44 77 ASP B CA 1
ATOM 3032 C C . ASP B 1 77 ? 14.406 24.688 5.715 1 95.44 77 ASP B C 1
ATOM 3034 O O . ASP B 1 77 ? 13.391 24.234 6.262 1 95.44 77 ASP B O 1
ATOM 3038 N N . TYR B 1 78 ? 15.312 23.891 5.133 1 95.94 78 TYR B N 1
ATOM 3039 C CA . TYR B 1 78 ? 15.031 22.469 5.043 1 95.94 78 TYR B CA 1
ATOM 3040 C C . TYR B 1 78 ? 16.25 21.641 5.438 1 95.94 78 TYR B C 1
ATOM 3042 O O . TYR B 1 78 ? 17.391 22.078 5.258 1 95.94 78 TYR B O 1
ATOM 3050 N N . VAL B 1 79 ? 15.961 20.422 5.949 1 95.25 79 VAL B N 1
ATOM 3051 C CA . VAL B 1 79 ? 17 19.422 6.117 1 95.25 79 VAL B CA 1
ATOM 3052 C C . VAL B 1 79 ? 16.375 18.016 6.031 1 95.25 79 VAL B C 1
ATOM 3054 O O . VAL B 1 79 ? 15.359 17.75 6.672 1 95.25 79 VAL B O 1
ATOM 3057 N N . THR B 1 80 ? 16.922 17.188 5.195 1 94.31 80 THR B N 1
ATOM 3058 C CA . THR B 1 80 ? 16.422 15.828 5.062 1 94.31 80 THR B CA 1
ATOM 3059 C C . THR B 1 80 ? 16.906 14.961 6.223 1 94.31 80 THR B C 1
ATOM 3061 O O . THR B 1 80 ? 18.078 15.023 6.609 1 94.31 80 THR B O 1
ATOM 3064 N N . THR B 1 81 ? 15.992 14.188 6.836 1 91.06 81 THR B N 1
ATOM 3065 C CA . THR B 1 81 ? 16.344 13.359 7.98 1 91.06 81 THR B CA 1
ATOM 3066 C C . THR B 1 81 ? 16.391 11.883 7.586 1 91.06 81 THR B C 1
ATOM 3068 O O . THR B 1 81 ? 17.062 11.078 8.242 1 91.06 81 THR B O 1
ATOM 3071 N N . SER B 1 82 ? 15.641 11.438 6.578 1 89.94 82 SER B N 1
ATOM 3072 C CA . SER B 1 82 ? 15.656 10.086 6.043 1 89.94 82 SER B CA 1
ATOM 3073 C C . SER B 1 82 ? 15.18 10.055 4.598 1 89.94 82 SER B C 1
ATOM 3075 O O . SER B 1 82 ? 14.336 10.852 4.199 1 89.94 82 SER B O 1
ATOM 3077 N N . SER B 1 83 ? 15.797 9.211 3.836 1 91.5 83 SER B N 1
ATOM 3078 C CA . SER B 1 83 ? 15.391 9.062 2.441 1 91.5 83 SER B CA 1
ATOM 3079 C C . SER B 1 83 ? 15.602 7.633 1.949 1 91.5 83 SER B C 1
ATOM 3081 O O . SER B 1 83 ? 16.547 6.957 2.379 1 91.5 83 SER B O 1
ATOM 3083 N N . CYS B 1 84 ? 14.734 7.141 1.149 1 91.25 84 CYS B N 1
ATOM 3084 C CA . CYS B 1 84 ? 14.828 5.867 0.439 1 91.25 84 CYS B CA 1
ATOM 3085 C C . CYS B 1 84 ? 14.32 6.004 -0.992 1 91.25 84 CYS B C 1
ATOM 3087 O O . CYS B 1 84 ? 13.195 6.453 -1.218 1 91.25 84 CYS B O 1
ATOM 3089 N N . SER B 1 85 ? 15.102 5.66 -1.924 1 93.31 85 SER B N 1
ATOM 3090 C CA . SER B 1 85 ? 14.742 5.875 -3.322 1 93.31 85 SER B CA 1
ATOM 3091 C C . SER B 1 85 ? 13.773 4.812 -3.814 1 93.31 85 SER B C 1
ATOM 3093 O O . SER B 1 85 ? 13.234 4.914 -4.918 1 93.31 85 SER B O 1
ATOM 3095 N N . GLY B 1 86 ? 13.516 3.863 -2.99 1 94.12 86 GLY B N 1
ATOM 3096 C CA . GLY B 1 86 ? 12.711 2.717 -3.379 1 94.12 86 GLY B CA 1
ATOM 3097 C C . GLY B 1 86 ? 13.5 1.427 -3.451 1 94.12 86 GLY B C 1
ATOM 3098 O O . GLY B 1 86 ? 14.727 1.451 -3.592 1 94.12 86 GLY B O 1
ATOM 3099 N N . ARG B 1 87 ? 12.789 0.333 -3.377 1 94.75 87 ARG B N 1
ATOM 3100 C CA . ARG B 1 87 ? 13.484 -0.948 -3.43 1 94.75 87 ARG B CA 1
ATOM 3101 C C . ARG B 1 87 ? 12.547 -2.066 -3.865 1 94.75 87 ARG B C 1
ATOM 3103 O O . ARG B 1 87 ? 11.336 -1.983 -3.648 1 94.75 87 ARG B O 1
ATOM 3110 N N . ILE B 1 88 ? 13.109 -3.041 -4.547 1 97.31 88 ILE B N 1
ATOM 3111 C CA . ILE B 1 88 ? 12.461 -4.316 -4.828 1 97.31 88 ILE B CA 1
ATOM 3112 C C . ILE B 1 88 ? 13.016 -5.395 -3.902 1 97.31 88 ILE B C 1
ATOM 3114 O O . ILE B 1 88 ? 14.227 -5.492 -3.707 1 97.31 88 ILE B O 1
ATOM 3118 N N . ALA B 1 89 ? 12.094 -6.199 -3.25 1 97.19 89 ALA B N 1
ATOM 3119 C CA . ALA B 1 89 ? 12.602 -7.102 -2.221 1 97.19 89 ALA B CA 1
ATOM 3120 C C . ALA B 1 89 ? 11.766 -8.375 -2.143 1 97.19 89 ALA B C 1
ATOM 3122 O O . ALA B 1 89 ? 10.617 -8.398 -2.592 1 97.19 89 ALA B O 1
ATOM 3123 N N . LEU B 1 90 ? 12.383 -9.43 -1.812 1 97.38 90 LEU B N 1
ATOM 3124 C CA . LEU B 1 90 ? 11.766 -10.625 -1.238 1 97.38 90 LEU B CA 1
ATOM 3125 C C . LEU B 1 90 ? 11.883 -10.617 0.281 1 97.38 90 LEU B C 1
ATOM 3127 O O . LEU B 1 90 ? 13 -10.648 0.818 1 97.38 90 LEU B O 1
ATOM 3131 N N . PHE B 1 91 ? 10.742 -10.57 0.987 1 96.12 91 PHE B N 1
ATOM 3132 C CA . PHE B 1 91 ? 10.781 -10.359 2.43 1 96.12 91 PHE B CA 1
ATOM 3133 C C . PHE B 1 91 ? 10.016 -11.461 3.156 1 96.12 91 PHE B C 1
ATOM 3135 O O . PHE B 1 91 ? 8.875 -11.766 2.799 1 96.12 91 PHE B O 1
ATOM 3142 N N . HIS B 1 92 ? 10.648 -12.039 4.164 1 96 92 HIS B N 1
ATOM 3143 C CA . HIS B 1 92 ? 10.055 -13.094 4.988 1 96 92 HIS B CA 1
ATOM 3144 C C . HIS B 1 92 ? 9.695 -12.57 6.375 1 96 92 HIS B C 1
ATOM 3146 O O . HIS B 1 92 ? 10.547 -12.008 7.07 1 96 92 HIS B O 1
ATOM 3152 N N . ASN B 1 93 ? 8.438 -12.711 6.707 1 91.81 93 ASN B N 1
ATOM 3153 C CA . ASN B 1 93 ? 7.984 -12.305 8.039 1 91.81 93 ASN B CA 1
ATOM 3154 C C . ASN B 1 93 ? 7.16 -13.406 8.703 1 91.81 93 ASN B C 1
ATOM 3156 O O . ASN B 1 93 ? 6.531 -14.211 8.023 1 91.81 93 ASN B O 1
ATOM 3160 N N . ILE B 1 94 ? 7.262 -13.453 9.984 1 89.25 94 ILE B N 1
ATOM 3161 C CA . ILE B 1 94 ? 6.488 -14.398 10.781 1 89.25 94 ILE B CA 1
ATOM 3162 C C . ILE B 1 94 ? 5.676 -13.641 11.828 1 89.25 94 ILE B C 1
ATOM 3164 O O . ILE B 1 94 ? 6.227 -12.867 12.617 1 89.25 94 ILE B O 1
ATOM 3168 N N . THR B 1 95 ? 4.375 -13.734 11.703 1 77.12 95 THR B N 1
ATOM 3169 C CA . THR B 1 95 ? 3.531 -13.086 12.703 1 77.12 95 THR B CA 1
ATOM 3170 C C . THR B 1 95 ? 3.576 -13.836 14.023 1 77.12 95 THR B C 1
ATOM 3172 O O . THR B 1 95 ? 3.775 -15.055 14.047 1 77.12 95 THR B O 1
ATOM 3175 N N . ARG B 1 96 ? 3.555 -13.125 15.031 1 63.53 96 ARG B N 1
ATOM 3176 C CA . ARG B 1 96 ? 3.723 -13.617 16.391 1 63.53 96 ARG B CA 1
ATOM 3177 C C . ARG B 1 96 ? 2.807 -14.805 16.672 1 63.53 96 ARG B C 1
ATOM 3179 O O . ARG B 1 96 ? 3.16 -15.711 17.422 1 63.53 96 ARG B O 1
ATOM 3186 N N . SER B 1 97 ? 1.694 -14.859 16.078 1 60.72 97 SER B N 1
ATOM 3187 C CA . SER B 1 97 ? 0.758 -15.922 16.422 1 60.72 97 SER B CA 1
ATOM 3188 C C . SER B 1 97 ? 1.151 -17.234 15.758 1 60.72 97 SER B C 1
ATOM 3190 O O . SER B 1 97 ? 0.612 -18.297 16.094 1 60.72 97 SER B O 1
ATOM 3192 N N . GLU B 1 98 ? 2.174 -17.172 14.93 1 61.38 98 GLU B N 1
ATOM 3193 C CA . GLU B 1 98 ? 2.494 -18.391 14.195 1 61.38 98 GLU B CA 1
ATOM 3194 C C . GLU B 1 98 ? 3.611 -19.172 14.883 1 61.38 98 GLU B C 1
ATOM 3196 O O . GLU B 1 98 ? 4.633 -18.594 15.266 1 61.38 98 GLU B O 1
ATOM 3201 N N . VAL B 1 99 ? 3.322 -20.266 15.555 1 55 99 VAL B N 1
ATOM 3202 C CA . VAL B 1 99 ? 4.281 -21.203 16.125 1 55 99 VAL B CA 1
ATOM 3203 C C . VAL B 1 99 ? 5.078 -21.859 15 1 55 99 VAL B C 1
ATOM 3205 O O . VAL B 1 99 ? 4.512 -22.578 14.164 1 55 99 VAL B O 1
ATOM 3208 N N . CYS B 1 100 ? 6.238 -21.266 14.641 1 56.72 100 CYS B N 1
ATOM 3209 C CA . CYS B 1 100 ? 7.055 -21.906 13.609 1 56.72 100 CYS B CA 1
ATOM 3210 C C . CYS B 1 100 ? 7.781 -23.125 14.172 1 56.72 100 CYS B C 1
ATOM 3212 O O . CYS B 1 100 ? 8.5 -23.016 15.172 1 56.72 100 CYS B O 1
ATOM 3214 N N . TRP B 1 101 ? 7.301 -24.297 14.016 1 47.34 101 TRP B N 1
ATOM 3215 C CA . TRP B 1 101 ? 7.977 -25.5 14.508 1 47.34 101 TRP B CA 1
ATOM 3216 C C . TRP B 1 101 ? 9.32 -25.688 13.812 1 47.34 101 TRP B C 1
ATOM 3218 O O . TRP B 1 101 ? 9.375 -26.141 12.664 1 47.34 101 TRP B O 1
ATOM 3228 N N . THR B 1 102 ? 10.062 -24.672 13.656 1 44.19 102 THR B N 1
ATOM 3229 C CA . THR B 1 102 ? 11.32 -25.094 13.047 1 44.19 102 THR B CA 1
ATOM 3230 C C . THR B 1 102 ? 12.016 -26.141 13.922 1 44.19 102 THR B C 1
ATOM 3232 O O . THR B 1 102 ? 12.188 -25.938 15.125 1 44.19 102 THR B O 1
ATOM 3235 N N . ASP B 1 103 ? 11.969 -27.375 13.555 1 36.84 103 ASP B N 1
ATOM 3236 C CA . ASP B 1 103 ? 12.836 -28.375 14.164 1 36.84 103 ASP B CA 1
ATOM 3237 C C . ASP B 1 103 ? 14.297 -27.922 14.148 1 36.84 103 ASP B C 1
ATOM 3239 O O . ASP B 1 103 ? 15.18 -28.625 14.641 1 36.84 103 ASP B O 1
ATOM 3243 N N . ASN B 1 104 ? 14.789 -27.344 13.039 1 37.09 104 ASN B N 1
ATOM 3244 C CA . ASN B 1 104 ? 16.25 -27.359 12.945 1 37.09 104 ASN B CA 1
ATOM 3245 C C . ASN B 1 104 ? 16.875 -26.391 13.945 1 37.09 104 ASN B C 1
ATOM 3247 O O . ASN B 1 104 ? 16.641 -25.188 13.883 1 37.09 104 ASN B O 1
ATOM 3251 N N . LYS B 1 105 ? 17.531 -26.844 15.016 1 36.38 105 LYS B N 1
ATOM 3252 C CA . LYS B 1 105 ? 18.484 -26.359 16.016 1 36.38 105 LYS B CA 1
ATOM 3253 C C . LYS B 1 105 ? 19.5 -25.422 15.383 1 36.38 105 LYS B C 1
ATOM 3255 O O . LYS B 1 105 ? 20.5 -25.062 16.016 1 36.38 105 LYS B O 1
ATOM 3260 N N . THR B 1 106 ? 19.828 -25.422 14.109 1 32.62 106 THR B N 1
ATOM 3261 C CA . THR B 1 106 ? 21.031 -24.656 13.828 1 32.62 106 THR B CA 1
ATOM 3262 C C . THR B 1 106 ? 20.781 -23.156 13.992 1 32.62 106 THR B C 1
ATOM 3264 O O . THR B 1 106 ? 19.922 -22.594 13.32 1 32.62 106 THR B O 1
ATOM 3267 N N . ALA B 1 107 ? 21.141 -22.641 15.164 1 34.19 107 ALA B N 1
ATOM 3268 C CA . ALA B 1 107 ? 21.297 -21.266 15.617 1 34.19 107 ALA B CA 1
ATOM 3269 C C . ALA B 1 107 ? 21.828 -20.375 14.5 1 34.19 107 ALA B C 1
ATOM 3271 O O . ALA B 1 107 ? 23.031 -20.375 14.227 1 34.19 107 ALA B O 1
ATOM 3272 N N . THR B 1 108 ? 21.359 -20.406 13.234 1 33.84 108 THR B N 1
ATOM 3273 C CA . THR B 1 108 ? 22.125 -19.422 12.461 1 33.84 108 THR B CA 1
ATOM 3274 C C . THR B 1 108 ? 22.062 -18.047 13.125 1 33.84 108 THR B C 1
ATOM 3276 O O . THR B 1 108 ? 21.078 -17.719 13.797 1 33.84 108 THR B O 1
ATOM 3279 N N . PRO B 1 109 ? 23.219 -17.406 13.281 1 34.28 109 PRO B N 1
ATOM 3280 C CA . PRO B 1 109 ? 23.438 -16.078 13.883 1 34.28 109 PRO B CA 1
ATOM 3281 C C . PRO B 1 109 ? 22.344 -15.078 13.508 1 34.28 109 PRO B C 1
ATOM 3283 O O . PRO B 1 109 ? 21.719 -15.211 12.453 1 34.28 109 PRO B O 1
ATOM 3286 N N . LYS B 1 110 ? 21.922 -14.266 14.555 1 37.69 110 LYS B N 1
ATOM 3287 C CA . LYS B 1 110 ? 20.891 -13.258 14.758 1 37.69 110 LYS B CA 1
ATOM 3288 C C . LYS B 1 110 ? 21 -12.148 13.719 1 37.69 110 LYS B C 1
ATOM 3290 O O . LYS B 1 110 ? 21.938 -11.352 13.742 1 37.69 110 LYS B O 1
ATOM 3295 N N . PRO B 1 111 ? 20.875 -12.422 12.375 1 34.59 111 PRO B N 1
ATOM 3296 C CA . PRO B 1 111 ? 21.109 -11.141 11.703 1 34.59 111 PRO B CA 1
ATOM 3297 C C . PRO B 1 111 ? 20.234 -10.023 12.242 1 34.59 111 PRO B C 1
ATOM 3299 O O . PRO B 1 111 ? 19.141 -10.281 12.75 1 34.59 111 PRO B O 1
ATOM 3302 N N . ARG B 1 112 ? 20.719 -8.844 12.594 1 34.03 112 ARG B N 1
ATOM 3303 C CA . ARG B 1 112 ? 20.234 -7.574 13.125 1 34.03 112 ARG B CA 1
ATOM 3304 C C . ARG B 1 112 ? 18.859 -7.23 12.562 1 34.03 112 ARG B C 1
ATOM 3306 O O . ARG B 1 112 ? 18.016 -6.656 13.258 1 34.03 112 ARG B O 1
ATOM 3313 N N . MET B 1 113 ? 18.703 -7.18 11.273 1 37.09 113 MET B N 1
ATOM 3314 C CA . MET B 1 113 ? 17.656 -6.289 10.805 1 37.09 113 MET B CA 1
ATOM 3315 C C . MET B 1 113 ? 16.281 -6.965 10.891 1 37.09 113 MET B C 1
ATOM 3317 O O . MET B 1 113 ? 15.414 -6.73 10.055 1 37.09 113 MET B O 1
ATOM 3321 N N . LYS B 1 114 ? 16 -8.102 11.625 1 40.56 114 LYS B N 1
ATOM 3322 C CA . LYS B 1 114 ? 14.82 -8.945 11.438 1 40.56 114 LYS B CA 1
ATOM 3323 C C . LYS B 1 114 ? 13.578 -8.266 11.992 1 40.56 114 LYS B C 1
ATOM 3325 O O . LYS B 1 114 ? 13.523 -7.91 13.172 1 40.56 114 LYS B O 1
ATOM 3330 N N . ARG B 1 115 ? 12.93 -7.449 11.328 1 43.97 115 ARG B N 1
ATOM 3331 C CA . ARG B 1 115 ? 11.602 -6.949 11.672 1 43.97 115 ARG B CA 1
ATOM 3332 C C . ARG B 1 115 ? 10.617 -8.102 11.875 1 43.97 115 ARG B C 1
ATOM 3334 O O . ARG B 1 115 ? 10.102 -8.656 10.906 1 43.97 115 ARG B O 1
ATOM 3341 N N . GLY B 1 116 ? 10.945 -9.156 12.688 1 46.38 116 GLY B N 1
ATOM 3342 C CA . GLY B 1 116 ? 10.039 -10.203 13.141 1 46.38 116 GLY B CA 1
ATOM 3343 C C . GLY B 1 116 ? 10.695 -11.195 14.078 1 46.38 116 GLY B C 1
ATOM 3344 O O . GLY B 1 116 ? 11.719 -10.891 14.695 1 46.38 116 GLY B O 1
ATOM 3345 N N . ASP B 1 117 ? 9.914 -12.328 14.258 1 56.12 117 ASP B N 1
ATOM 3346 C CA . ASP B 1 117 ? 10.367 -13.438 15.094 1 56.12 117 ASP B CA 1
ATOM 3347 C C . ASP B 1 117 ? 11.773 -13.883 14.711 1 56.12 117 ASP B C 1
ATOM 3349 O O . ASP B 1 117 ? 12.164 -13.789 13.539 1 56.12 117 ASP B O 1
ATOM 3353 N N . ASN B 1 118 ? 12.523 -14.008 15.594 1 61.28 118 ASN B N 1
ATOM 3354 C CA . ASN B 1 118 ? 13.906 -14.445 15.461 1 61.28 118 ASN B CA 1
ATOM 3355 C C . ASN B 1 118 ? 14.055 -15.508 14.367 1 61.28 118 ASN B C 1
ATOM 3357 O O . ASN B 1 118 ? 15.109 -15.617 13.75 1 61.28 118 ASN B O 1
ATOM 3361 N N . ALA B 1 119 ? 12.914 -16.094 14.07 1 73.25 119 ALA B N 1
ATOM 3362 C CA . ALA B 1 119 ? 12.969 -17.188 13.086 1 73.25 119 ALA B CA 1
ATOM 3363 C C . ALA B 1 119 ? 12.734 -16.656 11.68 1 73.25 119 ALA B C 1
ATOM 3365 O O . ALA B 1 119 ? 13.016 -17.344 10.695 1 73.25 119 ALA B O 1
ATOM 3366 N N . ALA B 1 120 ? 12.352 -15.375 11.555 1 84.69 120 ALA B N 1
ATOM 3367 C CA . ALA B 1 120 ? 12.133 -14.797 10.234 1 84.69 120 ALA B CA 1
ATOM 3368 C C . ALA B 1 120 ? 13.453 -14.445 9.562 1 84.69 120 ALA B C 1
ATOM 3370 O O . ALA B 1 120 ? 14.375 -13.953 10.211 1 84.69 120 ALA B O 1
ATOM 3371 N N . LEU B 1 121 ? 13.547 -14.68 8.258 1 87.25 121 LEU B N 1
ATOM 3372 C CA . LEU B 1 121 ? 14.766 -14.375 7.508 1 87.25 121 LEU B CA 1
ATOM 3373 C C . LEU B 1 121 ? 14.883 -12.883 7.238 1 87.25 121 LEU B C 1
ATOM 3375 O O . LEU B 1 121 ? 15.977 -12.375 6.973 1 87.25 121 LEU B O 1
ATOM 3379 N N . GLY B 1 122 ? 13.703 -12.234 7.258 1 91.62 122 GLY B N 1
ATOM 3380 C CA . GLY B 1 122 ? 13.719 -10.828 6.875 1 91.62 122 GLY B CA 1
ATOM 3381 C C . GLY B 1 122 ? 13.914 -10.617 5.387 1 91.62 122 GLY B C 1
ATOM 3382 O O . GLY B 1 122 ? 13.188 -11.188 4.574 1 91.62 122 GLY B O 1
ATOM 3383 N N . TRP B 1 123 ? 14.977 -9.828 5.098 1 93 123 TRP B N 1
ATOM 3384 C CA . TRP B 1 123 ? 15.297 -9.578 3.693 1 93 123 TRP B CA 1
ATOM 3385 C C . TRP B 1 123 ? 15.961 -10.805 3.066 1 93 123 TRP B C 1
ATOM 3387 O O . TRP B 1 123 ? 17.156 -11.016 3.234 1 93 123 TRP B O 1
ATOM 3397 N N . VAL B 1 124 ? 15.234 -11.484 2.373 1 95.06 124 VAL B N 1
ATOM 3398 C CA . VAL B 1 124 ? 15.781 -12.617 1.638 1 95.06 124 VAL B CA 1
ATOM 3399 C C . VAL B 1 124 ? 16.594 -12.117 0.445 1 95.06 124 VAL B C 1
ATOM 3401 O O . VAL B 1 124 ? 17.672 -12.633 0.162 1 95.06 124 VAL B O 1
ATOM 3404 N N . PHE B 1 125 ? 16.141 -11.164 -0.188 1 95.12 125 PHE B N 1
ATOM 3405 C CA . PHE B 1 125 ? 16.703 -10.492 -1.357 1 95.12 125 PHE B CA 1
ATOM 3406 C C . PHE B 1 125 ? 16.219 -9.047 -1.432 1 95.12 125 PHE B C 1
ATOM 3408 O O . PHE B 1 125 ? 15.023 -8.781 -1.277 1 95.12 125 PHE B O 1
ATOM 3415 N N . VAL B 1 126 ? 17.125 -8.031 -1.618 1 96.38 126 VAL B N 1
ATOM 3416 C CA . VAL B 1 126 ? 16.688 -6.645 -1.709 1 96.38 126 VAL B CA 1
ATOM 3417 C C . VAL B 1 126 ? 17.625 -5.863 -2.613 1 96.38 126 VAL B C 1
ATOM 3419 O O . VAL B 1 126 ? 18.844 -6.059 -2.562 1 96.38 126 VAL B O 1
ATOM 3422 N N . LYS B 1 127 ? 17.062 -5.086 -3.465 1 94.69 127 LYS B N 1
ATOM 3423 C CA . LYS B 1 127 ? 17.844 -4.195 -4.328 1 94.69 127 LYS B CA 1
ATOM 3424 C C . LYS B 1 127 ? 17.188 -2.814 -4.406 1 94.69 127 LYS B C 1
ATOM 3426 O O . LYS B 1 127 ? 15.992 -2.697 -4.645 1 94.69 127 LYS B O 1
ATOM 3431 N N . HIS B 1 128 ? 17.984 -1.774 -4.23 1 92.94 128 HIS B N 1
ATOM 3432 C CA . HIS B 1 128 ? 17.531 -0.399 -4.391 1 92.94 128 HIS B CA 1
ATOM 3433 C C . HIS B 1 128 ? 17.594 0.04 -5.848 1 92.94 128 HIS B C 1
ATOM 3435 O O . HIS B 1 128 ? 18.312 0.988 -6.184 1 92.94 128 HIS B O 1
ATOM 3441 N N . GLY B 1 129 ? 16.875 -0.559 -6.691 1 93.25 129 GLY B N 1
ATOM 3442 C CA . GLY B 1 129 ? 16.828 -0.32 -8.125 1 93.25 129 GLY B CA 1
ATOM 3443 C C . GLY B 1 129 ? 16.125 -1.423 -8.891 1 93.25 129 GLY B C 1
ATOM 3444 O O . GLY B 1 129 ? 15.625 -2.375 -8.297 1 93.25 129 GLY B O 1
ATOM 3445 N N . MET B 1 130 ? 16.125 -1.242 -10.18 1 96.38 130 MET B N 1
ATOM 3446 C CA . MET B 1 130 ? 15.516 -2.258 -11.039 1 96.38 130 MET B CA 1
ATOM 3447 C C . MET B 1 130 ? 16.344 -3.535 -11.039 1 96.38 130 MET B C 1
ATOM 3449 O O . MET B 1 130 ? 17.562 -3.486 -10.875 1 96.38 130 MET B O 1
ATOM 3453 N N . LEU B 1 131 ? 15.742 -4.598 -11.305 1 97.56 131 LEU B N 1
ATOM 3454 C CA . LEU B 1 131 ? 16.422 -5.891 -11.297 1 97.56 131 LEU B CA 1
ATOM 3455 C C . LEU B 1 131 ? 17 -6.211 -12.664 1 97.56 131 LEU B C 1
ATOM 3457 O O . LEU B 1 131 ? 16.328 -6.055 -13.688 1 97.56 131 LEU B O 1
ATOM 3461 N N . HIS B 1 132 ? 18.203 -6.656 -12.594 1 96.88 132 HIS B N 1
ATOM 3462 C CA . HIS B 1 132 ? 18.766 -7.277 -13.789 1 96.88 132 HIS B CA 1
ATOM 3463 C C . HIS B 1 132 ? 18.172 -8.664 -14.016 1 96.88 132 HIS B C 1
ATOM 3465 O O . HIS B 1 132 ? 17.688 -9.305 -13.078 1 96.88 132 HIS B O 1
ATOM 3471 N N . PRO B 1 133 ? 18.266 -9.125 -15.281 1 97.44 133 PRO B N 1
ATOM 3472 C CA . PRO B 1 133 ? 17.719 -10.453 -15.57 1 97.44 133 PRO B CA 1
ATOM 3473 C C . PRO B 1 133 ? 18.312 -11.539 -14.68 1 97.44 133 PRO B C 1
ATOM 3475 O O . PRO B 1 133 ? 17.594 -12.43 -14.227 1 97.44 133 PRO B O 1
ATOM 3478 N N . ILE B 1 134 ? 19.578 -11.469 -14.398 1 96.06 134 ILE B N 1
ATOM 3479 C CA . ILE B 1 134 ? 20.25 -12.492 -13.602 1 96.06 134 ILE B CA 1
ATOM 3480 C C . ILE B 1 134 ? 19.719 -12.453 -12.172 1 96.06 134 ILE B C 1
ATOM 3482 O O . ILE B 1 134 ? 19.594 -13.492 -11.523 1 96.06 134 ILE B O 1
ATOM 3486 N N . GLU B 1 135 ? 19.438 -11.289 -11.648 1 97 135 GLU B N 1
ATOM 3487 C CA . GLU B 1 135 ? 18.875 -11.125 -10.312 1 97 135 GLU B CA 1
ATOM 3488 C C . GLU B 1 135 ? 17.438 -11.672 -10.242 1 97 135 GLU B C 1
ATOM 3490 O O . GLU B 1 135 ? 17.078 -12.328 -9.266 1 97 135 GLU B O 1
ATOM 3495 N N . MET B 1 136 ? 16.656 -11.43 -11.289 1 98.06 136 MET B N 1
ATOM 3496 C CA . MET B 1 136 ? 15.312 -11.992 -11.383 1 98.06 136 MET B CA 1
ATOM 3497 C C . MET B 1 136 ? 15.359 -13.516 -11.375 1 98.06 136 MET B C 1
ATOM 3499 O O . MET B 1 136 ? 14.594 -14.164 -10.664 1 98.06 136 MET B O 1
ATOM 3503 N N . ALA B 1 137 ? 16.312 -14.016 -12.156 1 97.5 137 ALA B N 1
ATOM 3504 C CA . ALA B 1 137 ? 16.453 -15.461 -12.266 1 97.5 137 ALA B CA 1
ATOM 3505 C C . ALA B 1 137 ? 16.781 -16.094 -10.914 1 97.5 137 ALA B C 1
ATOM 3507 O O . ALA B 1 137 ? 16.359 -17.203 -10.617 1 97.5 137 ALA B O 1
ATOM 3508 N N . GLN B 1 138 ? 17.547 -15.391 -10.109 1 96.12 138 GLN B N 1
ATOM 3509 C CA . GLN B 1 138 ? 17.906 -15.875 -8.781 1 96.12 138 GLN B CA 1
ATOM 3510 C C . GLN B 1 138 ? 16.656 -16.031 -7.91 1 96.12 138 GLN B C 1
ATOM 3512 O O . GLN B 1 138 ? 16.5 -17.031 -7.203 1 96.12 138 GLN B O 1
ATOM 3517 N N . VAL B 1 139 ? 15.781 -15.07 -8.008 1 97.56 139 VAL B N 1
ATOM 3518 C CA . VAL B 1 139 ? 14.547 -15.102 -7.227 1 97.56 139 VAL B CA 1
ATOM 3519 C C . VAL B 1 139 ? 13.656 -16.234 -7.727 1 97.56 139 VAL B C 1
ATOM 3521 O O . VAL B 1 139 ? 13.086 -16.984 -6.93 1 97.56 139 VAL B O 1
ATOM 3524 N N . VAL B 1 140 ? 13.57 -16.391 -9.062 1 98.25 140 VAL B N 1
ATOM 3525 C CA . VAL B 1 140 ? 12.766 -17.453 -9.656 1 98.25 140 VAL B CA 1
ATOM 3526 C C . VAL B 1 140 ? 13.289 -18.812 -9.203 1 98.25 140 VAL B C 1
ATOM 3528 O O . VAL B 1 140 ? 12.508 -19.688 -8.812 1 98.25 140 VAL B O 1
ATOM 3531 N N . ARG B 1 141 ? 14.609 -18.953 -9.203 1 96.56 141 ARG B N 1
ATOM 3532 C CA . ARG B 1 141 ? 15.219 -20.219 -8.805 1 96.56 141 ARG B CA 1
ATOM 3533 C C . ARG B 1 141 ? 14.969 -20.5 -7.324 1 96.56 141 ARG B C 1
ATOM 3535 O O . ARG B 1 141 ? 14.734 -21.656 -6.938 1 96.56 141 ARG B O 1
ATOM 3542 N N . PHE B 1 142 ? 15.031 -19.516 -6.551 1 97.06 142 PHE B N 1
ATOM 3543 C CA . PHE B 1 142 ? 14.805 -19.672 -5.121 1 97.06 142 PHE B CA 1
ATOM 3544 C C . PHE B 1 142 ? 13.383 -20.156 -4.852 1 97.06 142 PHE B C 1
ATOM 3546 O O . PHE B 1 142 ? 13.18 -21.109 -4.094 1 97.06 142 PHE B O 1
ATOM 3553 N N . LEU B 1 143 ? 12.383 -19.594 -5.539 1 97.75 143 LEU B N 1
ATOM 3554 C CA . LEU B 1 143 ? 10.977 -19.844 -5.238 1 97.75 143 LEU B CA 1
ATOM 3555 C C . LEU B 1 143 ? 10.477 -21.078 -5.969 1 97.75 143 LEU B C 1
ATOM 3557 O O . LEU B 1 143 ? 9.648 -21.828 -5.438 1 97.75 143 LEU B O 1
ATOM 3561 N N . CYS B 1 144 ? 11.047 -21.328 -7.191 1 97.56 144 CYS B N 1
ATOM 3562 C CA . CYS B 1 144 ? 10.461 -22.344 -8.055 1 97.56 144 CYS B CA 1
ATOM 3563 C C . CYS B 1 144 ? 11.445 -23.5 -8.289 1 97.56 144 CYS B C 1
ATOM 3565 O O . CYS B 1 144 ? 11.094 -24.5 -8.906 1 97.56 144 CYS B O 1
ATOM 3567 N N . GLY B 1 145 ? 12.68 -23.328 -7.801 1 95.81 145 GLY B N 1
ATOM 3568 C CA . GLY B 1 145 ? 13.703 -24.328 -8.078 1 95.81 145 GLY B CA 1
ATOM 3569 C C . GLY B 1 145 ? 14.328 -24.188 -9.445 1 95.81 145 GLY B C 1
ATOM 3570 O O . GLY B 1 145 ? 13.961 -23.281 -10.211 1 95.81 145 GLY B O 1
ATOM 3571 N N . ALA B 1 146 ? 15.266 -25.078 -9.75 1 95 146 ALA B N 1
ATOM 3572 C CA . ALA B 1 146 ? 15.922 -25.062 -11.047 1 95 146 ALA B CA 1
ATOM 3573 C C . ALA B 1 146 ? 14.961 -25.484 -12.156 1 95 146 ALA B C 1
ATOM 3575 O O . ALA B 1 146 ? 14.047 -26.281 -11.93 1 95 146 ALA B O 1
ATOM 3576 N N . ALA B 1 147 ? 15.211 -24.875 -13.305 1 95.75 147 ALA B N 1
ATOM 3577 C CA . ALA B 1 147 ? 14.438 -25.297 -14.469 1 95.75 147 ALA B CA 1
ATOM 3578 C C . ALA B 1 147 ? 14.859 -26.703 -14.922 1 95.75 147 ALA B C 1
ATOM 3580 O O . ALA B 1 147 ? 15.984 -26.891 -15.375 1 95.75 147 ALA B O 1
ATOM 3581 N N . THR B 1 148 ? 13.992 -27.594 -14.797 1 94.44 148 THR B N 1
ATOM 3582 C CA . THR B 1 148 ? 14.375 -28.969 -15.102 1 94.44 148 THR B CA 1
ATOM 3583 C C . THR B 1 148 ? 13.617 -29.484 -16.328 1 94.44 148 THR B C 1
ATOM 3585 O O . THR B 1 148 ? 14.117 -30.328 -17.062 1 94.44 148 THR B O 1
ATOM 3588 N N . THR B 1 149 ? 12.422 -29.047 -16.625 1 96.25 149 THR B N 1
ATOM 3589 C CA . THR B 1 149 ? 11.664 -29.453 -17.812 1 96.25 149 THR B CA 1
ATOM 3590 C C . THR B 1 149 ? 12.016 -28.578 -19 1 96.25 149 THR B C 1
ATOM 3592 O O . THR B 1 149 ? 12.414 -27.422 -18.844 1 96.25 149 THR B O 1
ATOM 3595 N N . PRO B 1 150 ? 11.93 -29.141 -20.172 1 97 150 PRO B N 1
ATOM 3596 C CA . PRO B 1 150 ? 12.203 -28.328 -21.344 1 97 150 PRO B CA 1
ATOM 3597 C C . PRO B 1 150 ? 11.352 -27.062 -21.406 1 97 150 PRO B C 1
ATOM 3599 O O . PRO B 1 150 ? 11.82 -26.016 -21.875 1 97 150 PRO B O 1
ATOM 3602 N N . GLU B 1 151 ? 10.156 -27.125 -20.906 1 96.44 151 GLU B N 1
ATOM 3603 C CA . GLU B 1 151 ? 9.258 -25.984 -20.891 1 96.44 151 GLU B CA 1
ATOM 3604 C C . GLU B 1 151 ? 9.766 -24.891 -19.953 1 96.44 151 GLU B C 1
ATOM 3606 O O . GLU B 1 151 ? 9.758 -23.703 -20.312 1 96.44 151 GLU B O 1
ATOM 3611 N N . ASP B 1 152 ? 10.242 -25.344 -18.828 1 96.75 152 ASP B N 1
ATOM 3612 C CA . ASP B 1 152 ? 10.773 -24.406 -17.844 1 96.75 152 ASP B CA 1
ATOM 3613 C C . ASP B 1 152 ? 12.039 -23.734 -18.344 1 96.75 152 ASP B C 1
ATOM 3615 O O . ASP B 1 152 ? 12.234 -22.531 -18.156 1 96.75 152 ASP B O 1
ATOM 3619 N N . VAL B 1 153 ? 12.859 -24.5 -18.938 1 97.75 153 VAL B N 1
ATOM 3620 C CA . VAL B 1 153 ? 14.117 -23.984 -19.469 1 97.75 153 VAL B CA 1
ATOM 3621 C C . VAL B 1 153 ? 13.836 -22.969 -20.578 1 97.75 153 VAL B C 1
ATOM 3623 O O . VAL B 1 153 ? 14.445 -21.891 -20.594 1 97.75 153 VAL B O 1
ATOM 3626 N N . ALA B 1 154 ? 12.93 -23.359 -21.406 1 98 154 ALA B N 1
ATOM 3627 C CA . ALA B 1 154 ? 12.562 -22.469 -22.5 1 98 154 ALA B CA 1
ATOM 3628 C C . ALA B 1 154 ? 11.961 -21.172 -21.969 1 98 154 ALA B C 1
ATOM 3630 O O . ALA B 1 154 ? 12.258 -20.078 -22.469 1 98 154 ALA B O 1
ATOM 3631 N N . LEU B 1 155 ? 11.117 -21.281 -20.984 1 97.69 155 LEU B N 1
ATOM 3632 C CA . LEU B 1 155 ? 10.484 -20.125 -20.375 1 97.69 155 LEU B CA 1
ATOM 3633 C C . LEU B 1 155 ? 11.523 -19.188 -19.766 1 97.69 155 LEU B C 1
ATOM 3635 O O . LEU B 1 155 ? 11.508 -17.984 -20.016 1 97.69 155 LEU B O 1
ATOM 3639 N N . ASP B 1 156 ? 12.398 -19.703 -18.969 1 98 156 ASP B N 1
ATOM 3640 C CA . ASP B 1 156 ? 13.445 -18.906 -18.328 1 98 156 ASP B CA 1
ATOM 3641 C C . ASP B 1 156 ? 14.305 -18.188 -19.375 1 98 156 ASP B C 1
ATOM 3643 O O . ASP B 1 156 ? 14.633 -17.016 -19.219 1 98 156 ASP B O 1
ATOM 3647 N N . ALA B 1 157 ? 14.633 -18.938 -20.422 1 97.94 157 ALA B N 1
ATOM 3648 C CA . ALA B 1 157 ? 15.461 -18.359 -21.469 1 97.94 157 ALA B CA 1
ATOM 3649 C C . ALA B 1 157 ? 14.742 -17.203 -22.172 1 97.94 157 ALA B C 1
ATOM 3651 O O . ALA B 1 157 ? 15.344 -16.156 -22.438 1 97.94 157 ALA B O 1
ATOM 3652 N N . ALA B 1 158 ? 13.484 -17.438 -22.453 1 98 158 ALA B N 1
ATOM 3653 C CA . ALA B 1 158 ? 12.695 -16.406 -23.109 1 98 158 ALA B CA 1
ATOM 3654 C C . ALA B 1 158 ? 12.594 -15.148 -22.25 1 98 158 ALA B C 1
ATOM 3656 O O . ALA B 1 158 ? 12.711 -14.023 -22.75 1 98 158 ALA B O 1
ATOM 3657 N N . GLN B 1 159 ? 12.375 -15.359 -20.969 1 97.62 159 GLN B N 1
ATOM 3658 C CA . GLN B 1 159 ? 12.25 -14.234 -20.047 1 97.62 159 GLN B CA 1
ATOM 3659 C C . GLN B 1 159 ? 13.586 -13.508 -19.875 1 97.62 159 GLN B C 1
ATOM 3661 O O . GLN B 1 159 ? 13.625 -12.281 -19.828 1 97.62 159 GLN B O 1
ATOM 3666 N N . MET B 1 160 ? 14.672 -14.242 -19.781 1 97.75 160 MET B N 1
ATOM 3667 C CA . MET B 1 160 ? 16 -13.656 -19.703 1 97.75 160 MET B CA 1
ATOM 3668 C C . MET B 1 160 ? 16.266 -12.75 -20.906 1 97.75 160 MET B C 1
ATOM 3670 O O . MET B 1 160 ? 16.781 -11.641 -20.75 1 97.75 160 MET B O 1
ATOM 3674 N N . GLU B 1 161 ? 15.898 -13.242 -22.047 1 97.19 161 GLU B N 1
ATOM 3675 C CA . GLU B 1 161 ? 16.109 -12.477 -23.281 1 97.19 161 GLU B CA 1
ATOM 3676 C C . GLU B 1 161 ? 15.242 -11.219 -23.297 1 97.19 161 GLU B C 1
ATOM 3678 O O . GLU B 1 161 ? 15.727 -10.141 -23.656 1 97.19 161 GLU B O 1
ATOM 3683 N N . LYS B 1 162 ? 14.023 -11.367 -22.938 1 96.38 162 LYS B N 1
ATOM 3684 C CA . LYS B 1 162 ? 13.094 -10.25 -22.922 1 96.38 162 LYS B CA 1
ATOM 3685 C C . LYS B 1 162 ? 13.594 -9.125 -22 1 96.38 162 LYS B C 1
ATOM 3687 O O . LYS B 1 162 ? 13.625 -7.961 -22.406 1 96.38 162 LYS B O 1
ATOM 3692 N N . HIS B 1 163 ? 14 -9.461 -20.828 1 95.88 163 HIS B N 1
ATOM 3693 C CA . HIS B 1 163 ? 14.414 -8.453 -19.859 1 95.88 163 HIS B CA 1
ATOM 3694 C C . HIS B 1 163 ? 15.805 -7.914 -20.188 1 95.88 163 HIS B C 1
ATOM 3696 O O . HIS B 1 163 ? 1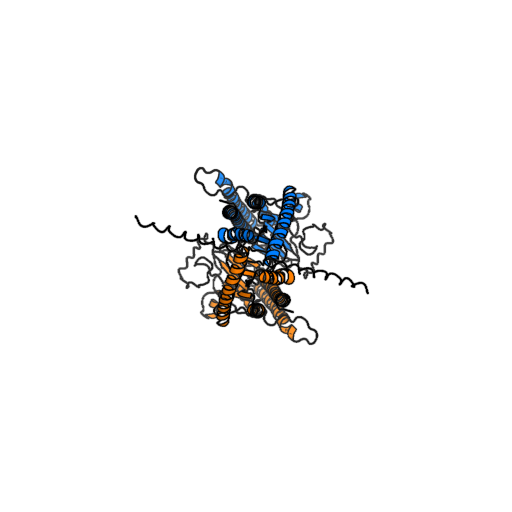6.109 -6.758 -19.891 1 95.88 163 HIS B O 1
ATOM 3702 N N . ALA B 1 164 ? 16.625 -8.734 -20.844 1 95.31 164 ALA B N 1
ATOM 3703 C CA . ALA B 1 164 ? 17.906 -8.234 -21.328 1 95.31 164 ALA B CA 1
ATOM 3704 C C . ALA B 1 164 ? 17.719 -7.168 -22.391 1 95.31 164 ALA B C 1
ATOM 3706 O O . ALA B 1 164 ? 18.469 -6.184 -22.438 1 95.31 164 ALA B O 1
ATOM 3707 N N . ALA B 1 165 ? 16.781 -7.406 -23.203 1 93.81 165 ALA B N 1
ATOM 3708 C CA . ALA B 1 165 ? 16.469 -6.422 -24.25 1 93.81 165 ALA B CA 1
ATOM 3709 C C . ALA B 1 165 ? 16.031 -5.098 -23.641 1 93.81 165 ALA B C 1
ATOM 3711 O O . ALA B 1 165 ? 16.375 -4.027 -24.141 1 93.81 165 ALA B O 1
ATOM 3712 N N . HIS B 1 166 ? 15.258 -5.25 -22.562 1 91.62 166 HIS B N 1
ATOM 3713 C CA . HIS B 1 166 ? 14.805 -4.039 -21.875 1 91.62 166 HIS B CA 1
ATOM 3714 C C . HIS B 1 166 ? 15.977 -3.285 -21.25 1 91.62 166 HIS B C 1
ATOM 3716 O O . HIS B 1 166 ? 16.047 -2.057 -21.328 1 91.62 166 HIS B O 1
ATOM 3722 N N . VAL B 1 167 ? 16.906 -3.973 -20.688 1 91.25 167 VAL B N 1
ATOM 3723 C CA . VAL B 1 167 ? 18.109 -3.359 -20.125 1 91.25 167 VAL B CA 1
ATOM 3724 C C . VAL B 1 167 ? 18.844 -2.588 -21.203 1 91.25 167 VAL B C 1
ATOM 3726 O O . VAL B 1 167 ? 19.25 -1.444 -21 1 91.25 167 VAL B O 1
ATOM 3729 N N . ALA B 1 168 ? 18.984 -3.174 -22.359 1 89.62 168 ALA B N 1
ATOM 3730 C CA . ALA B 1 168 ? 19.703 -2.568 -23.484 1 89.62 168 ALA B CA 1
ATOM 3731 C C . ALA B 1 168 ? 18.984 -1.315 -23.984 1 89.62 168 ALA B C 1
ATOM 3733 O O . ALA B 1 168 ? 19.625 -0.33 -24.344 1 89.62 168 ALA B O 1
ATOM 3734 N N . SER B 1 169 ? 17.703 -1.416 -23.969 1 86.81 169 SER B N 1
ATOM 3735 C CA . SER B 1 169 ? 16.922 -0.298 -24.484 1 86.81 169 SER B CA 1
ATOM 3736 C C . SER B 1 169 ? 17 0.905 -23.547 1 86.81 169 SER B C 1
ATOM 3738 O O . SER B 1 169 ? 16.984 2.051 -24 1 86.81 169 SER B O 1
ATOM 3740 N N . VAL B 1 170 ? 17.125 0.597 -22.297 1 82.31 170 VAL B N 1
ATOM 3741 C CA . VAL B 1 170 ? 17.156 1.667 -21.312 1 82.31 170 VAL B CA 1
ATOM 3742 C C . VAL B 1 170 ? 18.578 2.213 -21.203 1 82.31 170 VAL B C 1
ATOM 3744 O O . VAL B 1 170 ? 18.781 3.408 -20.969 1 82.31 170 VAL B O 1
ATOM 3747 N N . SER B 1 171 ? 19.578 1.334 -21.516 1 72.19 171 SER B N 1
ATOM 3748 C CA . SER B 1 171 ? 20.984 1.737 -21.422 1 72.19 171 SER B CA 1
ATOM 3749 C C . SER B 1 171 ? 21.438 2.434 -22.703 1 72.19 171 SER B C 1
ATOM 3751 O O . SER B 1 171 ? 22.328 3.287 -22.656 1 72.19 171 SER B O 1
ATOM 3753 N N . GLY B 1 172 ? 21.172 1.854 -24.047 1 60.47 172 GLY B N 1
ATOM 3754 C CA . GLY B 1 172 ? 21.609 2.342 -25.344 1 60.47 172 GLY B CA 1
ATOM 3755 C C . GLY B 1 172 ? 20.984 3.666 -25.734 1 60.47 172 GLY B C 1
ATOM 3756 O O . GLY B 1 172 ? 21.359 4.273 -26.734 1 60.47 172 GLY B O 1
ATOM 3757 N N . GLY B 1 173 ? 19.828 3.947 -25.312 1 49.47 173 GLY B N 1
ATOM 3758 C CA . GLY B 1 173 ? 19.266 5.199 -25.781 1 49.47 173 GLY B CA 1
ATOM 3759 C C . GLY B 1 173 ? 20.203 6.379 -25.625 1 49.47 173 GLY B C 1
ATOM 3760 O O . GLY B 1 173 ? 19.812 7.523 -25.859 1 49.47 173 GLY B O 1
ATOM 3761 N N . ALA B 1 174 ? 21.469 6.133 -25 1 40.75 174 ALA B N 1
ATOM 3762 C CA . ALA B 1 174 ? 22.344 7.301 -24.953 1 40.75 174 ALA B CA 1
ATOM 3763 C C . ALA B 1 174 ? 22.891 7.617 -26.344 1 40.75 174 ALA B C 1
ATOM 3765 O O . ALA B 1 174 ? 23.438 8.703 -26.578 1 40.75 174 ALA B O 1
ATOM 3766 N N . ASN B 1 175 ? 23.266 6.57 -27.156 1 35.88 175 ASN B N 1
ATOM 3767 C CA . ASN B 1 175 ? 24.078 6.977 -28.297 1 35.88 175 ASN B CA 1
ATOM 3768 C C . ASN B 1 175 ? 23.234 7.578 -29.406 1 35.88 175 ASN B C 1
ATOM 3770 O O . ASN B 1 175 ? 23.703 7.715 -30.547 1 35.88 175 ASN B O 1
ATOM 3774 N N . SER B 1 176 ? 22 7.316 -29.734 1 36.31 176 SER B N 1
ATOM 3775 C CA . SER B 1 176 ? 21.594 8.016 -30.953 1 36.31 176 SER B CA 1
ATOM 3776 C C . SER B 1 176 ? 21.734 9.523 -30.781 1 36.31 176 SER B C 1
ATOM 3778 O O . SER B 1 176 ? 21.656 10.047 -29.672 1 36.31 176 SER B O 1
ATOM 3780 N N . HIS B 1 177 ? 21.984 10.344 -31.984 1 33.06 177 HIS B N 1
ATOM 3781 C CA . HIS B 1 177 ? 22.359 11.742 -32.156 1 33.06 177 HIS B CA 1
ATOM 3782 C C . HIS B 1 177 ? 21.484 12.648 -31.281 1 33.06 177 HIS B C 1
ATOM 3784 O O . HIS B 1 177 ? 22.016 13.484 -30.547 1 33.06 177 HIS B O 1
ATOM 3790 N N . GLY B 1 178 ? 20.391 13.445 -32.125 1 31.89 178 GLY B N 1
ATOM 3791 C CA . GLY B 1 178 ? 19.984 14.836 -31.969 1 31.89 178 GLY B CA 1
ATOM 3792 C C . GLY B 1 178 ? 19.359 15.133 -30.625 1 31.89 178 GLY B C 1
ATOM 3793 O O . GLY B 1 178 ? 19.891 15.945 -29.859 1 31.89 178 GLY B O 1
ATOM 3794 N N . THR B 1 179 ? 17.891 15.383 -30.734 1 32.41 179 THR B N 1
ATOM 3795 C CA . THR B 1 179 ? 17.047 16.219 -29.875 1 32.41 179 THR B CA 1
ATOM 3796 C C . THR B 1 179 ? 17.031 15.664 -28.453 1 32.41 179 THR B C 1
ATOM 3798 O O . THR B 1 179 ? 17.312 14.484 -28.234 1 32.41 179 THR B O 1
ATOM 3801 N N . THR B 1 180 ? 16.672 16.578 -27.469 1 34.28 180 THR B N 1
ATOM 3802 C CA . THR B 1 180 ? 16.594 16.688 -26.016 1 34.28 180 THR B CA 1
ATOM 3803 C C . THR B 1 180 ? 15.898 15.461 -25.422 1 34.28 180 THR B C 1
ATOM 3805 O O . THR B 1 180 ? 14.727 15.531 -25.047 1 34.28 180 THR B O 1
ATOM 3808 N N . SER B 1 181 ? 15.742 14.43 -26.25 1 34.56 181 SER B N 1
ATOM 3809 C CA . SER B 1 181 ? 14.898 13.422 -25.625 1 34.56 181 SER B CA 1
ATOM 3810 C C . SER B 1 181 ? 15.414 13.039 -24.25 1 34.56 181 SER B C 1
ATOM 3812 O O . SER B 1 181 ? 16.625 12.984 -24.031 1 34.56 181 SER B O 1
ATOM 3814 N N . SER B 1 182 ? 14.602 13.188 -23.234 1 36.84 182 SER B N 1
ATOM 3815 C CA . SER B 1 182 ? 14.734 12.836 -21.828 1 36.84 182 SER B CA 1
ATOM 3816 C C . SER B 1 182 ? 15.367 11.461 -21.656 1 36.84 182 SER B C 1
ATOM 3818 O O . SER B 1 182 ? 14.781 10.453 -22.062 1 36.84 182 SER B O 1
ATOM 3820 N N . SER B 1 183 ? 16.672 11.195 -22.016 1 37.97 183 SER B N 1
ATOM 3821 C CA . SER B 1 183 ? 17.547 10.047 -21.75 1 37.97 183 SER B CA 1
ATOM 3822 C C . SER B 1 183 ? 17.078 9.266 -20.531 1 37.97 183 SER B C 1
ATOM 3824 O O . SER B 1 183 ? 16.734 9.859 -19.5 1 37.97 183 SER B O 1
ATOM 3826 N N . PRO B 1 184 ? 16.438 8.164 -20.734 1 47.09 184 PRO B N 1
ATOM 3827 C CA . PRO B 1 184 ? 16.266 7.375 -19.516 1 47.09 184 PRO B CA 1
ATOM 3828 C C . PRO B 1 184 ? 17.516 7.367 -18.641 1 47.09 184 PRO B C 1
ATOM 3830 O O . PRO B 1 184 ? 18.641 7.23 -19.156 1 47.09 184 PRO B O 1
ATOM 3833 N N . PRO B 1 185 ? 17.594 8.086 -17.422 1 48.69 185 PRO B N 1
ATOM 3834 C CA . PRO B 1 185 ? 18.812 8.289 -16.641 1 48.69 185 PRO B CA 1
ATOM 3835 C C . PRO B 1 185 ? 19.656 7.023 -16.5 1 48.69 185 PRO B C 1
ATOM 3837 O O . PRO B 1 185 ? 19.109 5.922 -16.406 1 48.69 185 PRO B O 1
ATOM 3840 N N . ALA B 1 186 ? 20.828 6.941 -16.938 1 51.09 186 ALA B N 1
ATOM 3841 C CA . ALA B 1 186 ? 22 6.203 -16.453 1 51.09 186 ALA B CA 1
ATOM 3842 C C . ALA B 1 186 ? 21.859 5.859 -14.969 1 51.09 186 ALA B C 1
ATOM 3844 O O . ALA B 1 186 ? 21.578 6.734 -14.148 1 51.09 186 ALA B O 1
ATOM 3845 N N . GLY B 1 187 ? 21.359 4.492 -14.625 1 78.19 187 GLY B N 1
ATOM 3846 C CA . GLY B 1 187 ? 21.547 4.141 -13.227 1 78.19 187 GLY B CA 1
ATOM 3847 C C . GLY B 1 187 ? 20.328 3.494 -12.609 1 78.19 187 GLY B C 1
ATOM 3848 O O . GLY B 1 187 ? 20.281 3.27 -11.398 1 78.19 187 GLY B O 1
ATOM 3849 N N . MET B 1 188 ? 19.344 3.227 -13.555 1 85.19 188 MET B N 1
ATOM 3850 C CA . MET B 1 188 ? 18.125 2.656 -12.977 1 85.19 188 MET B CA 1
ATOM 3851 C C . MET B 1 188 ? 18.391 1.24 -12.469 1 85.19 188 MET B C 1
ATOM 3853 O O . MET B 1 188 ? 17.734 0.786 -11.531 1 85.19 188 MET B O 1
ATOM 3857 N N . TYR B 1 189 ? 19.297 0.616 -13.172 1 91.31 189 TYR B N 1
ATOM 3858 C CA . TYR B 1 189 ? 19.625 -0.753 -12.789 1 91.31 189 TYR B CA 1
ATOM 3859 C C . TYR B 1 189 ? 20.781 -0.784 -11.805 1 91.31 189 TYR B C 1
ATOM 3861 O O . TYR B 1 189 ? 21.234 -1.857 -11.391 1 91.31 189 TYR B O 1
ATOM 3869 N N . ASP B 1 190 ? 21.156 0.451 -11.461 1 83.69 190 ASP B N 1
ATOM 3870 C CA . ASP B 1 190 ? 22.25 0.524 -10.508 1 83.69 190 ASP B CA 1
ATOM 3871 C C . ASP B 1 190 ? 21.781 0.166 -9.094 1 83.69 190 ASP B C 1
ATOM 3873 O O . ASP B 1 190 ? 20.594 0.257 -8.789 1 83.69 190 ASP B O 1
ATOM 3877 N N . GLY B 1 191 ? 22.625 -0.374 -8.273 1 82.19 191 GLY B N 1
ATOM 3878 C CA . GLY B 1 191 ? 22.328 -0.751 -6.906 1 82.19 191 GLY B CA 1
ATOM 3879 C C . GLY B 1 191 ? 22.844 -2.131 -6.539 1 82.19 191 GLY B C 1
ATOM 3880 O O . GLY B 1 191 ? 22.875 -3.029 -7.379 1 82.19 191 GLY B O 1
ATOM 3881 N N . GLU B 1 192 ? 23.125 -2.229 -5.383 1 82.31 192 GLU B N 1
ATOM 3882 C CA . GLU B 1 192 ? 23.609 -3.518 -4.91 1 82.31 192 GLU B CA 1
ATOM 3883 C C . GLU B 1 192 ? 22.484 -4.387 -4.387 1 82.31 192 GLU B C 1
ATOM 3885 O O . GLU B 1 192 ? 21.469 -3.873 -3.889 1 82.31 192 GLU B O 1
ATOM 3890 N N . VAL B 1 193 ? 22.688 -5.637 -4.637 1 90.81 193 VAL B N 1
ATOM 3891 C CA . VAL B 1 193 ? 21.75 -6.625 -4.117 1 90.81 193 VAL B CA 1
ATOM 3892 C C . VAL B 1 193 ? 22.25 -7.164 -2.779 1 90.81 193 VAL B C 1
ATOM 3894 O O . VAL B 1 193 ? 23.453 -7.426 -2.619 1 90.81 193 VAL B O 1
ATOM 3897 N N . GLU B 1 194 ? 21.375 -7.234 -1.856 1 90.75 194 GLU B N 1
ATOM 3898 C CA . GLU B 1 194 ? 21.672 -7.777 -0.535 1 90.75 194 GLU B CA 1
ATOM 3899 C C . GLU B 1 194 ? 20.609 -8.781 -0.095 1 90.75 194 GLU B C 1
ATOM 3901 O O . GLU B 1 194 ? 19.625 -9 -0.8 1 90.75 194 GLU B O 1
ATOM 3906 N N . GLY B 1 195 ? 20.969 -9.477 1.041 1 91.31 195 GLY B N 1
ATOM 3907 C CA . GLY B 1 195 ? 20.031 -10.438 1.613 1 91.31 195 GLY B CA 1
ATOM 3908 C C . GLY B 1 195 ? 20.641 -11.812 1.817 1 91.31 195 GLY B C 1
ATOM 3909 O O . GLY B 1 195 ? 21.734 -12.094 1.31 1 91.31 195 GLY B O 1
ATOM 3910 N N . VAL B 1 196 ? 19.906 -12.641 2.455 1 91.31 196 VAL B N 1
ATOM 3911 C CA . VAL B 1 196 ? 20.391 -13.953 2.855 1 91.31 196 VAL B CA 1
ATOM 3912 C C . VAL B 1 196 ? 20.625 -14.82 1.619 1 91.31 196 VAL B C 1
ATOM 3914 O O . VAL B 1 196 ? 21.547 -15.648 1.594 1 91.31 196 VAL B O 1
ATOM 3917 N N . LEU B 1 197 ? 19.828 -14.617 0.662 1 91.06 197 LEU B N 1
ATOM 3918 C CA . LEU B 1 197 ? 19.938 -15.398 -0.565 1 91.06 197 LEU B CA 1
ATOM 3919 C C . LEU B 1 197 ? 21.25 -15.094 -1.291 1 91.06 197 LEU B C 1
ATOM 3921 O O . LEU B 1 197 ? 21.875 -16 -1.836 1 91.06 197 LEU B O 1
ATOM 3925 N N . VAL B 1 198 ? 21.609 -13.844 -1.268 1 88.31 198 VAL B N 1
ATOM 3926 C CA . VAL B 1 198 ? 22.828 -13.406 -1.949 1 88.31 198 VAL B CA 1
ATOM 3927 C C . VAL B 1 198 ? 24.047 -13.828 -1.146 1 88.31 198 VAL B C 1
ATOM 3929 O O . VAL B 1 198 ? 25.062 -14.266 -1.716 1 88.31 198 VAL B O 1
ATOM 3932 N N . GLU B 1 199 ? 23.969 -13.727 0.105 1 84.5 199 GLU B N 1
ATOM 3933 C CA . GLU B 1 199 ? 25.062 -14.117 0.992 1 84.5 199 GLU B CA 1
ATOM 3934 C C . GLU B 1 199 ? 25.344 -15.609 0.895 1 84.5 199 GLU B C 1
ATOM 3936 O O . GLU B 1 199 ? 26.5 -16.031 0.961 1 84.5 199 GLU B O 1
ATOM 3941 N N . ALA B 1 200 ? 24.328 -16.328 0.738 1 81 200 ALA B N 1
ATOM 3942 C CA . ALA B 1 200 ? 24.469 -17.781 0.633 1 81 200 ALA B CA 1
ATOM 3943 C C . ALA B 1 200 ? 25.219 -18.172 -0.643 1 81 200 ALA B C 1
ATOM 3945 O O . ALA B 1 200 ? 25.969 -19.141 -0.657 1 81 200 ALA B O 1
ATOM 3946 N N . GLN B 1 201 ? 25.047 -17.469 -1.666 1 76.12 201 GLN B N 1
ATOM 3947 C CA . GLN B 1 201 ? 25.656 -17.781 -2.951 1 76.12 201 GLN B CA 1
ATOM 3948 C C . GLN B 1 201 ? 27.125 -17.359 -2.969 1 76.12 201 GLN B C 1
ATOM 3950 O O . GLN B 1 201 ? 27.938 -17.969 -3.668 1 76.12 201 GLN B O 1
ATOM 3955 N N . ALA B 1 202 ? 27.484 -16.312 -2.312 1 71.12 202 ALA B N 1
ATOM 3956 C CA . ALA B 1 202 ? 28.844 -15.781 -2.295 1 71.12 202 ALA B CA 1
ATOM 3957 C C . ALA B 1 202 ? 29.766 -16.688 -1.485 1 71.12 202 ALA B C 1
ATOM 3959 O O . ALA B 1 202 ? 30.969 -16.734 -1.732 1 71.12 202 ALA B O 1
ATOM 3960 N N . SER B 1 203 ? 29.281 -17.156 -0.453 1 63.44 203 SER B N 1
ATOM 3961 C CA . SER B 1 203 ? 30.156 -17.938 0.415 1 63.44 203 SER B CA 1
ATOM 3962 C C . SER B 1 203 ? 30.594 -19.234 -0.266 1 63.44 203 SER B C 1
ATOM 3964 O O . SER B 1 203 ? 31.484 -19.922 0.224 1 63.44 203 SER B O 1
ATOM 3966 N N . GLY B 1 204 ? 30.516 -19.312 -1.603 1 58.06 204 GLY B N 1
ATOM 3967 C CA . GLY B 1 204 ? 31.078 -20.422 -2.352 1 58.06 204 GLY B CA 1
ATOM 3968 C C . GLY B 1 204 ? 30.719 -21.781 -1.767 1 58.06 204 GLY B C 1
ATOM 3969 O O . GLY B 1 204 ? 31.203 -22.812 -2.242 1 58.06 204 GLY B O 1
ATOM 3970 N N . ASP B 1 205 ? 30.547 -21.812 -0.439 1 49.34 205 ASP B N 1
ATOM 3971 C CA . ASP B 1 205 ? 30.469 -23.125 0.204 1 49.34 205 ASP B CA 1
ATOM 3972 C C . ASP B 1 205 ? 29.312 -23.953 -0.375 1 49.34 205 ASP B C 1
ATOM 3974 O O . ASP B 1 205 ? 28.312 -23.391 -0.816 1 49.34 205 ASP B O 1
ATOM 3978 N N . GLU B 1 206 ? 29.703 -25.156 -0.773 1 49.12 206 GLU B N 1
ATOM 3979 C CA . GLU B 1 206 ? 28.812 -26.234 -1.179 1 49.12 206 GLU B CA 1
ATOM 3980 C C . GLU B 1 206 ? 27.5 -26.172 -0.395 1 49.12 206 GLU B C 1
ATOM 3982 O O . GLU B 1 206 ? 26.828 -27.203 -0.24 1 49.12 206 GLU B O 1
ATOM 3987 N N . ALA B 1 207 ? 27.375 -25.156 0.296 1 48.91 207 ALA B N 1
ATOM 3988 C CA . ALA B 1 207 ? 26.25 -25.141 1.216 1 48.91 207 ALA B CA 1
ATOM 3989 C C . ALA B 1 207 ? 24.922 -25.234 0.459 1 48.91 207 ALA B C 1
ATOM 3991 O O . ALA B 1 207 ? 24.812 -24.797 -0.685 1 48.91 207 ALA B O 1
ATOM 3992 N N . ALA B 1 208 ? 24.078 -26.047 0.919 1 59.66 208 ALA B N 1
ATOM 3993 C CA . ALA B 1 208 ? 22.719 -26.375 0.491 1 59.66 208 ALA B CA 1
ATOM 3994 C C . ALA B 1 208 ? 21.922 -25.125 0.148 1 59.66 208 ALA B C 1
ATOM 3996 O O . ALA B 1 208 ? 22.125 -24.078 0.771 1 59.66 208 ALA B O 1
ATOM 3997 N N . PRO B 1 209 ? 21.453 -25.031 -1.083 1 77.38 209 PRO B N 1
ATOM 3998 C CA . PRO B 1 209 ? 20.578 -23.922 -1.475 1 77.38 209 PRO B CA 1
ATOM 3999 C C . PRO B 1 209 ? 19.609 -23.516 -0.365 1 77.38 209 PRO B C 1
ATOM 4001 O O . PRO B 1 209 ? 19.188 -24.344 0.428 1 77.38 209 PRO B O 1
ATOM 4004 N N . LEU B 1 210 ? 19.625 -22.281 0.017 1 87.12 210 LEU B N 1
ATOM 4005 C CA . LEU B 1 210 ? 18.688 -21.75 0.998 1 87.12 210 LEU B CA 1
ATOM 4006 C C . LEU B 1 210 ? 17.266 -22.25 0.727 1 87.12 210 LEU B C 1
ATOM 4008 O O . LEU B 1 210 ? 16.703 -22 -0.343 1 87.12 210 LEU B O 1
ATOM 4012 N N . PRO B 1 211 ? 16.75 -23 1.66 1 91.94 211 PRO B N 1
ATOM 4013 C CA . PRO B 1 211 ? 15.391 -23.5 1.433 1 91.94 211 PRO B CA 1
ATOM 4014 C C . PRO B 1 211 ? 14.32 -22.406 1.58 1 91.94 211 PRO B C 1
ATOM 4016 O O . PRO B 1 211 ? 14.492 -21.469 2.367 1 91.94 211 PRO B O 1
ATOM 4019 N N . VAL B 1 212 ? 13.258 -22.531 0.8 1 94.81 212 VAL B N 1
ATOM 4020 C CA . VAL B 1 212 ? 12.125 -21.625 0.963 1 94.81 212 VAL B CA 1
ATOM 4021 C C . VAL B 1 212 ? 11.5 -21.828 2.342 1 94.81 212 VAL B C 1
ATOM 4023 O O . VAL B 1 212 ? 11.289 -22.969 2.771 1 94.81 212 VAL B O 1
ATOM 4026 N N . PRO B 1 213 ? 11.203 -20.75 3.039 1 93.69 213 PRO B N 1
ATOM 4027 C CA . PRO B 1 213 ? 10.641 -20.859 4.387 1 93.69 213 PRO B CA 1
ATOM 4028 C C . PRO B 1 213 ? 9.352 -21.688 4.43 1 93.69 213 PRO B C 1
ATOM 4030 O O . PRO B 1 213 ? 8.523 -21.578 3.525 1 93.69 213 PRO B O 1
ATOM 4033 N N . THR B 1 214 ? 9.156 -22.453 5.512 1 93.44 214 THR B N 1
ATOM 4034 C CA . THR B 1 214 ? 7.973 -23.281 5.68 1 93.44 214 THR B CA 1
ATOM 4035 C C . THR B 1 214 ? 7.066 -22.719 6.777 1 93.44 214 THR B C 1
ATOM 4037 O O . THR B 1 214 ? 6.199 -23.422 7.293 1 93.44 214 THR B O 1
ATOM 4040 N N . CYS B 1 215 ? 7.379 -21.531 7.164 1 91.94 215 CYS B N 1
ATOM 4041 C CA . CYS B 1 215 ? 6.547 -20.797 8.109 1 91.94 215 CYS B CA 1
ATOM 4042 C C . CYS B 1 215 ? 6.504 -19.312 7.75 1 91.94 215 CYS B C 1
ATOM 4044 O O . CYS B 1 215 ? 7.406 -18.812 7.086 1 91.94 215 CYS B O 1
ATOM 4046 N N . GLY B 1 216 ? 5.422 -18.734 8.117 1 93.56 216 GLY B N 1
ATOM 4047 C CA . GLY B 1 216 ? 5.297 -17.297 7.891 1 93.56 216 GLY B CA 1
ATOM 4048 C C . GLY B 1 216 ? 4.938 -16.953 6.457 1 93.56 216 GLY B C 1
ATOM 4049 O O . GLY B 1 216 ? 4.258 -17.719 5.777 1 93.56 216 GLY B O 1
ATOM 4050 N N . THR B 1 217 ? 5.254 -15.703 6.113 1 95.44 217 THR B N 1
ATOM 4051 C CA . THR B 1 217 ? 4.895 -15.172 4.805 1 95.44 217 THR B CA 1
ATOM 4052 C C . THR B 1 217 ? 6.129 -14.656 4.07 1 95.44 217 THR B C 1
ATOM 4054 O O . THR B 1 217 ? 6.988 -14.008 4.668 1 95.44 217 THR B O 1
ATOM 4057 N N . VAL B 1 218 ? 6.332 -15.086 2.848 1 97.25 218 VAL B N 1
ATOM 4058 C CA . VAL B 1 218 ? 7.312 -14.477 1.955 1 97.25 218 VAL B CA 1
ATOM 4059 C C . VAL B 1 218 ? 6.594 -13.656 0.887 1 97.25 218 VAL B C 1
ATOM 4061 O O . VAL B 1 218 ? 5.699 -14.156 0.205 1 97.25 218 VAL B O 1
ATOM 4064 N N . SER B 1 219 ? 7.02 -12.391 0.753 1 97.81 219 SER B N 1
ATOM 4065 C CA . SER B 1 219 ? 6.348 -11.516 -0.199 1 97.81 219 SER B CA 1
ATOM 4066 C C . SER B 1 219 ? 7.336 -10.898 -1.187 1 97.81 219 SER B C 1
ATOM 4068 O O . SER B 1 219 ? 8.453 -10.531 -0.808 1 97.81 219 SER B O 1
ATOM 4070 N N . ILE B 1 220 ? 6.938 -10.883 -2.473 1 98.25 220 ILE B N 1
ATOM 4071 C CA . ILE B 1 220 ? 7.602 -10.031 -3.451 1 98.25 220 ILE B CA 1
ATOM 4072 C C . ILE B 1 220 ? 7.109 -8.594 -3.303 1 98.25 220 ILE B C 1
ATOM 4074 O O . ILE B 1 220 ? 5.906 -8.328 -3.377 1 98.25 220 ILE B O 1
ATOM 4078 N N . LYS B 1 221 ? 8.062 -7.664 -3.145 1 96.88 221 LYS B N 1
ATOM 4079 C CA . LYS B 1 221 ? 7.668 -6.289 -2.842 1 96.88 221 LYS B CA 1
ATOM 4080 C C . LYS B 1 221 ? 8.383 -5.301 -3.756 1 96.88 221 LYS B C 1
ATOM 4082 O O . LYS B 1 221 ? 9.516 -5.551 -4.188 1 96.88 221 LYS B O 1
ATOM 4087 N N . MET B 1 222 ? 7.707 -4.289 -4.082 1 96.75 222 MET B N 1
ATOM 4088 C CA . MET B 1 222 ? 8.289 -3.035 -4.562 1 96.75 222 MET B CA 1
ATOM 4089 C C . MET B 1 222 ? 7.836 -1.862 -3.695 1 96.75 222 MET B C 1
ATOM 4091 O O . MET B 1 222 ? 6.645 -1.573 -3.605 1 96.75 222 MET B O 1
ATOM 4095 N N . GLU B 1 223 ? 8.719 -1.287 -3.004 1 94.88 223 GLU B N 1
ATOM 4096 C CA . GLU B 1 223 ? 8.445 -0.138 -2.146 1 94.88 223 GLU B CA 1
ATOM 4097 C C . GLU B 1 223 ? 8.961 1.154 -2.773 1 94.88 223 GLU B C 1
ATOM 4099 O O . GLU B 1 223 ? 10.148 1.27 -3.082 1 94.88 223 GLU B O 1
ATOM 4104 N N . PRO B 1 224 ? 8.055 2.119 -2.887 1 95.56 224 PRO B N 1
ATOM 4105 C CA . PRO B 1 224 ? 8.438 3.344 -3.588 1 95.56 224 PRO B CA 1
ATOM 4106 C C . PRO B 1 224 ? 9.234 4.305 -2.703 1 95.56 224 PRO B C 1
ATOM 4108 O O . PRO B 1 224 ? 9.469 4.012 -1.527 1 95.56 224 PRO B O 1
ATOM 4111 N N . PHE B 1 225 ? 9.594 5.379 -3.336 1 94.94 225 PHE B N 1
ATOM 4112 C CA . PHE B 1 225 ? 10.352 6.477 -2.75 1 94.94 225 PHE B CA 1
ATOM 4113 C C . PHE B 1 225 ? 9.664 7 -1.495 1 94.94 225 PHE B C 1
ATOM 4115 O O . PHE B 1 225 ? 8.438 7.129 -1.46 1 94.94 225 PHE B O 1
ATOM 4122 N N . VAL B 1 226 ? 10.477 7.273 -0.472 1 94.31 226 VAL B N 1
ATOM 4123 C CA . VAL B 1 226 ? 10.008 7.977 0.716 1 94.31 226 VAL B CA 1
ATOM 4124 C C . VAL B 1 226 ? 11.094 8.938 1.212 1 94.31 226 VAL B C 1
ATOM 4126 O O . VAL B 1 226 ? 12.281 8.648 1.1 1 94.31 226 VAL B O 1
ATOM 4129 N N . MET B 1 227 ? 10.656 10.047 1.783 1 94.31 227 MET B N 1
ATOM 4130 C CA . MET B 1 227 ? 11.602 11.023 2.332 1 94.31 227 MET B CA 1
ATOM 4131 C C . MET B 1 227 ? 10.977 11.789 3.492 1 94.31 227 MET B C 1
ATOM 4133 O O . MET B 1 227 ? 9.805 12.156 3.439 1 94.31 227 MET B O 1
ATOM 4137 N N . HIS B 1 228 ? 11.758 11.977 4.492 1 93.69 228 HIS B N 1
ATOM 4138 C CA . HIS B 1 228 ? 11.367 12.828 5.613 1 93.69 228 HIS B CA 1
ATOM 4139 C C . HIS B 1 228 ? 12.227 14.094 5.668 1 93.69 228 HIS B C 1
ATOM 4141 O O . HIS B 1 228 ? 13.453 14.016 5.594 1 93.69 228 HIS B O 1
ATOM 4147 N N . VAL B 1 229 ? 11.562 15.195 5.797 1 95.12 229 VAL B N 1
ATOM 4148 C CA . VAL B 1 229 ? 12.234 16.5 5.789 1 95.12 229 VAL B CA 1
ATOM 4149 C C . VAL B 1 229 ? 11.773 17.328 6.988 1 95.12 229 VAL B C 1
ATOM 4151 O O . VAL B 1 229 ? 10.57 17.484 7.215 1 95.12 229 VAL B O 1
ATOM 4154 N N . GLU B 1 230 ? 12.727 17.766 7.719 1 94.69 230 GLU B N 1
ATOM 4155 C CA . GLU B 1 230 ? 12.414 18.766 8.742 1 94.69 230 GLU B CA 1
ATOM 4156 C C . GLU B 1 230 ? 12.391 20.172 8.148 1 94.69 230 GLU B C 1
ATOM 4158 O O . GLU B 1 230 ? 13.289 20.547 7.398 1 94.69 230 GLU B O 1
ATOM 4163 N N . CYS B 1 231 ? 11.352 20.891 8.469 1 93.62 231 CYS B N 1
ATOM 4164 C CA . CYS B 1 231 ? 11.18 22.25 7.965 1 93.62 231 CYS B CA 1
ATOM 4165 C C . CYS B 1 231 ? 11.281 23.266 9.094 1 93.62 231 CYS B C 1
ATOM 4167 O O . CYS B 1 231 ? 10.781 23.031 10.195 1 93.62 231 CYS B O 1
ATOM 4169 N N . ARG B 1 232 ? 11.797 24.391 8.805 1 93.06 232 ARG B N 1
ATOM 4170 C CA . ARG B 1 232 ? 11.984 25.453 9.781 1 93.06 232 ARG B CA 1
ATOM 4171 C C . ARG B 1 232 ? 10.648 26.094 10.156 1 93.06 232 ARG B C 1
ATOM 4173 O O . ARG B 1 232 ? 10.438 26.469 11.312 1 93.06 232 ARG B O 1
ATOM 4180 N N . THR B 1 233 ? 9.805 26.266 9.148 1 87.62 233 THR B N 1
ATOM 4181 C CA . THR B 1 233 ? 8.516 26.906 9.367 1 87.62 233 THR B CA 1
ATOM 4182 C C . THR B 1 233 ? 7.395 26.141 8.672 1 87.62 233 THR B C 1
ATOM 4184 O O . THR B 1 233 ? 7.652 25.328 7.781 1 87.62 233 THR B O 1
ATOM 4187 N N . MET B 1 234 ? 6.184 26.422 9.07 1 84.81 234 MET B N 1
ATOM 4188 C CA . MET B 1 234 ? 5.02 25.828 8.422 1 84.81 234 MET B CA 1
ATOM 4189 C C . MET B 1 234 ? 4.883 26.328 6.984 1 84.81 234 MET B C 1
ATOM 4191 O O . MET B 1 234 ? 4.434 25.578 6.109 1 84.81 234 MET B O 1
ATOM 4195 N N . GLU B 1 235 ? 5.305 27.531 6.789 1 87.31 235 GLU B N 1
ATOM 4196 C CA . GLU B 1 235 ? 5.273 28.062 5.434 1 87.31 235 GLU B CA 1
ATOM 4197 C C . GLU B 1 235 ? 6.199 27.297 4.504 1 87.31 235 GLU B C 1
ATOM 4199 O O . GLU B 1 235 ? 5.84 27 3.363 1 87.31 235 GLU B O 1
ATOM 4204 N N . ALA B 1 236 ? 7.371 27.016 5.004 1 91.31 236 ALA B N 1
ATOM 4205 C CA . ALA B 1 236 ? 8.312 26.188 4.238 1 91.31 236 ALA B CA 1
ATOM 4206 C C . ALA B 1 236 ? 7.738 24.812 3.963 1 91.31 236 ALA B C 1
ATOM 4208 O O . ALA B 1 236 ? 7.879 24.281 2.857 1 91.31 236 ALA B O 1
ATOM 4209 N N . ALA B 1 237 ? 7.113 24.219 4.961 1 92.12 237 ALA B N 1
ATOM 4210 C CA . ALA B 1 237 ? 6.496 22.906 4.809 1 92.12 237 ALA B CA 1
ATOM 4211 C C . ALA B 1 237 ? 5.426 22.938 3.721 1 92.12 237 ALA B C 1
ATOM 4213 O O . ALA B 1 237 ? 5.348 22.016 2.898 1 92.12 237 ALA B O 1
ATOM 4214 N N . LYS B 1 238 ? 4.656 23.969 3.725 1 89.31 238 LYS B N 1
ATOM 4215 C CA . LYS B 1 238 ? 3.598 24.109 2.729 1 89.31 238 LYS B CA 1
ATOM 4216 C C . LYS B 1 238 ? 4.176 24.172 1.318 1 89.31 238 LYS B C 1
ATOM 4218 O O . LYS B 1 238 ? 3.633 23.578 0.387 1 89.31 238 LYS B O 1
ATOM 4223 N N . LEU B 1 239 ? 5.188 24.922 1.211 1 92.25 239 LEU B N 1
ATOM 4224 C CA . LEU B 1 239 ? 5.832 25.047 -0.091 1 92.25 239 LEU B CA 1
ATOM 4225 C C . LEU B 1 239 ? 6.367 23.703 -0.575 1 92.25 239 LEU B C 1
ATOM 4227 O O . LEU B 1 239 ? 6.164 23.328 -1.733 1 92.25 239 LEU B O 1
ATOM 4231 N N . LEU B 1 240 ? 7.004 23.016 0.303 1 94.88 240 LEU B N 1
ATOM 4232 C CA . LEU B 1 240 ? 7.547 21.703 -0.031 1 94.88 240 LEU B CA 1
ATOM 4233 C C . LEU B 1 240 ? 6.434 20.734 -0.4 1 94.88 240 LEU B C 1
ATOM 4235 O O . LEU B 1 240 ? 6.539 20 -1.39 1 94.88 240 LEU B O 1
ATOM 4239 N N . LEU B 1 241 ? 5.371 20.75 0.321 1 93.62 241 LEU B N 1
ATOM 4240 C CA . LEU B 1 241 ? 4.258 19.828 0.084 1 93.62 241 LEU B CA 1
ATOM 4241 C C . LEU B 1 241 ? 3.531 20.188 -1.209 1 93.62 241 LEU B C 1
ATOM 4243 O O . LEU B 1 241 ? 3.025 19.297 -1.902 1 93.62 241 LEU B O 1
ATOM 4247 N N . SER B 1 242 ? 3.518 21.469 -1.511 1 93.06 242 SER B N 1
ATOM 4248 C CA . SER B 1 242 ? 2.961 21.844 -2.805 1 93.06 242 SER B CA 1
ATOM 4249 C C . SER B 1 242 ? 3.766 21.234 -3.951 1 93.06 242 SER B C 1
ATOM 4251 O O . SER B 1 242 ? 3.191 20.734 -4.914 1 93.06 242 SER B O 1
ATOM 4253 N N . ALA B 1 243 ? 5.027 21.281 -3.812 1 94.69 243 ALA B N 1
ATOM 4254 C CA . ALA B 1 243 ? 5.895 20.672 -4.82 1 94.69 243 ALA B CA 1
ATOM 4255 C C . ALA B 1 243 ? 5.676 19.172 -4.895 1 94.69 243 ALA B C 1
ATOM 4257 O O . ALA B 1 243 ? 5.578 18.594 -5.984 1 94.69 243 ALA B O 1
ATOM 4258 N N . ALA B 1 244 ? 5.559 18.5 -3.754 1 95.25 244 ALA B N 1
ATOM 4259 C CA . ALA B 1 244 ? 5.461 17.047 -3.678 1 95.25 244 ALA B CA 1
ATOM 4260 C C . ALA B 1 244 ? 4.078 16.562 -4.113 1 95.25 244 ALA B C 1
ATOM 4262 O O . ALA B 1 244 ? 3.965 15.664 -4.949 1 95.25 244 ALA B O 1
ATOM 4263 N N . VAL B 1 245 ? 3.033 17.203 -3.643 1 92.75 245 VAL B N 1
ATOM 4264 C CA . VAL B 1 245 ? 1.671 16.719 -3.834 1 92.75 245 VAL B CA 1
ATOM 4265 C C . VAL B 1 245 ? 1.111 17.25 -5.152 1 92.75 245 VAL B C 1
ATOM 4267 O O . VAL B 1 245 ? 0.73 16.484 -6.031 1 92.75 245 VAL B O 1
ATOM 4270 N N . SER B 1 246 ? 1.15 18.562 -5.332 1 90.75 246 SER B N 1
ATOM 4271 C CA . SER B 1 246 ? 0.503 19.203 -6.473 1 90.75 246 SER B CA 1
ATOM 4272 C C . SER B 1 246 ? 1.322 19.031 -7.746 1 90.75 246 SER B C 1
ATOM 4274 O O . SER B 1 246 ? 0.766 18.781 -8.82 1 90.75 246 SER B O 1
ATOM 4276 N N . ASP B 1 247 ? 2.59 19.125 -7.574 1 93 247 ASP B N 1
ATOM 4277 C CA . ASP B 1 247 ? 3.396 19.219 -8.789 1 93 247 ASP B CA 1
ATOM 4278 C C . ASP B 1 247 ? 3.99 17.859 -9.148 1 93 247 ASP B C 1
ATOM 4280 O O . ASP B 1 247 ? 4.352 17.625 -10.305 1 93 247 ASP B O 1
ATOM 4284 N N . SER B 1 248 ? 4.137 16.953 -8.156 1 94.12 248 SER B N 1
ATOM 4285 C CA . SER B 1 248 ? 4.852 15.719 -8.453 1 94.12 248 SER B CA 1
ATOM 4286 C C . SER B 1 248 ? 3.994 14.492 -8.156 1 94.12 248 SER B C 1
ATOM 4288 O O . SER B 1 248 ? 4.426 13.359 -8.375 1 94.12 248 SER B O 1
ATOM 4290 N N . GLY B 1 249 ? 2.865 14.602 -7.559 1 92.5 249 GLY B N 1
ATOM 4291 C CA . GLY B 1 249 ? 1.907 13.516 -7.445 1 92.5 249 GLY B CA 1
ATOM 4292 C C . GLY B 1 249 ? 2.094 12.688 -6.188 1 92.5 249 GLY B C 1
ATOM 4293 O O . GLY B 1 249 ? 1.547 11.586 -6.078 1 92.5 249 GLY B O 1
ATOM 4294 N N . TYR B 1 250 ? 2.904 13.086 -5.246 1 94.5 250 TYR B N 1
ATOM 4295 C CA . TYR B 1 250 ? 3.039 12.383 -3.975 1 94.5 250 TYR B CA 1
ATOM 4296 C C . TYR B 1 250 ? 1.875 12.711 -3.047 1 94.5 250 TYR B C 1
ATOM 4298 O O . TYR B 1 250 ? 2.066 13.312 -1.99 1 94.5 250 TYR B O 1
ATOM 4306 N N . ARG B 1 251 ? 0.769 12.086 -3.262 1 90.56 251 ARG B N 1
ATOM 4307 C CA . ARG B 1 251 ? -0.512 12.508 -2.701 1 90.56 251 ARG B CA 1
ATOM 4308 C C . ARG B 1 251 ? -0.654 12.039 -1.256 1 90.56 251 ARG B C 1
ATOM 4310 O O . ARG B 1 251 ? -1.544 12.5 -0.536 1 90.56 251 ARG B O 1
ATOM 4317 N N . ASN B 1 252 ? 0.195 11.125 -0.811 1 90.5 252 ASN B N 1
ATOM 4318 C CA . ASN B 1 252 ? 0.13 10.664 0.572 1 90.5 252 ASN B CA 1
ATOM 4319 C C . ASN B 1 252 ? 1.132 11.398 1.456 1 90.5 252 ASN B C 1
ATOM 4321 O O . ASN B 1 252 ? 1.428 10.961 2.568 1 90.5 252 ASN B O 1
ATOM 4325 N N . SER B 1 253 ? 1.572 12.539 0.929 1 93.12 253 SER B N 1
ATOM 4326 C CA . SER B 1 253 ? 2.516 13.352 1.688 1 93.12 253 SER B CA 1
ATOM 4327 C C . SER B 1 253 ? 1.791 14.25 2.682 1 93.12 253 SER B C 1
ATOM 4329 O O . SER B 1 253 ? 0.602 14.539 2.518 1 93.12 253 SER B O 1
ATOM 4331 N N . GLY B 1 254 ? 2.494 14.719 3.732 1 90.88 254 GLY B N 1
ATOM 4332 C CA . GLY B 1 254 ? 1.916 15.602 4.73 1 90.88 254 GLY B CA 1
ATOM 4333 C C . GLY B 1 254 ? 2.885 15.969 5.84 1 90.88 254 GLY B C 1
ATOM 4334 O O . GLY B 1 254 ? 3.99 15.422 5.91 1 90.88 254 GLY B O 1
ATOM 4335 N N . VAL B 1 255 ? 2.447 16.922 6.598 1 89.75 255 VAL B N 1
ATOM 4336 C CA . VAL B 1 255 ? 3.172 17.234 7.824 1 89.75 255 VAL B CA 1
ATOM 4337 C C . VAL B 1 255 ? 2.838 16.203 8.898 1 89.75 255 VAL B C 1
ATOM 4339 O O . VAL B 1 255 ? 1.665 15.969 9.203 1 89.75 255 VAL B O 1
ATOM 4342 N N . VAL B 1 256 ? 3.834 15.531 9.391 1 79.12 256 VAL B N 1
ATOM 4343 C CA . VAL B 1 256 ? 3.623 14.398 10.281 1 79.12 256 VAL B CA 1
ATOM 4344 C C . VAL B 1 256 ? 3.744 14.859 11.734 1 79.12 256 VAL B C 1
ATOM 4346 O O . VAL B 1 256 ? 4.852 14.977 12.266 1 79.12 256 VAL B O 1
ATOM 4349 N N . PRO B 1 257 ? 2.508 15.234 12.414 1 68.5 257 PRO B N 1
ATOM 4350 C CA . PRO B 1 257 ? 2.523 15.547 13.844 1 68.5 257 PRO B CA 1
ATOM 4351 C C . PRO B 1 257 ? 2.6 14.297 14.719 1 68.5 257 PRO B C 1
ATOM 4353 O O . PRO B 1 257 ? 2.443 13.18 14.227 1 68.5 257 PRO B O 1
ATOM 4356 N N . PRO B 1 258 ? 3.102 13.93 16.094 1 61.81 258 PRO B N 1
ATOM 4357 C CA . PRO B 1 258 ? 3.127 15.086 16.984 1 61.81 258 PRO B CA 1
ATOM 4358 C C . PRO B 1 258 ? 4.539 15.461 17.438 1 61.81 258 PRO B C 1
ATOM 4360 O O . PRO B 1 258 ? 5.438 14.617 17.422 1 61.81 258 PRO B O 1
ATOM 4363 N N . GLY B 1 259 ? 4.926 16.562 17.469 1 68.12 259 GLY B N 1
ATOM 4364 C CA . GLY B 1 259 ? 6.188 17 18.047 1 68.12 259 GLY B CA 1
ATOM 4365 C C . GLY B 1 259 ? 6.461 18.469 17.859 1 68.12 259 GLY B C 1
ATOM 4366 O O . GLY B 1 259 ? 5.605 19.203 17.344 1 68.12 259 GLY B O 1
ATOM 4367 N N . LYS B 1 260 ? 7.57 18.781 18.406 1 76.19 260 LYS B N 1
ATOM 4368 C CA . LYS B 1 260 ? 7.984 20.172 18.344 1 76.19 260 LYS B CA 1
ATOM 4369 C C . LYS B 1 260 ? 8.492 20.531 16.953 1 76.19 260 LYS B C 1
ATOM 4371 O O . LYS B 1 260 ? 8.336 21.672 16.5 1 76.19 260 LYS B O 1
ATOM 4376 N N . LYS B 1 261 ? 8.906 19.438 16.219 1 87 261 LYS B N 1
ATOM 4377 C CA . LYS B 1 261 ? 9.484 19.672 14.906 1 87 261 LYS B CA 1
ATOM 4378 C C . LYS B 1 261 ? 8.414 19.609 13.82 1 87 261 LYS B C 1
ATOM 4380 O O . LYS B 1 261 ? 7.426 18.891 13.953 1 87 261 LYS B O 1
ATOM 4385 N N . ILE B 1 262 ? 8.617 20.469 12.836 1 90 262 ILE B N 1
ATOM 4386 C CA . ILE B 1 262 ? 7.762 20.406 11.656 1 90 262 ILE B CA 1
ATOM 4387 C C . ILE B 1 262 ? 8.352 19.422 10.641 1 90 262 ILE B C 1
ATOM 4389 O O . ILE B 1 262 ? 9.25 19.766 9.883 1 90 262 ILE B O 1
ATOM 4393 N N . MET B 1 263 ? 7.797 18.219 10.656 1 92.06 263 MET B N 1
ATOM 4394 C CA . MET B 1 263 ? 8.305 17.156 9.805 1 92.06 263 MET B CA 1
ATOM 4395 C C . MET B 1 263 ? 7.375 16.906 8.617 1 92.06 263 MET B C 1
ATOM 4397 O O . MET B 1 263 ? 6.168 16.75 8.797 1 92.06 263 MET B O 1
ATOM 4401 N N . CYS B 1 264 ? 7.961 16.922 7.461 1 93.94 264 CYS B N 1
ATOM 4402 C CA . CYS B 1 264 ? 7.215 16.547 6.262 1 93.94 264 CYS B CA 1
ATOM 4403 C C . CYS B 1 264 ? 7.578 15.133 5.812 1 93.94 264 CYS B C 1
ATOM 4405 O O . CYS B 1 264 ? 8.758 14.812 5.66 1 93.94 264 CYS B O 1
ATOM 4407 N N . GLY B 1 265 ? 6.594 14.305 5.691 1 93.69 265 GLY B N 1
ATOM 4408 C CA . GLY B 1 265 ? 6.777 13.023 5.031 1 93.69 265 GLY B CA 1
ATOM 4409 C C . GLY B 1 265 ? 6.32 13.023 3.584 1 93.69 265 GLY B C 1
ATOM 4410 O O . GLY B 1 265 ? 5.152 13.305 3.299 1 93.69 265 GLY B O 1
ATOM 4411 N N . ILE B 1 266 ? 7.219 12.75 2.664 1 95.25 266 ILE B N 1
ATOM 4412 C CA . ILE B 1 266 ? 6.895 12.656 1.244 1 95.25 266 ILE B CA 1
ATOM 4413 C C . ILE B 1 266 ? 6.723 11.188 0.855 1 95.25 266 ILE B C 1
ATOM 4415 O O . ILE B 1 266 ? 7.664 10.398 0.962 1 95.25 266 ILE B O 1
ATOM 4419 N N . ARG B 1 267 ? 5.508 10.883 0.411 1 93.69 267 ARG B N 1
ATOM 4420 C CA . ARG B 1 267 ? 5.156 9.492 0.146 1 93.69 267 ARG B CA 1
ATOM 4421 C C . ARG B 1 267 ? 4.242 9.383 -1.069 1 93.69 267 ARG B C 1
ATOM 4423 O O . ARG B 1 267 ? 3.391 10.242 -1.294 1 93.69 267 ARG B O 1
ATOM 4430 N N . SER B 1 268 ? 4.418 8.328 -1.789 1 91.88 268 SER B N 1
ATOM 4431 C CA . SER B 1 268 ? 3.559 8.07 -2.941 1 91.88 268 SER B CA 1
ATOM 4432 C C . SER B 1 268 ? 2.182 7.582 -2.508 1 91.88 268 SER B C 1
ATOM 4434 O O . SER B 1 268 ? 2.023 7.055 -1.404 1 91.88 268 SER B O 1
ATOM 4436 N N . ALA B 1 269 ? 1.207 7.82 -3.404 1 84.31 269 ALA B N 1
ATOM 4437 C CA . ALA B 1 269 ? -0.116 7.238 -3.195 1 84.31 269 ALA B CA 1
ATOM 4438 C C . ALA B 1 269 ? -0.082 5.723 -3.371 1 84.31 269 ALA B C 1
ATOM 4440 O O . ALA B 1 269 ? 0.904 5.168 -3.863 1 84.31 269 ALA B O 1
ATOM 4441 N N . ALA B 1 270 ? -1.181 5.121 -2.967 1 75.88 270 ALA B N 1
ATOM 4442 C CA . ALA B 1 270 ? -1.32 3.682 -3.17 1 75.88 270 ALA B CA 1
ATOM 4443 C C . ALA B 1 270 ? -1.229 3.324 -4.648 1 75.88 270 ALA B C 1
ATOM 4445 O O . ALA B 1 270 ? -1.599 4.125 -5.512 1 75.88 270 ALA B O 1
ATOM 4446 N N . GLY B 1 271 ? -0.644 2.26 -5.004 1 79.75 271 GLY B N 1
ATOM 4447 C CA . GLY B 1 271 ? -0.639 1.78 -6.375 1 79.75 271 GLY B CA 1
ATOM 4448 C C . GLY B 1 271 ? 0.752 1.691 -6.973 1 79.75 271 GLY B C 1
ATOM 4449 O O . GLY B 1 271 ? 0.975 0.955 -7.934 1 79.75 271 GLY B O 1
ATOM 4450 N N . LEU B 1 272 ? 1.585 2.553 -6.469 1 88.25 272 LEU B N 1
ATOM 4451 C CA . LEU B 1 272 ? 2.938 2.482 -7.012 1 88.25 272 LEU B CA 1
ATOM 4452 C C . LEU B 1 272 ? 3.709 1.318 -6.398 1 88.25 272 LEU B C 1
ATOM 4454 O O . LEU B 1 272 ? 4.609 0.762 -7.031 1 88.25 272 LEU B O 1
ATOM 4458 N N . GLY B 1 273 ? 3.416 0.901 -5.289 1 91.69 273 GLY B N 1
ATOM 4459 C CA . GLY B 1 273 ? 4.09 -0.214 -4.645 1 91.69 273 GLY B CA 1
ATOM 4460 C C . GLY B 1 273 ? 3.516 -1.563 -5.031 1 91.69 273 GLY B C 1
ATOM 4461 O O . GLY B 1 273 ? 2.641 -1.647 -5.895 1 91.69 273 GLY B O 1
ATOM 4462 N N . LEU B 1 274 ? 4.113 -2.547 -4.574 1 94.81 274 LEU B N 1
ATOM 4463 C CA . LEU B 1 274 ? 3.711 -3.93 -4.809 1 94.81 274 LEU B CA 1
ATOM 4464 C C . LEU B 1 274 ? 4.027 -4.801 -3.6 1 94.81 274 LEU B C 1
ATOM 4466 O O . LEU B 1 274 ? 5.102 -4.688 -3.01 1 94.81 274 LEU B O 1
ATOM 4470 N N . GLU B 1 275 ? 3.121 -5.547 -3.141 1 95.12 275 GLU B N 1
ATOM 4471 C CA . GLU B 1 275 ? 3.34 -6.543 -2.098 1 95.12 275 GLU B CA 1
ATOM 4472 C C . GLU B 1 275 ? 2.512 -7.801 -2.354 1 95.12 275 GLU B C 1
ATOM 4474 O O . GLU B 1 275 ? 1.299 -7.805 -2.131 1 95.12 275 GLU B O 1
ATOM 4479 N N . VAL B 1 276 ? 3.178 -8.789 -2.787 1 97.81 276 VAL B N 1
ATOM 4480 C CA . VAL B 1 276 ? 2.496 -10.016 -3.188 1 97.81 276 VAL B CA 1
ATOM 4481 C C . VAL B 1 276 ? 2.982 -11.18 -2.33 1 97.81 276 VAL B C 1
ATOM 4483 O O . VAL B 1 276 ? 4.094 -11.68 -2.521 1 97.81 276 VAL B O 1
ATOM 4486 N N . PRO B 1 277 ? 2.148 -11.625 -1.435 1 97.81 277 PRO B N 1
ATOM 4487 C CA . PRO B 1 277 ? 2.533 -12.828 -0.698 1 97.81 277 PRO B CA 1
ATOM 4488 C C . PRO B 1 277 ? 2.525 -14.078 -1.571 1 97.81 277 PRO B C 1
ATOM 4490 O O . PRO B 1 277 ? 1.488 -14.438 -2.139 1 97.81 277 PRO B O 1
ATOM 4493 N N . VAL B 1 278 ? 3.678 -14.703 -1.686 1 98.25 278 VAL B N 1
ATOM 4494 C CA . VAL B 1 278 ? 3.785 -15.875 -2.541 1 98.25 278 VAL B CA 1
ATOM 4495 C C . VAL B 1 278 ? 3.924 -17.125 -1.682 1 98.25 278 VAL B C 1
ATOM 4497 O O . VAL B 1 278 ? 3.627 -18.234 -2.137 1 98.25 278 VAL B O 1
ATOM 4500 N N . VAL B 1 279 ? 4.473 -17 -0.479 1 97.62 279 VAL B N 1
ATOM 4501 C CA . VAL B 1 279 ? 4.395 -18 0.574 1 97.62 279 VAL B CA 1
ATOM 4502 C C . VAL B 1 279 ? 3.469 -17.516 1.687 1 97.62 279 VAL B C 1
ATOM 4504 O O . VAL B 1 279 ? 3.625 -16.406 2.191 1 97.62 279 VAL B O 1
ATOM 4507 N N . LEU B 1 280 ? 2.461 -18.266 1.972 1 96.25 280 LEU B N 1
ATOM 4508 C CA . LEU B 1 280 ? 1.513 -17.938 3.027 1 96.25 280 LEU B CA 1
ATOM 4509 C C . LEU B 1 280 ? 1.428 -19.047 4.059 1 96.25 280 LEU B C 1
ATOM 4511 O O . LEU B 1 280 ? 1.151 -20.203 3.713 1 96.25 280 LEU B O 1
ATOM 4515 N N . HIS B 1 281 ? 1.66 -18.688 5.293 1 92.19 281 HIS B N 1
ATOM 4516 C CA . HIS B 1 281 ? 1.643 -19.656 6.375 1 92.19 281 HIS B CA 1
ATOM 4517 C C . HIS B 1 281 ? 2.555 -20.844 6.062 1 92.19 281 HIS B C 1
ATOM 4519 O O . HIS B 1 281 ? 2.168 -22 6.25 1 92.19 281 HIS B O 1
ATOM 4525 N N . GLY B 1 282 ? 3.605 -20.562 5.43 1 94.12 282 GLY B N 1
ATOM 4526 C CA . GLY B 1 282 ? 4.629 -21.562 5.168 1 94.12 282 GLY B CA 1
ATOM 4527 C C . GLY B 1 282 ? 4.391 -22.344 3.889 1 94.12 282 GLY B C 1
ATOM 4528 O O . GLY B 1 282 ? 5.199 -23.188 3.514 1 94.12 282 GLY B O 1
ATOM 4529 N N . VAL B 1 283 ? 3.283 -22.109 3.18 1 96.44 283 VAL B N 1
ATOM 4530 C CA . VAL B 1 283 ? 2.986 -22.812 1.937 1 96.44 283 VAL B CA 1
ATOM 4531 C C . VAL B 1 283 ? 3.432 -21.969 0.745 1 96.44 283 VAL B C 1
ATOM 4533 O O . VAL B 1 283 ? 2.984 -20.828 0.58 1 96.44 283 VAL B O 1
ATOM 4536 N N . ASN B 1 284 ? 4.312 -22.516 -0.062 1 97.88 284 ASN B N 1
ATOM 4537 C CA . ASN B 1 284 ? 4.785 -21.859 -1.274 1 97.88 284 ASN B CA 1
ATOM 4538 C C . ASN B 1 284 ? 3.805 -22.031 -2.43 1 97.88 284 ASN B C 1
ATOM 4540 O O . ASN B 1 284 ? 3.803 -23.078 -3.09 1 97.88 284 ASN B O 1
ATOM 4544 N N . HIS B 1 285 ? 3.082 -21 -2.777 1 97.69 285 HIS B N 1
ATOM 4545 C CA . HIS B 1 285 ? 1.996 -21.109 -3.744 1 97.69 285 HIS B CA 1
ATOM 4546 C C . HIS B 1 285 ? 2.506 -20.906 -5.168 1 97.69 285 HIS B C 1
ATOM 4548 O O . HIS B 1 285 ? 1.77 -21.125 -6.133 1 97.69 285 HIS B O 1
ATOM 4554 N N . VAL B 1 286 ? 3.832 -20.562 -5.277 1 97.56 286 VAL B N 1
ATOM 4555 C CA . VAL B 1 286 ? 4.332 -20.266 -6.617 1 97.56 286 VAL B CA 1
ATOM 4556 C C . VAL B 1 286 ? 5.402 -21.297 -7 1 97.56 286 VAL B C 1
ATOM 4558 O O . VAL B 1 286 ? 6.117 -21.109 -7.988 1 97.56 286 VAL B O 1
ATOM 4561 N N . ALA B 1 287 ? 5.543 -22.344 -6.27 1 96.69 287 ALA B N 1
ATOM 4562 C CA . ALA B 1 287 ? 6.57 -23.359 -6.516 1 96.69 287 ALA B CA 1
ATOM 4563 C C . ALA B 1 287 ? 6.52 -23.859 -7.957 1 96.69 287 ALA B C 1
ATOM 4565 O O . ALA B 1 287 ? 7.559 -24.109 -8.57 1 96.69 287 ALA B O 1
ATOM 4566 N N . SER B 1 288 ? 5.309 -23.953 -8.484 1 95.06 288 SER B N 1
ATOM 4567 C CA . SER B 1 288 ? 5.156 -24.453 -9.852 1 95.06 288 SER B CA 1
ATOM 4568 C C . SER B 1 288 ? 4.656 -23.359 -10.789 1 95.06 288 SER B C 1
ATOM 4570 O O . SER B 1 288 ? 4.051 -23.656 -11.82 1 95.06 288 SER B O 1
ATOM 4572 N N . GLN B 1 289 ? 4.836 -22.141 -10.398 1 95.75 289 GLN B N 1
ATOM 4573 C CA . GLN B 1 289 ? 4.309 -21.016 -11.172 1 95.75 289 GLN B CA 1
ATOM 4574 C C . GLN B 1 289 ? 5.43 -20.062 -11.594 1 95.75 289 GLN B C 1
ATOM 4576 O O . GLN B 1 289 ? 5.367 -18.859 -11.328 1 95.75 289 GLN B O 1
ATOM 4581 N N . ARG B 1 290 ? 6.328 -20.672 -12.359 1 96.5 290 ARG B N 1
ATOM 4582 C CA . ARG B 1 290 ? 7.531 -19.969 -12.789 1 96.5 290 ARG B CA 1
ATOM 4583 C C . ARG B 1 290 ? 7.172 -18.719 -13.602 1 96.5 290 ARG B C 1
ATOM 4585 O O . ARG B 1 290 ? 7.738 -17.656 -13.383 1 96.5 290 ARG B O 1
ATOM 4592 N N . GLY B 1 291 ? 6.211 -18.906 -14.516 1 97 291 GLY B N 1
ATOM 4593 C CA . GLY B 1 291 ? 5.781 -17.797 -15.344 1 97 291 GLY B CA 1
ATOM 4594 C C . GLY B 1 291 ? 5.211 -16.641 -14.539 1 97 291 GLY B C 1
ATOM 4595 O O . GLY B 1 291 ? 5.449 -15.477 -14.859 1 97 291 GLY B O 1
ATOM 4596 N N . TYR B 1 292 ? 4.477 -16.969 -13.539 1 98.19 292 TYR B N 1
ATOM 4597 C CA . TYR B 1 292 ? 3.873 -15.953 -12.688 1 98.19 292 TYR B CA 1
ATOM 4598 C C . TYR B 1 292 ? 4.941 -15.164 -11.938 1 98.19 292 TYR B C 1
ATOM 4600 O O . TYR B 1 292 ? 4.863 -13.938 -11.836 1 98.19 292 TYR B O 1
ATOM 4608 N N . VAL B 1 293 ? 5.973 -15.789 -11.43 1 98.56 293 VAL B N 1
ATOM 4609 C CA . VAL B 1 293 ? 7.039 -15.125 -10.695 1 98.56 293 VAL B CA 1
ATOM 4610 C C . VAL B 1 293 ? 7.793 -14.172 -11.625 1 98.56 293 VAL B C 1
ATOM 4612 O O . VAL B 1 293 ? 8.062 -13.023 -11.258 1 98.56 293 VAL B O 1
ATOM 4615 N N . TRP B 1 294 ? 8.078 -14.633 -12.836 1 98.56 294 TRP B N 1
ATOM 4616 C CA . TRP B 1 294 ? 8.711 -13.766 -13.828 1 98.56 294 TRP B CA 1
ATOM 4617 C C . TRP B 1 294 ? 7.855 -12.531 -14.086 1 98.56 294 TRP B C 1
ATOM 4619 O O . TRP B 1 294 ? 8.375 -11.414 -14.156 1 98.56 294 TRP B O 1
ATOM 4629 N N . ALA B 1 295 ? 6.551 -12.734 -14.195 1 98.12 295 ALA B N 1
ATOM 4630 C CA . ALA B 1 295 ? 5.641 -11.625 -14.477 1 98.12 295 ALA B CA 1
ATOM 4631 C C . ALA B 1 295 ? 5.617 -10.625 -13.328 1 98.12 295 ALA B C 1
ATOM 4633 O O . ALA B 1 295 ? 5.602 -9.414 -13.547 1 98.12 295 ALA B O 1
ATOM 4634 N N . LEU B 1 296 ? 5.59 -11.125 -12.117 1 98.38 296 LEU B N 1
ATOM 4635 C CA . LEU B 1 296 ? 5.578 -10.266 -10.938 1 98.38 296 LEU B CA 1
ATOM 4636 C C . LEU B 1 296 ? 6.859 -9.438 -10.852 1 98.38 296 LEU B C 1
ATOM 4638 O O . LEU B 1 296 ? 6.816 -8.25 -10.539 1 98.38 296 LEU B O 1
ATOM 4642 N N . LEU B 1 297 ? 7.996 -10.062 -11.102 1 98.56 297 LEU B N 1
ATOM 4643 C CA . LEU B 1 297 ? 9.266 -9.344 -11.07 1 98.56 297 LEU B CA 1
ATOM 4644 C C . LEU B 1 297 ? 9.336 -8.312 -12.188 1 98.56 297 LEU B C 1
ATOM 4646 O O . LEU B 1 297 ? 9.898 -7.23 -12 1 98.56 297 LEU B O 1
ATOM 4650 N N . GLY B 1 298 ? 8.781 -8.711 -13.305 1 97.75 298 GLY B N 1
ATOM 4651 C CA . GLY B 1 298 ? 8.664 -7.73 -14.375 1 97.75 298 GLY B CA 1
ATOM 4652 C C . GLY B 1 298 ? 7.832 -6.523 -13.992 1 97.75 298 GLY B C 1
ATOM 4653 O O . GLY B 1 298 ? 8.203 -5.387 -14.289 1 97.75 298 GLY B O 1
ATOM 4654 N N . LEU B 1 299 ? 6.738 -6.77 -13.359 1 96.94 299 LEU B N 1
ATOM 4655 C CA . LEU B 1 299 ? 5.891 -5.688 -12.875 1 96.94 299 LEU B CA 1
ATOM 4656 C C . LEU B 1 299 ? 6.633 -4.832 -11.852 1 96.94 299 LEU B C 1
ATOM 4658 O O . LEU B 1 299 ? 6.516 -3.604 -11.859 1 96.94 299 LEU B O 1
ATOM 4662 N N . ALA B 1 300 ? 7.34 -5.457 -10.969 1 97.69 300 ALA B N 1
ATOM 4663 C CA . ALA B 1 300 ? 8.141 -4.727 -9.992 1 97.69 300 ALA B CA 1
ATOM 4664 C C . ALA B 1 300 ? 9.117 -3.779 -10.688 1 97.69 300 ALA B C 1
ATOM 4666 O O . ALA B 1 300 ? 9.281 -2.631 -10.266 1 97.69 300 ALA B O 1
ATOM 4667 N N . ASN B 1 301 ? 9.773 -4.246 -11.727 1 97.25 301 ASN B N 1
ATOM 4668 C CA . ASN B 1 301 ? 10.68 -3.402 -12.5 1 97.25 301 ASN B CA 1
ATOM 4669 C C . ASN B 1 301 ? 9.938 -2.236 -13.148 1 97.25 301 ASN B C 1
ATOM 4671 O O . ASN B 1 301 ? 10.43 -1.108 -13.156 1 97.25 301 ASN B O 1
ATOM 4675 N N . GLU B 1 302 ? 8.781 -2.555 -13.68 1 95.44 302 GLU B N 1
ATOM 4676 C CA . GLU B 1 302 ? 7.977 -1.496 -14.273 1 95.44 302 GLU B CA 1
ATOM 4677 C C . GLU B 1 302 ? 7.637 -0.414 -13.258 1 95.44 302 GLU B C 1
ATOM 4679 O O . GLU B 1 302 ? 7.75 0.778 -13.547 1 95.44 302 GLU B O 1
ATOM 4684 N N . LYS B 1 303 ? 7.258 -0.821 -12.141 1 96.12 303 LYS B N 1
ATOM 4685 C CA . LYS B 1 303 ? 6.891 0.114 -11.078 1 96.12 303 LYS B CA 1
ATOM 4686 C C . LYS B 1 303 ? 8.109 0.875 -10.57 1 96.12 303 LYS B C 1
ATOM 4688 O O . LYS B 1 303 ? 8.023 2.061 -10.25 1 96.12 303 LYS B O 1
ATOM 4693 N N . MET B 1 304 ? 9.25 0.191 -10.484 1 95.88 304 MET B N 1
ATOM 4694 C CA . MET B 1 304 ? 10.484 0.855 -10.078 1 95.88 304 MET B CA 1
ATOM 4695 C C . MET B 1 304 ? 10.891 1.919 -11.102 1 95.88 304 MET B C 1
ATOM 4697 O O . MET B 1 304 ? 11.375 2.988 -10.727 1 95.88 304 MET B O 1
ATOM 4701 N N . GLU B 1 305 ? 10.68 1.617 -12.336 1 94.81 305 GLU B N 1
ATOM 4702 C CA . GLU B 1 305 ? 10.945 2.598 -13.391 1 94.81 305 GLU B CA 1
ATOM 4703 C C . GLU B 1 305 ? 10.07 3.834 -13.227 1 94.81 305 GLU B C 1
ATOM 4705 O O . GLU B 1 305 ? 10.555 4.965 -13.305 1 94.81 305 GLU B O 1
ATOM 4710 N N . ALA B 1 306 ? 8.797 3.637 -13.023 1 94.5 306 ALA B N 1
ATOM 4711 C CA . ALA B 1 306 ? 7.879 4.742 -12.781 1 94.5 306 ALA B CA 1
ATOM 4712 C C . ALA B 1 306 ? 8.297 5.535 -11.547 1 94.5 306 ALA B C 1
ATOM 4714 O O . ALA B 1 306 ? 8.203 6.766 -11.531 1 94.5 306 ALA B O 1
ATOM 4715 N N . ASN B 1 307 ? 8.711 4.863 -10.539 1 95.25 307 ASN B N 1
ATOM 4716 C CA . ASN B 1 307 ? 9.203 5.473 -9.312 1 95.25 307 ASN B CA 1
ATOM 4717 C C . ASN B 1 307 ? 10.383 6.402 -9.586 1 95.25 307 ASN B C 1
ATOM 4719 O O . ASN B 1 307 ? 10.406 7.535 -9.102 1 95.25 307 ASN B O 1
ATOM 4723 N N . ASP B 1 308 ? 11.312 5.949 -10.375 1 93.56 308 ASP B N 1
ATOM 4724 C CA . ASP B 1 308 ? 12.492 6.738 -10.695 1 93.56 308 ASP B CA 1
ATOM 4725 C C . ASP B 1 308 ? 12.117 8.016 -11.445 1 93.56 308 ASP B C 1
ATOM 4727 O O . ASP B 1 308 ? 12.648 9.086 -11.164 1 93.56 308 ASP B O 1
ATOM 4731 N N . LYS B 1 309 ? 11.25 7.855 -12.328 1 93.44 309 LYS B N 1
ATOM 4732 C CA . LYS B 1 309 ? 10.781 9.016 -13.086 1 93.44 309 LYS B CA 1
ATOM 4733 C C . LYS B 1 309 ? 10.102 10.023 -12.164 1 93.44 309 LYS B C 1
ATOM 4735 O O . LYS B 1 309 ? 10.281 11.234 -12.328 1 93.44 309 LYS B O 1
ATOM 4740 N N . LYS B 1 310 ? 9.398 9.57 -11.258 1 95.38 310 LYS B N 1
ATOM 4741 C CA . LYS B 1 310 ? 8.688 10.43 -10.312 1 95.38 310 LYS B CA 1
ATOM 4742 C C . LYS B 1 310 ? 9.664 11.172 -9.406 1 95.38 310 LYS B C 1
ATOM 4744 O O . LYS B 1 310 ? 9.43 12.32 -9.031 1 95.38 310 LYS B O 1
ATOM 4749 N N . ILE B 1 311 ? 10.719 10.508 -9.016 1 94.75 311 ILE B N 1
ATOM 4750 C CA . ILE B 1 311 ? 11.742 11.141 -8.188 1 94.75 311 ILE B CA 1
ATOM 4751 C C . ILE B 1 311 ? 12.352 12.32 -8.938 1 94.75 311 ILE B C 1
ATOM 4753 O O . ILE B 1 311 ? 12.555 13.391 -8.359 1 94.75 311 ILE B O 1
ATOM 4757 N N . ARG B 1 312 ? 12.594 12.125 -10.188 1 94.38 312 ARG B N 1
ATOM 4758 C CA . ARG B 1 312 ? 13.156 13.195 -11 1 94.38 312 ARG B CA 1
ATOM 4759 C C . ARG B 1 312 ? 12.172 14.359 -11.117 1 94.38 312 ARG B C 1
ATOM 4761 O O . ARG B 1 312 ? 12.578 15.523 -11.078 1 94.38 312 ARG B O 1
ATOM 4768 N N . LEU B 1 313 ? 10.961 14.016 -11.273 1 96.56 313 LEU B N 1
ATOM 4769 C CA . LEU B 1 313 ? 9.938 15.055 -11.312 1 96.56 313 LEU B CA 1
ATOM 4770 C C . LEU B 1 313 ? 9.891 15.82 -9.992 1 96.56 313 LEU B C 1
ATOM 4772 O O . LEU B 1 313 ? 9.734 17.047 -9.984 1 96.56 313 LEU B O 1
ATOM 4776 N N . LEU B 1 314 ? 10.016 15.133 -8.914 1 96.62 314 LEU B N 1
ATOM 4777 C CA . LEU B 1 314 ? 10.039 15.766 -7.602 1 96.62 314 LEU B CA 1
ATOM 4778 C C . LEU B 1 314 ? 11.203 16.75 -7.492 1 96.62 314 LEU B C 1
ATOM 4780 O O . LEU B 1 314 ? 11.039 17.859 -6.996 1 96.62 314 LEU B O 1
ATOM 4784 N N . GLU B 1 315 ? 12.359 16.312 -7.918 1 95.88 315 GLU B N 1
ATOM 4785 C CA . GLU B 1 315 ? 13.539 17.172 -7.906 1 95.88 315 GLU B CA 1
ATOM 4786 C C . GLU B 1 315 ? 13.281 18.484 -8.641 1 95.88 315 GLU B C 1
ATOM 4788 O O . GLU B 1 315 ? 13.562 19.562 -8.117 1 95.88 315 GLU B O 1
ATOM 4793 N N . LYS B 1 316 ? 12.695 18.344 -9.797 1 96.25 316 LYS B N 1
ATOM 4794 C CA . LYS B 1 316 ? 12.398 19.516 -10.609 1 96.25 316 LYS B CA 1
ATOM 4795 C C . LYS B 1 316 ? 11.359 20.406 -9.938 1 96.25 316 LYS B C 1
ATOM 4797 O O . LYS B 1 316 ? 11.484 21.625 -9.938 1 96.25 316 LYS B O 1
ATOM 4802 N N . SER B 1 317 ? 10.406 19.781 -9.383 1 96.62 317 SER B N 1
ATOM 4803 C CA . SER B 1 317 ? 9.328 20.516 -8.734 1 96.62 317 SER B CA 1
ATOM 4804 C C . SER B 1 317 ? 9.828 21.25 -7.492 1 96.62 317 SER B C 1
ATOM 4806 O O . SER B 1 317 ? 9.438 22.406 -7.242 1 96.62 317 SER B O 1
ATOM 4808 N N . VAL B 1 318 ? 10.656 20.625 -6.766 1 96.25 318 VAL B N 1
ATOM 4809 C CA . VAL B 1 318 ? 11.227 21.234 -5.57 1 96.25 318 VAL B CA 1
ATOM 4810 C C . VAL B 1 318 ? 12.125 22.406 -5.969 1 96.25 318 VAL B C 1
ATOM 4812 O O . VAL B 1 318 ? 12.07 23.484 -5.355 1 96.25 318 VAL B O 1
ATOM 4815 N N . ALA B 1 319 ? 12.922 22.234 -6.977 1 95.38 319 ALA B N 1
ATOM 4816 C CA . ALA B 1 319 ? 13.781 23.297 -7.465 1 95.38 319 ALA B CA 1
ATOM 4817 C C . ALA B 1 319 ? 12.961 24.516 -7.891 1 95.38 319 ALA B C 1
ATOM 4819 O O . ALA B 1 319 ? 13.336 25.656 -7.609 1 95.38 319 ALA B O 1
ATOM 4820 N N . ALA B 1 320 ? 11.867 24.281 -8.438 1 94.62 320 ALA B N 1
ATOM 4821 C CA . ALA B 1 320 ? 11.023 25.359 -8.961 1 94.62 320 ALA B CA 1
ATOM 4822 C C . ALA B 1 320 ? 10.328 26.109 -7.836 1 94.62 320 ALA B C 1
ATOM 4824 O O . ALA B 1 320 ? 10.172 27.328 -7.898 1 94.62 320 ALA B O 1
ATOM 4825 N N . ARG B 1 321 ? 9.938 25.375 -6.824 1 90.88 321 ARG B N 1
ATOM 4826 C CA . ARG B 1 321 ? 9.141 25.984 -5.766 1 90.88 321 ARG B CA 1
ATOM 4827 C C . ARG B 1 321 ? 10.031 26.531 -4.652 1 90.88 321 ARG B C 1
ATOM 4829 O O . ARG B 1 321 ? 9.727 27.562 -4.059 1 90.88 321 ARG B O 1
ATOM 4836 N N . VAL B 1 322 ? 11.039 25.859 -4.301 1 87.25 322 VAL B N 1
ATOM 4837 C CA . VAL B 1 322 ? 11.805 26.125 -3.088 1 87.25 322 VAL B CA 1
ATOM 4838 C C . VAL B 1 322 ? 12.977 27.047 -3.412 1 87.25 322 VAL B C 1
ATOM 4840 O O . VAL B 1 322 ? 13.352 27.891 -2.596 1 87.25 322 VAL B O 1
ATOM 4843 N N . LEU B 1 323 ? 13.562 26.875 -4.574 1 78.12 323 LEU B N 1
ATOM 4844 C CA . LEU B 1 323 ? 14.68 27.75 -4.918 1 78.12 323 LEU B CA 1
ATOM 4845 C C . LEU B 1 323 ? 14.172 29.109 -5.398 1 78.12 323 LEU B C 1
ATOM 4847 O O . LEU B 1 323 ? 13.133 29.188 -6.062 1 78.12 323 LEU B O 1
ATOM 4851 N N . PRO B 1 324 ? 14.586 30.234 -4.629 1 61.88 324 PRO B N 1
ATOM 4852 C CA . PRO B 1 324 ? 14.25 31.594 -5.059 1 61.88 324 PRO B CA 1
ATOM 4853 C C . PRO B 1 324 ? 14.492 31.812 -6.547 1 61.88 324 PRO B C 1
ATOM 4855 O O . PRO B 1 324 ? 15.391 31.203 -7.133 1 61.88 324 PRO B O 1
ATOM 4858 N N . ALA B 1 325 ? 13.344 32.219 -7.305 1 44.72 325 ALA B N 1
ATOM 4859 C CA . ALA B 1 325 ? 13.656 32.75 -8.633 1 44.72 325 ALA B CA 1
ATOM 4860 C C . ALA B 1 325 ? 14.883 33.656 -8.586 1 44.72 325 ALA B C 1
ATOM 4862 O O . ALA B 1 325 ? 15.109 34.344 -7.59 1 44.72 325 ALA B O 1
#

Organism: NCBI:txid5678

Foldseek 3Di:
DDDDPDDDDPDPDPDPDPDPDPVNVVVVLLVVLLVVVQVVLVVQVVCVVVLQQQVPVVSHDDPLLVLLQVLQSVFSFKHWRHKAAKKWFWFFEFDPVFDQPPPDPPCPDQPPPHPYDSPTQGTAKMKSAAAQLVRLVLVLCQQQNDQDDPVSVVLSVVLNVVRVVVVCVLVPVVPDDDDPPPRNDDDRNPTDMDGPQVVVVVVVPPDDRDHDFQFGWIKTKIAFIKIKMWGSDVVLLVLLVCLQCVQLNQVPWDFDDDDSIGMIMRHHDPDLMDIGTQAHRRRRNCNPPSVVSSVVSVVSNVSSSVRSVSSVRSSVSCCVRVPDD/DDDDPPDDDDDPDPDPDPDPDVVNVVVVLLVVLLVVVQVVLVVQVVCVVVLQQQVPVVSHDDPLLVLLQVLQSVFSFKHWRHKAAKKWFKFFEFDPVFPQPPPDPPCPDQPPPHPYDSPTQGTAKMKSAAAQLVRLVLVLCQQQNDQDDPVSVVLSVVLNVVRVVVVCVLVPVPPDDDDPPPRNDDDRNPTDMDGPQVVVVVVVPPDDRDHDFQFGWIKTKIAFIKIKMWGSDVVLLVLLVCLQCVQLNQVPWDQDDDDSIGMIMRHHDPDLMDIGTQAHRRRRNCNPPSVVSSVVSVVSNVSSSVRSVSSVRSSVSCCVRVPDD

Radius of gyration: 30.82 Å; Cα contacts (8 Å, |Δi|>4): 1019; chains: 2; bounding box: 62×135×107 Å

InterPro domains:
  IPR003827 tRNA wybutosine-synthesizing protein [PF02676] (40-318)
  IPR036602 tRNA wybutosine-synthesizing-like superfamily [G3DSA:3.30.1960.10] (32-319)
  IPR036602 tRNA wybutosine-synthesizing-like superfamily [SSF111278] (36-317)

Secondary structure (DSSP, 8-state):
---------------------HHHHHHHHHHHHHHHHHHHHHHHHHHHHTT----STT-S--GGGHHHHHHHHHSTTEEEEEEE--EEEEEEE--TT--------------TT-SS-TT--EEEEEESSPPPHHHHHHHHHHHH----SHHHHHHHHHHHHHHHHHHHHHHHTTSS-SS------TTTT---EESHHHHHHHT-------PPPSSSEEEEEEE--EEEEEESSHHHHHHHHIIIIIIT--TT-EE--SSSSEEEEEEPPTTS-EEEEEEETTEETTTT-HHHHHHHHHHHHHHHHHHHHHHHHHHHHHHHHHS--/---------------------HHHHHHHHHHHHHHHHHHHHHHHHHHHHTT----STT-S--GGGHHHHHHHHHSTTEEEEEEE--EEEEEEE--TT--------------TT-SS-TT--EEEEEESSPPPHHHHHHHHHHHH----SHHHHHHHHHHHHHHHHHHHHHHHTTSS-SS------TTTT---EESHHHHHHHT-------PPPSSSEEEEEEE--EEEEEESSHHHHHHHHIIIIIIT--TT-EE--SSSSEEEEEEPPTTS-EEEEEEETTEETTTT-HHHHHHHHHHHHHHHHHHHHHHHHHHHHHHHHHS--

Solvent-accessible surface area (backbone atoms only — not comparable to full-atom values): 35881 Å² total; per-residue (Å²): 135,80,83,80,78,81,76,81,81,81,78,77,74,80,73,79,75,76,73,76,48,75,65,54,51,52,50,50,49,46,52,52,44,45,54,50,43,55,52,48,43,54,53,48,54,55,29,53,71,64,44,63,41,38,82,50,92,72,31,57,74,48,73,84,40,45,66,47,46,50,60,36,50,72,36,94,49,35,31,67,70,41,70,41,63,26,36,35,32,34,39,28,37,32,59,86,87,58,81,66,81,68,78,73,78,73,76,67,80,78,68,84,82,41,76,47,44,88,84,29,72,16,50,36,31,36,26,54,34,32,72,50,46,70,58,49,48,50,54,43,34,55,59,36,42,75,66,78,48,75,65,44,42,50,49,53,51,52,50,40,51,54,44,46,50,50,52,46,56,51,63,51,61,68,69,68,86,85,79,86,62,82,56,62,68,89,58,54,64,37,63,64,75,41,35,55,58,52,53,56,63,67,61,66,49,90,60,74,76,76,73,70,68,70,49,27,33,34,24,49,31,23,44,58,42,37,36,33,32,41,25,63,41,69,66,51,43,37,50,52,33,32,16,35,28,75,65,37,56,20,65,50,27,22,37,42,54,73,69,92,60,50,31,34,39,45,24,59,43,90,78,59,47,42,49,33,72,42,20,56,76,18,42,63,69,39,40,86,32,58,69,49,49,54,49,51,54,50,48,39,33,53,37,44,51,53,40,53,54,40,51,53,43,30,36,53,28,40,50,65,63,70,43,80,130,136,81,82,81,79,80,76,80,78,80,76,76,75,79,75,78,74,77,73,76,50,74,63,54,51,51,51,51,51,47,54,52,44,45,54,52,42,55,53,48,42,54,54,48,54,55,28,53,72,64,45,64,39,36,84,50,90,73,31,56,76,48,72,82,40,44,66,45,46,50,59,36,49,72,36,94,50,34,31,68,68,42,72,42,63,27,34,35,32,35,37,29,37,32,58,85,86,58,84,65,79,67,78,73,78,73,76,68,79,79,68,82,81,40,78,43,45,90,83,28,71,16,50,36,31,37,25,53,34,32,72,50,44,69,59,50,49,52,52,45,34,54,58,37,41,75,66,78,50,73,66,45,43,50,49,52,51,52,51,40,51,54,45,45,51,50,52,46,55,50,63,52,61,68,71,70,86,83,77,88,64,83,56,62,68,89,57,53,64,39,64,64,74,40,35,56,58,52,54,57,61,66,61,67,52,89,60,73,77,78,73,71,67,70,46,26,31,33,26,48,32,23,44,58,41,37,36,33,32,43,26,61,42,70,67,52,42,33,49,52,39,33,16,35,32,75,65,37,56,20,64,49,28,23,38,43,52,71,65,94,61,50,31,33,38,46,27,57,43,90,77,59,46,43,49,34,73,44,20,55,75,20,44,64,70,38,40,87,33,58,69,50,50,54,50,51,53,49,48,40,33,52,36,44,52,53,41,54,53,40,52,53,42,30,37,53,28,37,50,65,64,70,43,79,129

Sequence (650 aa):
MKPARKKPSRTGEPKPRPFPQPDDVSAQQQKQRDKEFATHKTHILANLQTNACDLSPKGSVDVKCTPVMNLLNTHRDYVTTSSCSGRIALFHNITRSEVCWTDNKTATPKPRMKRGDNAALGWVFVKHGMLHPIEMAQVVRFLCGAATTPEDVALDAAQMEKHAAHVASVSGGANSHGTTSSSPPAGMYDGEVEGVLVEAQASGDEAAPLPVPTCGTVSIKMEPFVMHVECRTMEAAKLLLSAAVSDSGYRNSGVVPPGKKIMCGIRSAAGLGLEVPVVLHGVNHVASQRGYVWALLGLANEKMEANDKKIRLLEKSVAARVLPAMKPARKKPSRTGEPKPRPFPQPDDVSAQQQKQRDKEFATHKTHILANLQTNACDLSPKGSVDVKCTPVMNLLNTHRDYVTTSSCSGRIALFHNITRSEVCWTDNKTATPKPRMKRGDNAALGWVFVKHGMLHPIEMAQVVRFLCGAATTPEDVALDAAQMEKHAAHVASVSGGANSHGTTSSSPPAGMYDGEVEGVLVEAQASGDEAAPLPVPTCGTVSIKMEPFVMHVECRTMEAAKLLLSAAVSDSGYRNSGVVPPGKKIMCGIRSAAGLGLEVPVVLHGVNHVASQRGYVWALLGLANEKMEANDKKIRLLEKSVAARVLPA

pLDDT: mean 79.17, std 22.01, range [29.03, 98.56]